Protein 3E7C (pdb70)

Foldseek 3Di:
DPPPDDLLVLLVVLPFDADALPDDPPDDDAPLSLLQSLLVVLLVVLVSVLSSQCSRPLLVVFDPVQNVVLSLVQSLLLLLLVQLVVCLVPCWRCNHVNDICDPVNCPHPPRVLQCVLSSVSNVLCNVLVPDDSLSSLLSSLSSLQKAFLVAGPVNPSSVVSNVVSLVSNLVVLCVDPDDPVCSVVSSVSSLVSSQCSVVSVLSNLVSSLVCLVPPPSPHDHDPSVNVSSVVVVVCNVVVRMDGHGPPD/DCVPVVVVVVD/DVCVVPDLLNVLVVLPDDADALPQDPPDDDAPQSLLQSLLVLLLVQLVSVLVSQCSRPLSVVFPPVQNVVLSLVQSVLLLLLVQLVVPLVDPQWRCNHVPDICDPVNCPHPPRVLQVVLSSVSNVLCNVLVPDVSLSSLLSSLSSLFKDFLVAGPVRVSSVVVNVVSLVSSLVVQVCVCSVVSSCSSLVSSLVSVVSVVSNLVSVLVLVPDPVRPHDHDPSVNVSSVVVPVCVVVVRMDGHHPDD/DVVVVVVVVD

Secondary structure (DSSP, 8-state):
---S--HHHHHHHSPPPP------TTSPP-HHHHHHHHHHHHHHHHHHHHHHHTTSTTGGGS-HHHHHHHHHHHHHHHHHHHHHHHHHT---EEEETTEEE-HHHHTSTT-HHHHHHHHHHHHHHHHTT--HHHHHHHHHHHHTSEEETT--TTHHHHHHHHHHHHHHHHHHHHHSSS-GGGHHHHHHHHHHHHHHHHHHHHHHHHHHHHHHH-TTS-----HHHHHHHHHHHHHHHHT-EEE--S--/--SSS--HHHHHHHTPPPPPP----TTS---HHHHHHHHHHHHHHHHHHHHHHHHHSTTGGGS-HHHHHHHHHHHHHHHHHHHHHHHHHT----EEEETTEEE-HHHHTSTTTHHHHHHHHHHHHHHHHTT--HHHHHHHHHHHHTSEEETT--TTHHHHHHHHHHHHHHHHHHHH--THHHHHHHHHHHHHHHHHHHHHHHHHHHHHHH-SSS-----HHHHHHHHTTHHHHHHT-EEE--S--/-HHHHHHH--/--HHHHHHH--

B-factor: mean 77.55, std 27.36, range [27.19, 283.35]

Solvent-accessible surface area: 24366 Å² total; per-residue (Å²): 119,60,25,112,19,63,14,16,39,6,1,85,50,19,44,50,137,69,37,133,15,70,14,75,99,98,76,112,46,46,18,122,41,0,33,22,22,33,20,74,4,12,1,112,36,3,71,23,8,2,165,10,0,38,29,3,14,5,2,152,68,6,85,43,38,2,11,15,23,0,3,7,16,0,10,18,4,5,35,0,0,31,14,0,16,56,7,41,135,147,171,70,0,10,38,0,69,46,0,57,2,50,141,142,29,25,104,38,98,47,12,119,85,38,4,73,27,10,33,85,0,16,61,24,0,102,140,10,92,1,34,72,59,0,3,3,0,0,9,1,3,2,1,2,8,3,4,26,124,111,28,17,139,26,61,160,42,2,75,75,2,36,99,28,0,22,132,11,0,22,135,5,5,99,109,70,104,72,109,87,104,59,30,212,107,9,44,114,48,0,0,89,6,7,19,29,0,14,76,7,0,68,45,0,5,78,60,18,13,111,15,56,99,52,129,125,64,85,23,116,23,25,134,10,7,27,46,0,0,78,33,3,44,82,56,52,96,72,54,44,21,100,72,25,81,47,49,190,194,3,75,66,0,95,149,43,7,96,115,60,103,77,16,98,20,55,12,17,41,6,2,85,52,22,42,49,91,68,39,130,14,68,13,69,95,105,70,114,54,47,21,134,38,0,39,22,20,28,24,70,5,13,2,108,35,2,77,25,9,2,156,9,0,18,32,4,21,9,2,132,76,4,81,50,48,4,10,10,22,0,3,5,9,0,12,18,10,6,35,0,0,31,14,0,26,58,1,38,81,121,111,98,38,0,12,36,0,71,52,0,58,0,46,116,99,31,19,109,39,102,38,14,119,86,33,2,76,32,12,21,88,0,8,53,23,0,107,146,11,109,2,51,83,70,7,3,3,0,0,7,0,4,1,0,2,8,2,2,26,70,109,33,15,144,26,55,122,32,1,70,84,2,35,95,33,0,24,136,10,0,21,118,9,17,102,108,130,154,56,200,57,53,37,112,72,0,0,89,4,6,18,31,0,11,118,8,2,86,53,0,4,96,70,19,17,124,11,52,100,51,188,126,67,84,27,52,31,29,139,11,7,26,35,2,0,83,47,0,39,79,56,73,99,78,52,48,32,108,84,24,78,45,42,192,58,70,56,0,105,140,24,7,94,144

CATH classification: 1.10.565.10

InterPro domains:
  IPR000536 Nuclear hormone receptor, ligand-binding domain [PF00104] (558-735)
  IPR000536 Nuclear hormone receptor, ligand-binding domain [PS51843] (524-758)
  IPR000536 Nuclear hormone receptor, ligand-binding domain [SM00430] (565-729)
  IPR001409 Glucocorticoid receptor [PF02155] (26-401)
  IPR001409 Glucocorticoid receptor [PR00528] (26-46)
  IPR001409 Glucocorticoid receptor [PR00528] (76-96)
  IPR001409 Glucocorticoid receptor [PR00528] (109-129)
  IPR001409 Glucocorticoid receptor [PR00528] (275-296)
  IPR001409 Glucocorticoid receptor [PR00528] (322-340)
  IPR001409 Glucocorticoid receptor [PR00528] (382-401)
  IPR001628 Zinc finger, nuclear hormone receptor-type [PF00105] (420-487)
  IPR001628 Zinc finger, nuclear hormone receptor-type [PR00047] (421-437)
  IPR001628 Zinc finger, nuclear hormone receptor-type [PR00047] (437-452)
  IPR001628 Zinc finger, nuclear hormone receptor-type [PR00047] (470-478)
  IPR001628 Zinc finger, nuclear hormone receptor-type [PR00047] (478-486)
  IPR001628 Zinc finger, nuclear hormone receptor-type [PS00031] (421-447)
  IPR001628 Zinc finger, nuclear hormone receptor-type [PS51030] (418-493)
  IPR001628 Zinc finger, nuclear hormone receptor-type [SM00399] (418-489)
  IPR001723 Nuclear hormone receptor [PR00398] (482-492)
  IPR001723 Nuclear hormone receptor [PR00398] (566-587)

Structure (mmCIF, N/CA/C/O backbone):
data_3E7C
#
_entry.id   3E7C
#
_cell.length_a   126.654
_cell.length_b   126.654
_cell.length_c   78.991
_cell.angle_alpha   90.00
_cell.angle_beta   90.00
_cell.angle_gamma   120.00
#
_symmetry.space_group_name_H-M   'P 61'
#
loop_
_entity.id
_entity.type
_entity.pdbx_description
1 polymer 'Glucocorticoid receptor'
2 polymer 'Nuclear receptor coactivator 2'
3 non-polymer 5-amino-N-[(2S)-2-({[(2,6-dichlorophenyl)carbonyl](ethyl)amino}methyl)-3,3,3-trifluoro-2-hydroxypropyl]-1-(4-fluorophenyl)-1H-pyrazole-4-carboxamide
4 non-polymer GLYCEROL
5 water water
#
loop_
_atom_site.group_PDB
_atom_site.id
_atom_site.type_symbol
_atom_site.label_atom_id
_atom_site.label_alt_id
_atom_site.label_comp_id
_atom_site.label_asym_id
_atom_site.label_entity_id
_atom_site.label_seq_id
_atom_site.pdbx_PDB_ins_code
_atom_site.Cartn_x
_atom_site.Cartn_y
_atom_site.Cartn_z
_atom_site.occupancy
_atom_site.B_iso_or_equiv
_atom_site.auth_seq_id
_atom_site.auth_comp_id
_atom_site.auth_asym_id
_atom_site.auth_atom_id
_atom_site.pdbx_PDB_model_num
ATOM 1 N N . PRO A 1 6 ? 65.150 -6.280 -9.142 1.00 156.48 526 PRO A N 1
ATOM 2 C CA . PRO A 1 6 ? 66.137 -6.303 -8.058 1.00 148.56 526 PRO A CA 1
ATOM 3 C C . PRO A 1 6 ? 65.990 -5.112 -7.112 1.00 139.28 526 PRO A C 1
ATOM 4 O O . PRO A 1 6 ? 64.909 -4.529 -7.012 1.00 140.14 526 PRO A O 1
ATOM 8 N N . GLN A 1 7 ? 67.071 -4.763 -6.423 1.00 129.60 527 GLN A N 1
ATOM 9 C CA . GLN A 1 7 ? 67.050 -3.649 -5.485 1.00 120.95 527 GLN A CA 1
ATOM 10 C C . GLN A 1 7 ? 68.033 -2.541 -5.883 1.00 121.79 527 GLN A C 1
ATOM 11 O O . GLN A 1 7 ? 69.065 -2.339 -5.232 1.00 118.55 527 GLN A O 1
ATOM 13 N N . LEU A 1 8 ? 67.710 -1.829 -6.960 1.00 117.90 528 LEU A N 1
ATOM 14 C CA . LEU A 1 8 ? 68.452 -0.632 -7.318 1.00 105.13 528 LEU A CA 1
ATOM 15 C C . LEU A 1 8 ? 68.310 0.366 -6.181 1.00 112.80 528 LEU A C 1
ATOM 16 O O . LEU A 1 8 ? 69.107 1.287 -6.051 1.00 113.56 528 LEU A O 1
ATOM 21 N N . THR A 1 9 ? 67.277 0.172 -5.364 1.00 121.14 529 THR A N 1
ATOM 22 C CA . THR A 1 9 ? 67.129 0.894 -4.104 1.00 123.65 529 THR A CA 1
ATOM 23 C C . THR A 1 9 ? 67.999 0.247 -3.028 1.00 114.05 529 THR A C 1
ATOM 24 O O . THR A 1 9 ? 67.609 -0.748 -2.414 1.00 111.25 529 THR A O 1
ATOM 28 N N . PRO A 1 10 ? 69.188 0.822 -2.802 1.00 104.48 530 PRO A N 1
ATOM 29 C CA . PRO A 1 10 ? 70.244 0.342 -1.905 1.00 96.32 530 PRO A CA 1
ATOM 30 C C . PRO A 1 10 ? 69.782 0.165 -0.460 1.00 90.36 530 PRO A C 1
ATOM 31 O O . PRO A 1 10 ? 69.160 1.072 0.093 1.00 96.96 530 PRO A O 1
ATOM 35 N N . THR A 1 11 ? 70.099 -0.981 0.142 1.00 78.34 531 THR A N 1
ATOM 36 C CA . THR A 1 11 ? 69.772 -1.228 1.543 1.00 67.56 531 THR A CA 1
ATOM 37 C C . THR A 1 11 ? 70.863 -0.656 2.429 1.00 63.97 531 THR A C 1
ATOM 38 O O . THR A 1 11 ? 71.989 -0.454 1.981 1.00 66.08 531 THR A O 1
ATOM 42 N N . LEU A 1 12 ? 70.530 -0.389 3.686 1.00 63.06 532 LEU A N 1
ATOM 43 C CA . LEU A 1 12 ? 71.512 0.127 4.632 1.00 63.16 532 LEU A CA 1
ATOM 44 C C . LEU A 1 12 ? 72.715 -0.802 4.788 1.00 68.59 532 LEU A C 1
ATOM 45 O O . LEU A 1 12 ? 73.865 -0.359 4.764 1.00 70.25 532 LEU A O 1
ATOM 50 N N . VAL A 1 13 ? 72.445 -2.091 4.961 1.00 70.03 533 VAL A N 1
ATOM 51 C CA . VAL A 1 13 ? 73.502 -3.068 5.219 1.00 66.83 533 VAL A CA 1
ATOM 52 C C . VAL A 1 13 ? 74.497 -3.170 4.069 1.00 66.56 533 VAL A C 1
ATOM 53 O O . VAL A 1 13 ? 75.678 -3.412 4.291 1.00 74.18 533 VAL A O 1
ATOM 57 N N . SER A 1 14 ? 74.025 -2.977 2.843 1.00 65.99 534 SER A N 1
ATOM 58 C CA . SER A 1 14 ? 74.902 -3.021 1.684 1.00 72.11 534 SER A CA 1
ATOM 59 C C . SER A 1 14 ? 75.816 -1.792 1.660 1.00 83.42 534 SER A C 1
ATOM 60 O O . SER A 1 14 ? 76.898 -1.807 1.057 1.00 82.25 534 SER A O 1
ATOM 63 N N . LEU A 1 15 ? 75.376 -0.723 2.315 1.00 81.82 535 LEU A N 1
ATOM 64 C CA . LEU A 1 15 ? 76.210 0.463 2.442 1.00 78.11 535 LEU A CA 1
ATOM 65 C C . LEU A 1 15 ? 77.260 0.214 3.521 1.00 70.86 535 LEU A C 1
ATOM 66 O O . LEU A 1 15 ? 78.441 0.550 3.349 1.00 63.81 535 LEU A O 1
ATOM 71 N N . LEU A 1 16 ? 76.828 -0.394 4.626 1.00 61.70 536 LEU A N 1
ATOM 72 C CA . LEU A 1 16 ? 77.753 -0.839 5.664 1.00 62.89 536 LEU A CA 1
ATOM 73 C C . LEU A 1 16 ? 78.870 -1.713 5.087 1.00 67.87 536 LEU A C 1
ATOM 74 O O . LEU A 1 16 ? 79.978 -1.753 5.621 1.00 69.05 536 LEU A O 1
ATOM 79 N N . GLU A 1 17 ? 78.575 -2.406 3.993 1.00 70.36 537 GLU A N 1
ATOM 80 C CA . GLU A 1 17 ? 79.534 -3.326 3.402 1.00 75.08 537 GLU A CA 1
ATOM 81 C C . GLU A 1 17 ? 80.644 -2.618 2.618 1.00 80.31 537 GLU A C 1
ATOM 82 O O . GLU A 1 17 ? 81.796 -3.047 2.642 1.00 81.56 537 GLU A O 1
ATOM 88 N N . VAL A 1 18 ? 80.290 -1.543 1.919 1.00 77.67 538 VAL A N 1
ATOM 89 C CA . VAL A 1 18 ? 81.237 -0.825 1.077 1.00 75.93 538 VAL A CA 1
ATOM 90 C C . VAL A 1 18 ? 82.147 0.075 1.897 1.00 77.57 538 VAL A C 1
ATOM 91 O O . VAL A 1 18 ? 83.257 0.378 1.483 1.00 88.38 538 VAL A O 1
ATOM 95 N N . ILE A 1 19 ? 81.680 0.495 3.064 1.00 73.11 539 ILE A N 1
ATOM 96 C CA . ILE A 1 19 ? 82.466 1.386 3.903 1.00 69.67 539 ILE A CA 1
ATOM 97 C C . ILE A 1 19 ? 83.353 0.613 4.878 1.00 71.88 539 ILE A C 1
ATOM 98 O O . ILE A 1 19 ? 84.170 1.203 5.587 1.00 74.47 539 ILE A O 1
ATOM 103 N N . GLU A 1 20 ? 83.188 -0.704 4.916 1.00 68.32 540 GLU A N 1
ATOM 104 C CA . GLU A 1 20 ? 84.037 -1.552 5.744 1.00 70.45 540 GLU A CA 1
ATOM 105 C C . GLU A 1 20 ? 85.516 -1.284 5.416 1.00 68.16 540 GLU A C 1
ATOM 106 O O . GLU A 1 20 ? 85.911 -1.299 4.251 1.00 74.09 540 GLU A O 1
ATOM 112 N N . PRO A 1 21 ? 86.324 -1.001 6.448 1.00 54.95 541 PRO A N 1
ATOM 113 C CA . PRO A 1 21 ? 87.718 -0.564 6.287 1.00 61.12 541 PRO A CA 1
ATOM 114 C C . PRO A 1 21 ? 88.637 -1.645 5.706 1.00 66.30 541 PRO A C 1
ATOM 115 O O . PRO A 1 21 ? 88.397 -2.837 5.899 1.00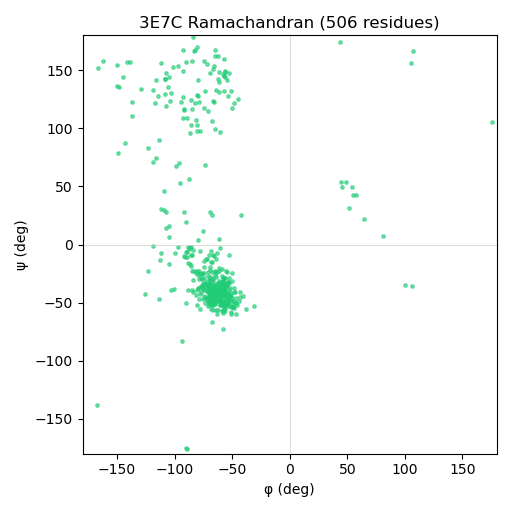 68.67 541 PRO A O 1
ATOM 119 N N . GLU A 1 22 ? 89.675 -1.220 4.994 1.00 79.96 542 GLU A N 1
ATOM 120 C CA . GLU A 1 22 ? 90.669 -2.140 4.444 1.00 89.87 542 GLU A CA 1
ATOM 121 C C . GLU A 1 22 ? 91.404 -2.909 5.535 1.00 82.45 542 GLU A C 1
ATOM 122 O O . GLU A 1 22 ? 91.389 -2.519 6.703 1.00 75.26 542 GLU A O 1
ATOM 128 N N . VAL A 1 23 ? 92.053 -4.004 5.143 1.00 82.44 543 VAL A N 1
ATOM 129 C CA . VAL A 1 23 ? 92.923 -4.742 6.054 1.00 73.75 543 VAL A CA 1
ATOM 130 C C . VAL A 1 23 ? 94.284 -4.046 6.150 1.00 69.52 543 VAL A C 1
ATOM 131 O O . VAL A 1 23 ? 94.913 -3.748 5.129 1.00 75.76 543 VAL A O 1
ATOM 135 N N . LEU A 1 24 ? 94.740 -3.788 7.372 1.00 62.30 544 LEU A N 1
ATOM 136 C CA . LEU A 1 24 ? 96.027 -3.120 7.565 1.00 71.39 544 LEU A CA 1
ATOM 137 C C . LEU A 1 24 ? 97.124 -4.079 8.019 1.00 76.77 544 LEU A C 1
ATOM 138 O O . LEU A 1 24 ? 96.879 -5.003 8.792 1.00 72.50 544 LEU A O 1
ATOM 143 N N . TYR A 1 25 ? 98.341 -3.845 7.545 1.00 84.99 545 TYR A N 1
ATOM 144 C CA . TYR A 1 25 ? 99.473 -4.663 7.949 1.00 87.36 545 TYR A CA 1
ATOM 145 C C . TYR A 1 25 ? 100.173 -4.036 9.144 1.00 82.17 545 TYR A C 1
ATOM 146 O O . TYR A 1 25 ? 100.169 -2.814 9.299 1.00 70.34 545 TYR A O 1
ATOM 155 N N . ALA A 1 26 ? 100.758 -4.872 9.998 1.00 80.18 546 ALA A N 1
ATOM 156 C CA . ALA A 1 26 ? 101.379 -4.379 11.222 1.00 76.87 546 ALA A CA 1
ATOM 157 C C . ALA A 1 26 ? 102.832 -4.020 11.008 1.00 78.63 546 ALA A C 1
ATOM 158 O O . ALA A 1 26 ? 103.450 -3.415 11.871 1.00 83.31 546 ALA A O 1
ATOM 160 N N . GLY A 1 27 ? 103.374 -4.399 9.857 1.00 88.32 547 GLY A N 1
ATOM 161 C CA . GLY A 1 27 ? 104.798 -4.241 9.591 1.00 83.38 547 GLY A CA 1
ATOM 162 C C . GLY A 1 27 ? 105.665 -4.902 10.651 1.00 80.35 547 GLY A C 1
ATOM 163 O O . GLY A 1 27 ? 106.664 -4.343 11.091 1.00 78.29 547 GLY A O 1
ATOM 164 N N . TYR A 1 28 ? 105.282 -6.102 11.068 1.00 89.44 548 TYR A N 1
ATOM 165 C CA . TYR A 1 28 ? 106.029 -6.835 12.090 1.00 94.59 548 TYR A CA 1
ATOM 166 C C . TYR A 1 28 ? 107.062 -7.764 11.460 1.00 102.37 548 TYR A C 1
ATOM 167 O O . TYR A 1 28 ? 106.730 -8.584 10.601 1.00 101.01 548 TYR A O 1
ATOM 176 N N . ASP A 1 29 ? 108.311 -7.631 11.903 1.00 107.49 549 ASP A N 1
ATOM 177 C CA . ASP A 1 29 ? 109.440 -8.365 11.334 1.00 108.17 549 ASP A CA 1
ATOM 178 C C . ASP A 1 29 ? 109.528 -9.792 11.875 1.00 109.70 549 ASP A C 1
ATOM 179 O O . ASP A 1 29 ? 109.981 -9.998 13.001 1.00 115.50 549 ASP A O 1
ATOM 184 N N . SER A 1 30 ? 109.101 -10.771 11.077 1.00 102.71 550 SER A N 1
ATOM 185 C CA . SER A 1 30 ? 109.218 -12.186 11.454 1.00 117.90 550 SER A CA 1
ATOM 186 C C . SER A 1 30 ? 110.643 -12.637 11.810 1.00 126.99 550 SER A C 1
ATOM 187 O O . SER A 1 30 ? 110.813 -13.625 12.516 1.00 136.78 550 SER A O 1
ATOM 190 N N . SER A 1 31 ? 111.657 -11.923 11.325 1.00 131.82 551 SER A N 1
ATOM 191 C CA . SER A 1 31 ? 113.056 -12.363 11.458 1.00 141.53 551 SER A CA 1
ATOM 192 C C . SER A 1 31 ? 113.688 -12.155 12.845 1.00 144.00 551 SER A C 1
ATOM 193 O O . SER A 1 31 ? 114.505 -12.963 13.282 1.00 149.06 551 SER A O 1
ATOM 196 N N . VAL A 1 32 ? 113.333 -11.070 13.524 1.00 139.44 552 VAL A N 1
ATOM 197 C CA . VAL A 1 32 ? 113.747 -10.874 14.913 1.00 137.16 552 VAL A CA 1
ATOM 198 C C . VAL A 1 32 ? 112.833 -11.699 15.814 1.00 130.73 552 VAL A C 1
ATOM 199 O O . VAL A 1 32 ? 111.645 -11.799 15.545 1.00 129.84 552 VAL A O 1
ATOM 203 N N . PRO A 1 33 ? 113.388 -12.306 16.875 1.00 131.45 553 PRO A N 1
ATOM 204 C CA . PRO A 1 33 ? 112.590 -13.113 17.808 1.00 129.82 553 PRO A CA 1
ATOM 205 C C . PRO A 1 33 ? 111.498 -12.306 18.520 1.00 122.03 553 PRO A C 1
ATOM 206 O O . PRO A 1 33 ? 111.682 -11.116 18.764 1.00 120.68 553 PRO A O 1
ATOM 210 N N . ASP A 1 34 ? 110.381 -12.959 18.845 1.00 108.94 554 ASP A N 1
ATOM 211 C CA . ASP A 1 34 ? 109.251 -12.314 19.514 1.00 108.45 554 ASP A CA 1
ATOM 212 C C . ASP A 1 34 ? 109.536 -11.924 20.965 1.00 104.33 554 ASP A C 1
ATOM 213 O O . ASP A 1 34 ? 110.275 -12.597 21.673 1.00 109.84 554 ASP A O 1
ATOM 218 N N . SER A 1 35 ? 108.915 -10.834 21.393 1.00 94.41 555 SER A N 1
ATOM 219 C CA . SER A 1 35 ? 108.869 -10.432 22.791 1.00 100.94 555 SER A CA 1
ATOM 220 C C . SER A 1 35 ? 107.496 -9.778 23.077 1.00 102.37 555 SER A C 1
ATOM 221 O O . SER A 1 35 ? 106.931 -9.082 22.224 1.00 96.26 555 SER A O 1
ATOM 224 N N . THR A 1 36 ? 106.954 -10.006 24.270 1.00 97.95 556 THR A N 1
ATOM 225 C CA . THR A 1 36 ? 105.693 -9.382 24.641 1.00 97.66 556 THR A CA 1
ATOM 226 C C . THR A 1 36 ? 105.803 -7.876 24.455 1.00 93.36 556 THR A C 1
ATOM 227 O O . THR A 1 36 ? 104.910 -7.250 23.891 1.00 85.26 556 THR A O 1
ATOM 231 N N . TRP A 1 37 ? 106.914 -7.303 24.904 1.00 99.45 557 TRP A N 1
ATOM 232 C CA . TRP A 1 37 ? 107.132 -5.871 24.761 1.00 99.24 557 TRP A CA 1
ATOM 233 C C . TRP A 1 37 ? 107.036 -5.427 23.303 1.00 93.42 557 TRP A C 1
ATOM 234 O O . TRP A 1 37 ? 106.505 -4.362 23.009 1.00 92.51 557 TRP A O 1
ATOM 245 N N . ARG A 1 38 ? 107.567 -6.237 22.395 1.00 100.84 558 ARG A N 1
ATOM 246 C CA . ARG A 1 38 ? 107.614 -5.870 20.982 1.00 97.96 558 ARG A CA 1
ATOM 247 C C . ARG A 1 38 ? 106.248 -5.999 20.322 1.00 90.60 558 ARG A C 1
ATOM 248 O O . ARG A 1 38 ? 105.897 -5.232 19.431 1.00 85.66 558 ARG A O 1
ATOM 256 N N . ILE A 1 39 ? 105.482 -6.988 20.756 1.00 82.97 559 ILE A N 1
ATOM 257 C CA . ILE A 1 39 ? 104.133 -7.170 20.239 1.00 75.55 559 ILE A CA 1
ATOM 258 C C . ILE A 1 39 ? 103.223 -6.050 20.740 1.00 73.66 559 ILE A C 1
ATOM 259 O O . ILE A 1 39 ? 102.569 -5.370 19.946 1.00 72.81 559 ILE A O 1
ATOM 264 N N . MET A 1 40 ? 103.218 -5.824 22.051 1.00 79.02 560 MET A N 1
ATOM 265 C CA . MET A 1 40 ? 102.448 -4.721 22.629 1.00 69.50 560 MET A CA 1
ATOM 266 C C . MET A 1 40 ? 102.676 -3.430 21.863 1.00 69.59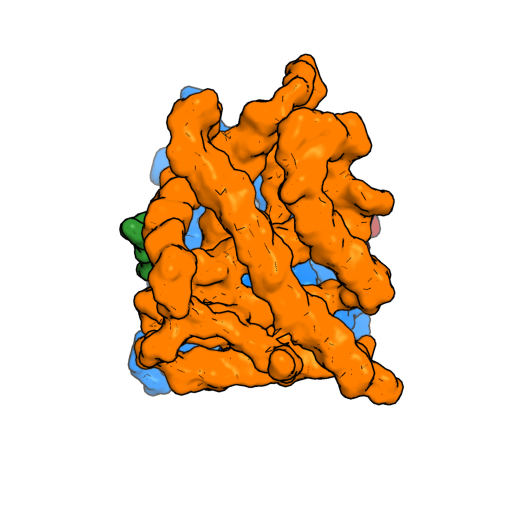 560 MET A C 1
ATOM 267 O O . MET A 1 40 ? 101.746 -2.669 21.624 1.00 75.97 560 MET A O 1
ATOM 272 N N . THR A 1 41 ? 103.915 -3.177 21.472 1.00 64.04 561 THR A N 1
ATOM 273 C CA . THR A 1 41 ? 104.229 -1.907 20.809 1.00 75.84 561 THR A CA 1
ATOM 274 C C . THR A 1 41 ? 103.727 -1.918 19.367 1.00 74.01 561 THR A C 1
ATOM 275 O O . THR A 1 41 ? 103.063 -0.974 18.923 1.00 74.40 561 THR A O 1
ATOM 279 N N . THR A 1 42 ? 104.011 -3.006 18.652 1.00 69.76 562 THR A N 1
ATOM 280 C CA . THR A 1 42 ? 103.616 -3.108 17.257 1.00 68.28 562 THR A CA 1
ATOM 281 C C . THR A 1 42 ? 102.102 -3.019 17.147 1.00 70.36 562 THR A C 1
ATOM 282 O O . THR A 1 42 ? 101.580 -2.437 16.196 1.00 73.90 562 THR A O 1
ATOM 286 N N . LEU A 1 43 ? 101.419 -3.583 18.142 1.00 63.44 563 LEU A N 1
ATOM 287 C CA . LEU A 1 43 ? 99.959 -3.575 18.209 1.00 66.03 563 LEU A CA 1
ATOM 288 C C . LEU A 1 43 ? 99.380 -2.205 18.569 1.00 68.58 563 LEU A C 1
ATOM 289 O O . LEU A 1 43 ? 98.318 -1.821 18.075 1.00 66.58 563 LEU A O 1
ATOM 294 N N . ASN A 1 44 ? 100.073 -1.480 19.441 1.00 71.47 564 ASN A N 1
ATOM 295 C CA . ASN A 1 44 ? 99.732 -0.090 19.721 1.00 66.02 564 ASN A CA 1
ATOM 296 C C . ASN A 1 44 ? 99.804 0.736 18.453 1.00 62.95 564 ASN A C 1
ATOM 297 O O . ASN A 1 44 ? 98.944 1.577 18.200 1.00 63.96 564 ASN A O 1
ATOM 302 N N . MET A 1 45 ? 100.835 0.506 17.648 1.00 66.01 565 MET A N 1
ATOM 303 C CA . MET A 1 45 ? 100.977 1.305 16.438 1.00 69.55 565 MET A CA 1
ATOM 304 C C . MET A 1 45 ? 99.868 0.991 15.443 1.00 64.88 565 MET A C 1
ATOM 305 O O . MET A 1 45 ? 99.193 1.897 14.950 1.00 63.43 565 MET A O 1
ATOM 310 N N . LEU A 1 46 ? 99.684 -0.290 15.145 1.00 59.43 566 LEU A N 1
ATOM 311 C CA . LEU A 1 46 ? 98.608 -0.704 14.256 1.00 59.35 566 LEU A CA 1
ATOM 312 C C . LEU A 1 46 ? 97.255 -0.242 14.808 1.00 61.15 566 LEU A C 1
ATOM 313 O O . LEU A 1 46 ? 96.381 0.218 14.057 1.00 58.33 566 LEU A O 1
ATOM 318 N N . GLY A 1 47 ? 97.088 -0.361 16.124 1.00 55.70 567 GLY A N 1
ATOM 319 C CA . GLY A 1 47 ? 95.833 -0.007 16.763 1.00 49.34 567 GLY A CA 1
ATOM 320 C C . GLY A 1 47 ? 95.481 1.456 16.565 1.00 58.53 567 GLY A C 1
ATOM 321 O O . GLY A 1 47 ? 94.347 1.793 16.212 1.00 50.07 567 GLY A O 1
ATOM 322 N N . GLY A 1 48 ? 96.451 2.333 16.802 1.00 62.91 568 GLY A N 1
ATOM 323 C CA . GLY A 1 48 ? 96.235 3.754 16.585 1.00 64.71 568 GLY A CA 1
ATOM 324 C C . GLY A 1 48 ? 95.717 4.001 15.182 1.00 62.43 568 GLY A C 1
ATOM 325 O O . GLY A 1 48 ? 94.837 4.833 14.962 1.00 55.01 568 GLY A O 1
ATOM 326 N N . ARG A 1 49 ? 96.260 3.259 14.222 1.00 62.57 569 ARG A N 1
ATOM 327 C CA . ARG A 1 49 ? 95.832 3.391 12.834 1.00 64.60 569 ARG A CA 1
ATOM 328 C C . ARG A 1 49 ? 94.437 2.810 12.553 1.00 62.55 569 ARG A C 1
ATOM 329 O O . ARG A 1 49 ? 93.727 3.309 11.679 1.00 61.91 569 ARG A O 1
ATOM 337 N N . GLN A 1 50 ? 94.054 1.763 13.284 1.00 57.57 570 GLN A N 1
ATOM 338 C CA . GLN A 1 50 ? 92.730 1.149 13.126 1.00 52.91 570 GLN A CA 1
ATOM 339 C C . GLN A 1 50 ? 91.664 2.096 13.654 1.00 56.38 570 GLN A C 1
ATOM 340 O O . GLN A 1 50 ? 90.561 2.163 13.126 1.00 51.61 570 GLN A O 1
ATOM 346 N N . VAL A 1 51 ? 92.006 2.824 14.711 1.00 64.64 571 VAL A N 1
ATOM 347 C CA . VAL A 1 51 ? 91.093 3.787 15.311 1.00 61.54 571 VAL A CA 1
ATOM 348 C C . VAL A 1 51 ? 90.844 4.959 14.370 1.00 60.45 571 VAL A C 1
ATOM 349 O O . VAL A 1 51 ? 89.712 5.417 14.215 1.00 64.30 571 VAL A O 1
ATOM 353 N N . ILE A 1 52 ? 91.908 5.434 13.743 1.00 55.21 572 ILE A N 1
ATOM 354 C CA . ILE A 1 52 ? 91.792 6.445 12.711 1.00 60.87 572 ILE A CA 1
ATOM 355 C C . ILE A 1 52 ? 90.886 5.969 11.572 1.00 67.49 572 ILE A C 1
ATOM 356 O O . ILE A 1 52 ? 90.040 6.722 11.079 1.00 66.75 572 ILE A O 1
ATOM 361 N N . ALA A 1 53 ? 91.064 4.715 11.169 1.00 61.71 573 ALA A N 1
ATOM 362 C CA . ALA A 1 53 ? 90.204 4.075 10.173 1.00 55.97 573 ALA A CA 1
ATOM 363 C C . ALA A 1 53 ? 88.760 4.057 10.611 1.00 55.62 573 ALA A C 1
ATOM 364 O O . ALA A 1 53 ? 87.849 4.228 9.794 1.00 57.18 573 ALA A O 1
ATOM 366 N N . ALA A 1 54 ? 88.548 3.815 11.901 1.00 51.89 574 ALA A N 1
ATOM 367 C CA . ALA A 1 54 ? 87.196 3.669 12.414 1.00 53.20 574 ALA A CA 1
ATOM 368 C C . ALA A 1 54 ? 86.459 4.996 12.372 1.00 51.52 574 ALA A C 1
ATOM 369 O O . ALA A 1 54 ? 85.233 5.035 12.223 1.00 50.33 574 ALA A O 1
ATOM 371 N N . VAL A 1 55 ? 87.210 6.084 12.513 1.00 53.14 575 VAL A N 1
ATOM 372 C CA . VAL A 1 55 ? 86.649 7.420 12.398 1.00 48.04 575 VAL A CA 1
ATOM 373 C C . VAL A 1 55 ? 86.159 7.616 10.973 1.00 51.15 575 VAL A C 1
ATOM 374 O O . VAL A 1 55 ? 85.023 8.020 10.749 1.00 53.06 575 VAL A O 1
ATOM 378 N N . LYS A 1 56 ? 87.025 7.326 10.007 1.00 54.85 576 LYS A N 1
ATOM 379 C CA . LYS A 1 56 ? 86.654 7.441 8.600 1.00 63.51 576 LYS A CA 1
ATOM 380 C C . LYS A 1 56 ? 85.429 6.572 8.307 1.00 64.85 576 LYS A C 1
ATOM 381 O O . LYS A 1 56 ? 84.631 6.878 7.424 1.00 67.37 576 LYS A O 1
ATOM 387 N N . TRP A 1 57 ? 85.286 5.491 9.068 1.00 61.83 577 TRP A N 1
ATOM 388 C CA . TRP A 1 57 ? 84.183 4.555 8.895 1.00 57.57 577 TRP A CA 1
ATOM 389 C C . TRP A 1 57 ? 82.906 5.119 9.511 1.00 57.63 577 TRP A C 1
ATOM 390 O O . TRP A 1 57 ? 81.880 5.249 8.838 1.00 61.40 577 TRP A O 1
ATOM 401 N N . ALA A 1 58 ? 82.989 5.472 10.789 1.00 54.85 578 ALA A N 1
ATOM 402 C CA . ALA A 1 58 ? 81.858 6.007 11.524 1.00 52.17 578 ALA A CA 1
ATOM 403 C C . ALA A 1 58 ? 81.190 7.147 10.765 1.00 61.27 578 ALA A C 1
ATOM 404 O O . ALA A 1 58 ? 79.968 7.178 10.641 1.00 57.40 578 ALA A O 1
ATOM 406 N N . LYS A 1 59 ? 81.995 8.068 10.241 1.00 58.71 579 LYS A N 1
ATOM 407 C CA . LYS A 1 59 ? 81.476 9.209 9.495 1.00 61.32 579 LYS A CA 1
ATOM 408 C C . LYS A 1 59 ? 80.692 8.827 8.242 1.00 61.15 579 LYS A C 1
ATOM 409 O O . LYS A 1 59 ? 79.892 9.611 7.748 1.00 62.83 579 LYS A O 1
ATOM 415 N N . ALA A 1 60 ? 80.938 7.640 7.708 1.00 63.95 580 ALA A N 1
ATOM 416 C CA . ALA A 1 60 ? 80.276 7.225 6.475 1.00 61.97 580 ALA A CA 1
ATOM 417 C C . ALA A 1 60 ? 78.994 6.466 6.794 1.00 62.63 580 ALA A C 1
ATOM 418 O O . ALA A 1 60 ? 78.193 6.177 5.907 1.00 73.87 580 ALA A O 1
ATOM 420 N N . ILE A 1 61 ? 78.814 6.146 8.072 1.00 54.60 581 ILE A N 1
ATOM 421 C CA . ILE A 1 61 ? 77.616 5.470 8.552 1.00 56.57 581 ILE A CA 1
ATOM 422 C C . ILE A 1 61 ? 76.419 6.420 8.515 1.00 65.22 581 ILE A C 1
ATOM 423 O O . ILE A 1 61 ? 76.385 7.419 9.241 1.00 61.73 581 ILE A O 1
ATOM 428 N N . PRO A 1 62 ? 75.430 6.108 7.669 1.00 69.08 582 PRO A N 1
ATOM 429 C CA . PRO A 1 62 ? 74.234 6.943 7.533 1.00 67.91 582 PRO A CA 1
ATOM 430 C C . PRO A 1 62 ? 73.668 7.375 8.886 1.00 66.57 582 PRO A C 1
ATOM 431 O O . PRO A 1 62 ? 73.391 6.525 9.731 1.00 61.76 582 PRO A O 1
ATOM 435 N N . GLY A 1 63 ? 73.509 8.682 9.083 1.00 68.02 583 GLY A N 1
ATOM 436 C CA . GLY A 1 63 ? 72.956 9.211 10.319 1.00 64.88 583 GLY A CA 1
ATOM 437 C C . GLY A 1 63 ? 73.984 9.735 11.314 1.00 64.41 583 GLY A C 1
ATOM 438 O O . GLY A 1 63 ? 73.719 10.708 12.036 1.00 58.02 583 GLY A O 1
ATOM 439 N N . PHE A 1 64 ? 75.149 9.085 11.362 1.00 64.46 584 PHE A N 1
ATOM 440 C CA . PHE A 1 64 ? 76.204 9.428 12.321 1.00 57.85 584 PHE A CA 1
ATOM 441 C C . PHE A 1 64 ? 76.689 10.871 12.170 1.00 56.68 584 PHE A C 1
ATOM 442 O O . PHE A 1 64 ? 76.742 11.623 13.150 1.00 57.28 584 PHE A O 1
ATOM 450 N N . ARG A 1 65 ? 77.039 11.260 10.945 1.00 61.83 585 ARG A N 1
ATOM 451 C CA . ARG A 1 65 ? 77.496 12.623 10.680 1.00 72.68 585 ARG A CA 1
ATOM 452 C C . ARG A 1 65 ? 76.448 13.655 11.058 1.00 82.40 585 ARG A C 1
ATOM 453 O O . ARG A 1 65 ? 76.758 14.835 11.255 1.00 83.04 585 ARG A O 1
ATOM 461 N N . ASN A 1 66 ? 75.199 13.212 11.142 1.00 78.00 586 ASN A N 1
ATOM 462 C CA . ASN A 1 66 ? 74.104 14.125 11.412 1.00 82.72 586 ASN A CA 1
ATOM 463 C C . ASN A 1 66 ? 73.892 14.356 12.904 1.00 73.84 586 ASN A C 1
ATOM 464 O O . ASN A 1 66 ? 73.105 15.213 13.303 1.00 74.09 586 ASN A O 1
ATOM 469 N N . LEU A 1 67 ? 74.590 13.580 13.729 1.00 63.18 587 LEU A N 1
ATOM 470 C CA . LEU A 1 67 ? 74.626 13.848 15.165 1.00 65.45 587 LEU A CA 1
ATOM 471 C C . LEU A 1 67 ? 75.513 15.063 15.447 1.00 68.65 587 LEU A C 1
ATOM 472 O O . LEU A 1 67 ? 76.387 15.400 14.640 1.00 59.05 587 LEU A O 1
ATOM 477 N N . HIS A 1 68 ? 75.290 15.699 16.597 1.00 65.20 588 HIS A N 1
ATOM 478 C CA . HIS A 1 68 ? 76.176 16.753 17.073 1.00 73.21 588 HIS A CA 1
ATOM 479 C C . HIS A 1 68 ? 77.624 16.255 17.096 1.00 69.69 588 HIS A C 1
ATOM 480 O O . HIS A 1 68 ? 77.891 15.074 17.336 1.00 63.35 588 HIS A O 1
ATOM 487 N N . LEU A 1 69 ? 78.555 17.163 16.842 1.00 63.41 589 LEU A N 1
ATOM 488 C CA . LEU A 1 69 ? 79.960 16.809 16.737 1.00 66.78 589 LEU A CA 1
ATOM 489 C C . LEU A 1 69 ? 80.479 16.260 18.061 1.00 61.29 589 LEU A C 1
ATOM 490 O O . LEU A 1 69 ? 81.244 15.303 18.085 1.00 70.86 589 LEU A O 1
ATOM 495 N N . ASP A 1 70 ? 80.043 16.841 19.171 1.00 64.27 590 ASP A N 1
ATOM 496 C CA . ASP A 1 70 ? 80.452 16.313 20.467 1.00 64.26 590 ASP A CA 1
ATOM 497 C C . ASP A 1 70 ? 79.886 14.909 20.671 1.00 64.16 590 ASP A C 1
ATOM 498 O O . ASP A 1 70 ? 80.549 14.054 21.263 1.00 69.26 590 ASP A O 1
ATOM 503 N N . ASP A 1 71 ? 78.655 14.677 20.208 1.00 59.18 591 ASP A N 1
ATOM 504 C CA . ASP A 1 71 ? 78.073 13.327 20.232 1.00 58.83 591 ASP A CA 1
ATOM 505 C C . ASP A 1 71 ? 78.994 12.353 19.488 1.00 56.54 591 ASP A C 1
ATOM 506 O O . ASP A 1 71 ? 79.395 11.310 20.019 1.00 51.04 591 ASP A O 1
ATOM 511 N N . GLN A 1 72 ? 79.307 12.698 18.243 1.00 54.68 592 GLN A N 1
ATOM 512 C CA . GLN A 1 72 ? 80.177 11.881 17.410 1.00 52.76 592 GLN A CA 1
ATOM 513 C C . GLN A 1 72 ? 81.491 11.531 18.115 1.00 58.41 592 GLN A C 1
ATOM 514 O O . GLN A 1 72 ? 81.975 10.400 18.018 1.00 53.93 592 GLN A O 1
ATOM 520 N N . MET A 1 73 ? 82.076 12.504 18.809 1.00 55.93 593 MET A N 1
ATOM 521 C CA . MET A 1 73 ? 83.330 12.260 19.510 1.00 59.62 593 MET A CA 1
ATOM 522 C C . MET A 1 73 ? 83.129 11.345 20.693 1.00 58.92 593 MET A C 1
ATOM 523 O O . MET A 1 73 ? 83.872 10.389 20.882 1.00 63.47 593 MET A O 1
ATOM 528 N N . THR A 1 74 ? 82.128 11.651 21.500 1.00 60.13 594 THR A N 1
ATOM 529 C CA . THR A 1 74 ? 81.855 10.848 22.682 1.00 56.74 594 THR A CA 1
ATOM 530 C C . THR A 1 74 ? 81.674 9.362 22.333 1.00 57.92 594 THR A C 1
ATOM 531 O O . THR A 1 74 ? 82.061 8.485 23.104 1.00 55.01 594 THR A O 1
ATOM 535 N N . LEU A 1 75 ? 81.109 9.076 21.165 1.00 57.03 595 LEU A N 1
ATOM 536 C CA . LEU A 1 75 ? 80.774 7.694 20.830 1.00 54.81 595 LEU A CA 1
ATOM 537 C C . LEU A 1 75 ? 81.984 6.901 20.346 1.00 50.43 595 LEU A C 1
ATOM 538 O O . LEU A 1 75 ? 82.122 5.730 20.659 1.00 48.83 595 LEU A O 1
ATOM 543 N N . LEU A 1 76 ? 82.852 7.550 19.583 1.00 45.71 596 LEU A N 1
ATOM 544 C CA . LEU A 1 76 ? 84.121 6.950 19.196 1.00 54.56 596 LEU A CA 1
ATOM 545 C C . LEU A 1 76 ? 85.016 6.794 20.420 1.00 55.37 596 LEU A C 1
ATOM 546 O O . LEU A 1 76 ? 85.745 5.816 20.554 1.00 57.15 596 LEU A O 1
ATOM 551 N N . GLN A 1 77 ? 84.945 7.760 21.322 1.00 56.26 597 GLN A N 1
ATOM 552 C CA . GLN A 1 77 ? 85.708 7.701 22.557 1.00 53.54 597 GLN A CA 1
ATOM 553 C C . GLN A 1 77 ? 85.282 6.512 23.401 1.00 55.79 597 GLN A C 1
ATOM 554 O O . GLN A 1 77 ? 86.131 5.806 23.952 1.00 55.72 597 GLN A O 1
ATOM 560 N N . TYR A 1 78 ? 83.970 6.278 23.484 1.00 52.47 598 TYR A N 1
ATOM 561 C CA . TYR A 1 78 ? 83.426 5.158 24.265 1.00 56.66 598 TYR A CA 1
ATOM 562 C C . TYR A 1 78 ? 83.634 3.794 23.619 1.00 50.47 598 TYR A C 1
ATOM 563 O O . TYR A 1 78 ? 83.797 2.771 24.305 1.00 47.11 598 TYR A O 1
ATOM 572 N N . SER A 1 79 ? 83.611 3.768 22.294 1.00 44.93 599 SER A N 1
ATOM 573 C CA . SER A 1 79 ? 83.423 2.504 21.611 1.00 44.11 599 SER A CA 1
ATOM 574 C C . SER A 1 79 ? 84.648 1.992 20.833 1.00 50.76 599 SER A C 1
ATOM 575 O O . SER A 1 79 ? 84.616 0.871 20.331 1.00 49.35 599 SER A O 1
ATOM 578 N N . TRP A 1 80 ? 85.713 2.791 20.714 1.00 39.87 600 TRP A N 1
ATOM 579 C CA . TRP A 1 80 ? 86.851 2.351 19.889 1.00 42.06 600 TRP A CA 1
ATOM 580 C C . TRP A 1 80 ? 87.277 0.911 20.165 1.00 45.56 600 TRP A C 1
ATOM 581 O O . TRP A 1 80 ? 87.499 0.127 19.233 1.00 46.37 600 TRP A O 1
ATOM 592 N N . MET A 1 81 ? 87.392 0.542 21.435 1.00 44.64 601 MET A N 1
ATOM 593 C CA . MET A 1 81 ? 87.891 -0.790 21.735 1.00 43.31 601 MET A CA 1
ATOM 594 C C . MET A 1 81 ? 86.839 -1.870 21.462 1.00 42.10 601 MET A C 1
ATOM 595 O O . MET A 1 81 ? 87.189 -3.041 21.219 1.00 46.89 601 MET A O 1
ATOM 600 N N . TYR A 1 82 ? 85.563 -1.481 21.508 1.00 40.58 602 TYR A N 1
ATOM 601 C CA . TYR A 1 82 ? 84.445 -2.375 21.177 1.00 43.58 602 TYR A CA 1
ATOM 602 C C . TYR A 1 82 ? 84.585 -2.739 19.724 1.00 40.48 602 TYR A C 1
ATOM 603 O O . TYR A 1 82 ? 84.439 -3.875 19.359 1.00 37.37 602 TYR A O 1
ATOM 612 N N . LEU A 1 83 ? 84.829 -1.728 18.894 1.00 40.10 603 LEU A N 1
ATOM 613 C CA . LEU A 1 83 ? 84.980 -1.900 17.452 1.00 42.10 603 LEU A CA 1
ATOM 614 C C . LEU A 1 83 ? 86.268 -2.681 17.118 1.00 48.79 603 LEU A C 1
ATOM 615 O O . LEU A 1 83 ? 86.301 -3.489 16.179 1.00 50.44 603 LEU A O 1
ATOM 620 N N . MET A 1 84 ? 87.338 -2.414 17.867 1.00 41.71 604 MET A N 1
ATOM 621 C CA . MET A 1 84 ? 88.618 -3.068 17.607 1.00 47.75 604 MET A CA 1
ATOM 622 C C . MET A 1 84 ? 88.434 -4.540 17.914 1.00 47.33 604 MET A C 1
ATOM 623 O O . MET A 1 84 ? 88.810 -5.408 17.140 1.00 49.56 604 MET A O 1
ATOM 628 N N . ALA A 1 85 ? 87.876 -4.801 19.084 1.00 49.04 605 ALA A N 1
ATOM 629 C CA . ALA A 1 85 ? 87.740 -6.149 19.575 1.00 48.15 605 ALA A CA 1
ATOM 630 C C . ALA A 1 85 ? 86.794 -6.947 18.695 1.00 51.68 605 ALA A C 1
ATOM 631 O O . ALA A 1 85 ? 87.019 -8.127 18.449 1.00 46.74 605 ALA A O 1
ATOM 633 N N . PHE A 1 86 ? 85.723 -6.311 18.233 1.00 49.63 606 PHE A N 1
ATOM 634 C CA . PHE A 1 86 ? 84.707 -7.029 17.463 1.00 42.88 606 PHE A CA 1
ATOM 635 C C . PHE A 1 86 ? 85.211 -7.317 16.062 1.00 41.96 606 PHE A C 1
ATOM 636 O O . PHE A 1 86 ? 84.966 -8.394 15.512 1.00 46.57 606 PHE A O 1
ATOM 644 N N . ALA A 1 87 ? 85.941 -6.356 15.500 1.00 42.91 607 ALA A N 1
ATOM 645 C CA . ALA A 1 87 ? 86.504 -6.500 14.155 1.00 50.11 607 ALA A CA 1
ATOM 646 C C . ALA A 1 87 ? 87.606 -7.559 14.112 1.00 58.27 607 ALA A C 1
ATOM 647 O O . ALA A 1 87 ? 87.733 -8.299 13.125 1.00 55.09 607 ALA A O 1
ATOM 649 N N . LEU A 1 88 ? 88.394 -7.628 15.187 1.00 61.54 608 LEU A N 1
ATOM 650 C CA . LEU A 1 88 ? 89.416 -8.666 15.340 1.00 62.85 608 LEU A CA 1
ATOM 651 C C . LEU A 1 88 ? 88.736 -10.035 15.453 1.00 62.68 608 LEU A C 1
ATOM 652 O O . LEU A 1 88 ? 89.087 -10.968 14.736 1.00 61.43 608 LEU A O 1
ATOM 657 N N . GLY A 1 89 ? 87.756 -10.139 16.348 1.00 58.85 609 GLY A N 1
ATOM 658 C CA . GLY A 1 89 ? 86.950 -11.345 16.471 1.00 54.31 609 GLY A CA 1
ATOM 659 C C . GLY A 1 89 ? 86.493 -11.852 15.114 1.00 52.43 609 GLY A C 1
ATOM 660 O O . GLY A 1 89 ? 86.707 -13.017 14.760 1.00 59.94 609 GLY A O 1
ATOM 661 N N . TRP A 1 90 ? 85.891 -10.965 14.334 1.00 58.31 610 TRP A N 1
ATOM 662 C CA . TRP A 1 90 ? 85.435 -11.331 13.005 1.00 57.09 610 TRP A CA 1
ATOM 663 C C . TRP A 1 90 ? 86.573 -11.855 12.148 1.00 54.23 610 TRP A C 1
ATOM 664 O O . TRP A 1 90 ? 86.499 -12.968 11.653 1.00 63.55 610 TRP A O 1
ATOM 675 N N . ARG A 1 91 ? 87.627 -11.061 11.984 0.50 50.59 611 ARG A N 1
ATOM 676 C CA . ARG A 1 91 ? 88.795 -11.472 11.212 0.50 49.10 611 ARG A CA 1
ATOM 677 C C . ARG A 1 91 ? 89.331 -12.828 11.635 0.50 52.93 611 ARG A C 1
ATOM 678 O O . ARG A 1 91 ? 89.679 -13.665 10.809 0.50 49.81 611 ARG A O 1
ATOM 686 N N . SER A 1 92 ? 89.420 -13.024 12.941 1.00 60.88 612 SER A N 1
ATOM 687 C CA . SER A 1 92 ? 90.021 -14.221 13.499 1.00 64.65 612 SER A CA 1
ATOM 688 C C . SER A 1 92 ? 89.124 -15.412 13.211 1.00 63.38 612 SER A C 1
ATOM 689 O O . SER A 1 92 ? 89.601 -16.501 12.871 1.00 65.45 612 SER A O 1
ATOM 692 N N . TYR A 1 93 ? 87.823 -15.189 13.366 1.00 65.55 613 TYR A N 1
ATOM 693 C CA . TYR A 1 93 ? 86.812 -16.206 13.103 1.00 66.37 613 TYR A CA 1
ATOM 694 C C . TYR A 1 93 ? 86.903 -16.606 11.650 1.00 71.67 613 TYR A C 1
ATOM 695 O O . TYR A 1 93 ? 87.032 -17.785 11.339 1.00 75.52 613 TYR A O 1
ATOM 704 N N . ARG A 1 94 ? 86.873 -15.625 10.755 1.00 67.40 614 ARG A N 1
ATOM 705 C CA . ARG A 1 94 ? 86.938 -15.942 9.334 1.00 81.53 614 ARG A CA 1
ATOM 706 C C . ARG A 1 94 ? 88.235 -16.668 8.939 1.00 97.75 614 ARG A C 1
ATOM 707 O O . ARG A 1 94 ? 88.390 -17.066 7.782 1.00 103.95 614 ARG A O 1
ATOM 715 N N . GLN A 1 95 ? 89.152 -16.864 9.887 1.00 104.19 615 GLN A N 1
ATOM 716 C CA . GLN A 1 95 ? 90.464 -17.424 9.539 1.00 118.10 615 GLN A CA 1
ATOM 717 C C . GLN A 1 95 ? 90.692 -18.933 9.644 1.00 120.44 615 GLN A C 1
ATOM 718 O O . GLN A 1 95 ? 90.585 -19.625 8.637 1.00 126.82 615 GLN A O 1
ATOM 724 N N . ASN A 1 99 ? 92.108 -21.366 15.007 1.00 124.86 619 ASN A N 1
ATOM 725 C CA . ASN A 1 99 ? 91.888 -20.779 16.327 1.00 116.19 619 ASN A CA 1
ATOM 726 C C . ASN A 1 99 ? 92.715 -19.556 16.749 1.00 108.10 619 ASN A C 1
ATOM 727 O O . ASN A 1 99 ? 92.947 -19.350 17.944 1.00 101.59 619 ASN A O 1
ATOM 732 N N . LEU A 1 100 ? 93.163 -18.736 15.809 1.00 102.82 620 LEU A N 1
ATOM 733 C CA . LEU A 1 100 ? 94.129 -17.704 16.182 1.00 97.78 620 LEU A CA 1
ATOM 734 C C . LEU A 1 100 ? 93.616 -16.258 16.123 1.00 87.67 620 LEU A C 1
ATOM 735 O O . LEU A 1 100 ? 92.663 -15.954 15.413 1.00 88.77 620 LEU A O 1
ATOM 740 N N . LEU A 1 101 ? 94.257 -15.381 16.893 1.00 77.48 621 LEU A N 1
ATOM 741 C CA . LEU A 1 101 ? 93.988 -13.946 16.839 1.00 69.80 621 LEU A CA 1
ATOM 742 C C . LEU A 1 101 ? 94.745 -13.308 15.676 1.00 75.16 621 LEU A C 1
ATOM 743 O O . LEU A 1 101 ? 95.973 -13.159 15.721 1.00 78.71 621 LEU A O 1
ATOM 748 N N . CYS A 1 102 ? 94.016 -12.938 14.629 1.00 73.42 622 CYS A N 1
ATOM 749 C CA . CYS A 1 102 ? 94.651 -12.435 13.416 1.00 74.04 622 CYS A CA 1
ATOM 750 C C . CYS A 1 102 ? 94.677 -10.910 13.404 1.00 72.92 622 CYS A C 1
ATOM 751 O O . CYS A 1 102 ? 93.972 -10.276 12.621 1.00 66.56 622 CYS A O 1
ATOM 754 N N . PHE A 1 103 ? 95.504 -10.330 14.272 1.00 63.77 623 PHE A N 1
ATOM 755 C CA . PHE A 1 103 ? 95.596 -8.879 14.385 1.00 57.76 623 PHE A CA 1
ATOM 756 C C . PHE A 1 103 ? 95.893 -8.222 13.044 1.00 60.74 623 PHE A C 1
ATOM 757 O O . PHE A 1 103 ? 95.421 -7.116 12.761 1.00 63.27 623 PHE A O 1
ATOM 765 N N . ALA A 1 104 ? 96.678 -8.912 12.230 1.00 67.33 624 ALA A N 1
ATOM 766 C CA . ALA A 1 104 ? 97.009 -8.478 10.879 1.00 78.11 624 ALA A CA 1
ATOM 767 C C . ALA A 1 104 ? 97.536 -9.706 10.146 1.00 85.15 624 ALA A C 1
ATOM 768 O O . ALA A 1 104 ? 97.975 -10.660 10.783 1.00 83.26 624 ALA A O 1
ATOM 770 N N . PRO A 1 105 ? 97.488 -9.694 8.807 1.00 87.18 625 PRO A N 1
ATOM 771 C CA . PRO A 1 105 ? 97.957 -10.856 8.043 1.00 87.05 625 PRO A CA 1
ATOM 772 C C . PRO A 1 105 ? 99.414 -11.193 8.367 1.00 93.11 625 PRO A C 1
ATOM 773 O O . PRO A 1 105 ? 99.823 -12.356 8.292 1.00 89.22 625 PRO A O 1
ATOM 777 N N . ASP A 1 106 ? 100.178 -10.170 8.733 1.00 92.50 626 ASP A N 1
ATOM 778 C CA . ASP A 1 106 ? 101.573 -10.328 9.101 1.00 91.93 626 ASP A CA 1
ATOM 779 C C . ASP A 1 106 ? 101.774 -10.230 10.613 1.00 88.48 626 ASP A C 1
ATOM 780 O O . ASP A 1 106 ? 102.897 -10.049 11.079 1.00 101.76 626 ASP A O 1
ATOM 785 N N . LEU A 1 107 ? 100.694 -10.349 11.375 1.00 78.62 627 LEU A N 1
ATOM 786 C CA . LEU A 1 107 ? 100.797 -10.395 12.832 1.00 80.51 627 LEU A CA 1
ATOM 787 C C . LEU A 1 107 ? 99.688 -11.249 13.440 1.00 80.83 627 LEU A C 1
ATOM 788 O O . LEU A 1 107 ? 98.700 -10.732 13.949 1.00 74.78 627 LEU A O 1
ATOM 793 N N . ILE A 1 108 ? 99.862 -12.566 13.375 1.00 91.09 628 ILE A N 1
ATOM 794 C CA . ILE A 1 108 ? 98.887 -13.505 13.916 1.00 91.35 628 ILE A CA 1
ATOM 795 C C . ILE A 1 108 ? 99.398 -14.069 15.232 1.00 84.33 628 ILE A C 1
ATOM 796 O O . ILE A 1 108 ? 100.484 -14.621 15.286 1.00 87.46 628 ILE A O 1
ATOM 801 N N . ILE A 1 109 ? 98.630 -13.914 16.302 1.00 85.29 629 ILE A N 1
ATOM 802 C CA . ILE A 1 109 ? 99.037 -14.489 17.573 1.00 84.72 629 ILE A CA 1
ATOM 803 C C . ILE A 1 109 ? 98.732 -15.981 17.557 1.00 95.06 629 ILE A C 1
ATOM 804 O O . ILE A 1 109 ? 97.597 -16.401 17.795 1.00 88.73 629 ILE A O 1
ATOM 809 N N . ASN A 1 110 ? 99.761 -16.770 17.252 1.00 98.56 630 ASN A N 1
ATOM 810 C CA . ASN A 1 110 ? 99.660 -18.216 17.199 1.00 99.07 630 ASN A CA 1
ATOM 811 C C . ASN A 1 110 ? 99.958 -18.832 18.558 1.00 103.85 630 ASN A C 1
ATOM 812 O O . ASN A 1 110 ? 100.175 -18.132 19.543 1.00 103.55 630 ASN A O 1
ATOM 817 N N . GLU A 1 111 ? 99.979 -20.155 18.602 1.00 106.73 631 GLU A N 1
ATOM 818 C CA . GLU A 1 111 ? 100.158 -20.864 19.855 1.00 114.89 631 GLU A CA 1
ATOM 819 C C . GLU A 1 111 ? 101.410 -20.379 20.590 1.00 116.62 631 GLU A C 1
ATOM 820 O O . GLU A 1 111 ? 101.349 -19.992 21.758 1.00 113.45 631 GLU A O 1
ATOM 826 N N . GLN A 1 112 ? 102.544 -20.390 19.899 1.00 117.05 632 GLN A N 1
ATOM 827 C CA . GLN A 1 112 ? 103.773 -19.865 20.471 1.00 120.76 632 GLN A CA 1
ATOM 828 C C . GLN A 1 112 ? 103.564 -18.453 21.037 1.00 116.24 632 GLN A C 1
ATOM 829 O O . GLN A 1 112 ? 103.787 -18.209 22.226 1.00 114.41 632 GLN A O 1
ATOM 835 N N . ARG A 1 113 ? 103.124 -17.523 20.195 1.00 107.64 633 ARG A N 1
ATOM 836 C CA . ARG A 1 113 ? 102.957 -16.151 20.650 1.00 104.20 633 ARG A CA 1
ATOM 837 C C . ARG A 1 113 ? 101.954 -16.061 21.801 1.00 98.82 633 ARG A C 1
ATOM 838 O O . ARG A 1 113 ? 102.141 -15.302 22.746 1.00 91.65 633 ARG A O 1
ATOM 846 N N . MET A 1 114 ? 100.909 -16.872 21.738 1.00 105.19 634 MET A N 1
ATOM 847 C CA . MET A 1 114 ? 99.884 -16.872 22.776 1.00 103.87 634 MET A CA 1
ATOM 848 C C . MET A 1 114 ? 100.511 -17.096 24.156 1.00 95.71 634 MET A C 1
ATOM 849 O O . MET A 1 114 ? 100.071 -16.540 25.166 1.00 90.85 634 MET A O 1
ATOM 854 N N . THR A 1 115 ? 101.563 -17.899 24.187 1.00 98.62 635 THR A N 1
ATOM 855 C CA . THR A 1 115 ? 102.180 -18.286 25.448 1.00 104.72 635 THR A CA 1
ATOM 856 C C . THR A 1 115 ? 103.270 -17.335 25.951 1.00 106.01 635 THR A C 1
ATOM 857 O O . THR A 1 115 ? 103.813 -17.550 27.029 1.00 109.04 635 THR A O 1
ATOM 861 N N . LEU A 1 116 ? 103.571 -16.285 25.187 1.00 99.96 636 LEU A N 1
ATOM 862 C CA . LEU A 1 116 ? 104.473 -15.227 25.654 1.00 99.28 636 LEU A CA 1
ATOM 863 C C . LEU A 1 116 ? 104.000 -14.594 26.958 1.00 99.26 636 LEU A C 1
ATOM 864 O O . LEU A 1 116 ? 102.799 -14.497 27.209 1.00 98.70 636 LEU A O 1
ATOM 869 N N . PRO A 1 117 ? 104.948 -14.141 27.790 1.00 101.07 637 PRO A N 1
ATOM 870 C CA . PRO A 1 117 ? 104.601 -13.592 29.104 1.00 104.11 637 PRO A CA 1
ATOM 871 C C . PRO A 1 117 ? 103.518 -12.522 29.035 1.00 103.75 637 PRO A C 1
ATOM 872 O O . PRO A 1 117 ? 103.598 -11.638 28.197 1.00 102.36 637 PRO A O 1
ATOM 876 N N . GLY A 1 118 ? 102.506 -12.628 29.892 1.00 106.73 638 GLY A N 1
ATOM 877 C CA . GLY A 1 118 ? 101.485 -11.602 30.016 1.00 102.00 638 GLY A CA 1
ATOM 878 C C . GLY A 1 118 ? 100.623 -11.389 28.786 1.00 99.88 638 GLY A C 1
ATOM 879 O O . GLY A 1 118 ? 100.015 -10.337 28.629 1.00 98.60 638 GLY A O 1
ATOM 880 N N . MET A 1 119 ? 100.554 -12.389 27.918 1.00 101.37 639 MET A N 1
ATOM 881 C CA . MET A 1 119 ? 99.845 -12.241 26.652 1.00 95.75 639 MET A CA 1
ATOM 882 C C . MET A 1 119 ? 98.447 -12.853 26.658 1.00 91.89 639 MET A C 1
ATOM 883 O O . MET A 1 119 ? 97.520 -12.300 26.067 1.00 88.89 639 MET A O 1
ATOM 888 N N . TYR A 1 120 ? 98.294 -14.001 27.311 1.00 92.79 640 TYR A N 1
ATOM 889 C CA . TYR A 1 120 ? 97.016 -14.700 27.291 1.00 86.49 640 TYR A CA 1
ATOM 890 C C . TYR A 1 120 ? 95.962 -13.959 28.105 1.00 87.61 640 TYR A C 1
ATOM 891 O O . TYR A 1 120 ? 94.779 -14.047 27.810 1.00 85.78 640 TYR A O 1
ATOM 900 N N . ASP A 1 121 ? 96.396 -13.201 29.107 1.00 97.14 641 ASP A N 1
ATOM 901 C CA . ASP A 1 121 ? 95.458 -12.504 29.986 1.00 100.02 641 ASP A CA 1
ATOM 902 C C . ASP A 1 121 ? 94.696 -11.375 29.284 1.00 92.03 641 ASP A C 1
ATOM 903 O O . ASP A 1 121 ? 93.800 -10.758 29.869 1.00 86.03 641 ASP A O 1
ATOM 908 N N . GLN A 1 122 ? 95.065 -11.099 28.037 1.00 88.28 642 GLN A N 1
ATOM 909 C CA . GLN A 1 122 ? 94.361 -10.110 27.231 1.00 79.94 642 GLN A CA 1
ATOM 910 C C . GLN A 1 122 ? 93.686 -10.818 26.075 1.00 77.05 642 GLN A C 1
ATOM 911 O O . GLN A 1 122 ? 92.511 -10.598 25.804 1.00 72.06 642 GLN A O 1
ATOM 917 N N . CYS A 1 123 ? 94.433 -11.691 25.406 1.00 72.27 643 CYS A N 1
ATOM 918 C CA . CYS A 1 123 ? 93.945 -12.305 24.183 1.00 72.33 643 CYS A CA 1
ATOM 919 C C . CYS A 1 123 ? 92.730 -13.187 24.420 1.00 74.57 643 CYS A C 1
ATOM 920 O O . CYS A 1 123 ? 91.911 -13.365 23.522 1.00 76.65 643 CYS A O 1
ATOM 923 N N . LYS A 1 124 ? 92.624 -13.744 25.621 1.00 72.03 644 LYS A N 1
ATOM 924 C CA . LYS A 1 124 ? 91.539 -14.663 25.934 1.00 77.63 644 LYS A CA 1
ATOM 925 C C . LYS A 1 124 ? 90.201 -13.936 25.876 1.00 78.92 644 LYS A C 1
ATOM 926 O O . LYS A 1 124 ? 89.161 -14.553 25.682 1.00 74.57 644 LYS A O 1
ATOM 932 N N . HIS A 1 125 ? 90.232 -12.620 26.058 1.00 78.84 645 HIS A N 1
ATOM 933 C CA . HIS A 1 125 ? 89.023 -11.826 25.913 1.00 71.22 645 HIS A CA 1
ATOM 934 C C . HIS A 1 125 ? 88.729 -11.641 24.441 1.00 61.56 645 HIS A C 1
ATOM 935 O O . HIS A 1 125 ? 87.588 -11.720 24.010 1.00 57.41 645 HIS A O 1
ATOM 942 N N . MET A 1 126 ? 89.770 -11.405 23.660 1.00 59.32 646 MET A N 1
ATOM 943 C CA . MET A 1 126 ? 89.598 -11.366 22.222 1.00 57.64 646 MET A CA 1
ATOM 944 C C . MET A 1 126 ? 89.113 -12.707 21.725 1.00 56.28 646 MET A C 1
ATOM 945 O O . MET A 1 126 ? 88.241 -12.772 20.872 1.00 56.39 646 MET A O 1
ATOM 950 N N . LEU A 1 127 ? 89.700 -13.781 22.250 1.00 63.84 647 LEU A N 1
ATOM 951 C CA . LEU A 1 127 ? 89.390 -15.126 21.784 1.00 69.09 647 LEU A CA 1
ATOM 952 C C . LEU A 1 127 ? 87.931 -15.469 22.030 1.00 67.40 647 LEU A C 1
ATOM 953 O O . LEU A 1 127 ? 87.308 -16.159 21.224 1.00 62.53 647 LEU A O 1
ATOM 958 N N . TYR A 1 128 ? 87.407 -15.021 23.167 1.00 62.09 648 TYR A N 1
ATOM 959 C CA . TYR A 1 128 ? 86.008 -15.242 23.493 1.00 65.64 648 TYR A CA 1
ATOM 960 C C . TYR A 1 128 ? 85.115 -14.636 22.412 1.00 60.65 648 TYR A C 1
ATOM 961 O O . TYR A 1 128 ? 84.133 -15.246 22.001 1.00 63.89 648 TYR A O 1
ATOM 970 N N . VAL A 1 129 ? 85.458 -13.436 21.947 1.00 54.52 649 VAL A N 1
ATOM 971 C CA . VAL A 1 129 ? 84.671 -12.784 20.897 1.00 55.61 649 VAL A CA 1
ATOM 972 C C . VAL A 1 129 ? 84.700 -13.642 19.640 1.00 58.52 649 VAL A C 1
ATOM 973 O O . VAL A 1 129 ? 83.661 -13.950 19.039 1.00 55.88 649 VAL A O 1
ATOM 977 N N . SER A 1 130 ? 85.902 -14.064 19.271 1.00 54.86 650 SER A N 1
ATOM 978 C CA . SER A 1 130 ? 86.080 -14.930 18.124 1.00 55.62 650 SER A CA 1
ATOM 979 C C . SER A 1 130 ? 85.300 -16.239 18.277 1.00 60.60 650 SER A C 1
ATOM 980 O O . SER A 1 130 ? 84.692 -16.737 17.324 1.00 57.53 650 SER A O 1
ATOM 983 N N . SER A 1 131 ? 85.341 -16.802 19.480 1.00 63.45 651 SER A N 1
ATOM 984 C CA . SER A 1 131 ? 84.733 -18.098 19.745 1.00 62.20 651 SER A CA 1
ATOM 985 C C . SER A 1 131 ? 83.214 -17.988 19.688 1.00 65.12 651 SER A C 1
ATOM 986 O O . SER A 1 131 ? 82.523 -18.902 19.222 1.00 66.85 651 SER A O 1
ATOM 989 N N . GLU A 1 132 ? 82.703 -16.868 20.183 1.00 59.19 652 GLU A N 1
ATOM 990 C CA . GLU A 1 132 ? 81.257 -16.632 20.204 1.00 59.55 652 GLU A CA 1
ATOM 991 C C . GLU A 1 132 ? 80.695 -16.427 18.807 1.00 56.86 652 GLU A C 1
ATOM 992 O O . GLU A 1 132 ? 79.662 -16.990 18.458 1.00 65.06 652 GLU A O 1
ATOM 998 N N . LEU A 1 133 ? 81.385 -15.619 18.010 1.00 57.99 653 LEU A N 1
ATOM 999 C CA . LEU A 1 133 ? 81.031 -15.439 16.610 1.00 61.18 653 LEU A CA 1
ATOM 1000 C C . LEU A 1 133 ? 80.952 -16.786 15.915 1.00 66.94 653 LEU A C 1
ATOM 1001 O O . LEU A 1 133 ? 80.012 -17.077 15.169 1.00 62.84 653 LEU A O 1
ATOM 1006 N N . HIS A 1 134 ? 81.948 -17.619 16.183 1.00 65.72 654 HIS A N 1
ATOM 1007 C CA . HIS A 1 134 ? 82.023 -18.915 15.559 1.00 57.99 654 HIS A CA 1
ATOM 1008 C C . HIS A 1 134 ? 80.942 -19.864 16.068 1.00 65.19 654 HIS A C 1
ATOM 1009 O O . HIS A 1 134 ? 80.376 -20.630 15.290 1.00 67.31 654 HIS A O 1
ATOM 1016 N N . ARG A 1 135 ? 80.659 -19.829 17.367 1.00 58.21 655 ARG A N 1
ATOM 1017 C CA . ARG A 1 135 ? 79.670 -20.735 17.927 1.00 62.95 655 ARG A CA 1
ATOM 1018 C C . ARG A 1 135 ? 78.287 -20.411 17.372 1.00 65.14 655 ARG A C 1
ATOM 1019 O O . ARG A 1 135 ? 77.489 -21.311 17.103 1.00 61.83 655 ARG A O 1
ATOM 1027 N N . LEU A 1 136 ? 77.999 -19.121 17.213 1.00 59.35 656 LEU A N 1
ATOM 1028 C CA . LEU A 1 136 ? 76.707 -18.711 16.678 1.00 60.49 656 LEU A CA 1
ATOM 1029 C C . LEU A 1 136 ? 76.742 -18.704 15.154 1.00 59.50 656 LEU A C 1
ATOM 1030 O O . LEU A 1 136 ? 75.737 -18.424 14.512 1.00 56.50 656 LEU A O 1
ATOM 1035 N N . GLN A 1 137 ? 77.901 -19.013 14.575 1.00 60.74 657 GLN A N 1
ATOM 1036 C CA . GLN A 1 137 ? 78.039 -18.970 13.122 1.00 65.44 657 GLN A CA 1
ATOM 1037 C C . GLN A 1 137 ? 77.385 -17.695 12.584 1.00 60.44 657 GLN A C 1
ATOM 1038 O O . GLN A 1 137 ? 76.514 -17.733 11.712 1.00 58.61 657 GLN A O 1
ATOM 1044 N N . VAL A 1 138 ? 77.807 -16.570 13.136 1.00 56.32 658 VAL A N 1
ATOM 1045 C CA . VAL A 1 138 ? 77.314 -15.264 12.737 1.00 50.08 658 VAL A CA 1
ATOM 1046 C C . VAL A 1 138 ? 77.705 -15.006 11.286 1.00 61.03 658 VAL A C 1
ATOM 1047 O O . VAL A 1 138 ? 78.840 -15.240 10.904 1.00 71.14 658 VAL A O 1
ATOM 1051 N N . SER A 1 139 ? 76.761 -14.549 10.471 1.00 60.52 659 SER A N 1
ATOM 1052 C CA . SER A 1 139 ? 77.058 -14.252 9.074 1.00 61.25 659 SER A CA 1
ATOM 1053 C C . SER A 1 139 ? 77.647 -12.849 8.937 1.00 62.63 659 SER A C 1
ATOM 1054 O O . SER A 1 139 ? 77.767 -12.108 9.926 1.00 50.10 659 SER A O 1
ATOM 1057 N N . TYR A 1 140 ? 77.988 -12.484 7.703 1.00 64.05 660 TYR A N 1
ATOM 1058 C CA . TYR A 1 140 ? 78.613 -11.195 7.411 1.00 64.97 660 TYR A CA 1
ATOM 1059 C C . TYR A 1 140 ? 77.666 -10.015 7.666 1.00 62.74 660 TYR A C 1
ATOM 1060 O O . TYR A 1 140 ? 77.984 -9.097 8.438 1.00 57.99 660 TYR A O 1
ATOM 1069 N N . GLU A 1 141 ? 76.504 -10.037 7.021 1.00 60.01 661 GLU A N 1
ATOM 1070 C CA . GLU A 1 141 ? 75.530 -8.964 7.204 1.00 53.78 661 GLU A CA 1
ATOM 1071 C C . GLU A 1 141 ? 75.131 -8.814 8.668 1.00 55.36 661 GLU A C 1
ATOM 1072 O O . GLU A 1 141 ? 74.988 -7.699 9.162 1.00 52.36 661 GLU A O 1
ATOM 1078 N N . GLU A 1 142 ? 74.970 -9.923 9.384 1.00 59.28 662 GLU A N 1
ATOM 1079 C CA . GLU A 1 142 ? 74.723 -9.806 10.820 1.00 54.20 662 GLU A CA 1
ATOM 1080 C C . GLU A 1 142 ? 75.896 -9.108 11.495 1.00 54.00 662 GLU A C 1
ATOM 1081 O O . GLU A 1 142 ? 75.709 -8.228 12.336 1.00 51.86 662 GLU A O 1
ATOM 1087 N N . TYR A 1 143 ? 77.110 -9.516 11.130 1.00 56.76 663 TYR A N 1
ATOM 1088 C CA . TYR A 1 143 ? 78.312 -8.890 11.667 1.00 54.29 663 TYR A CA 1
ATOM 1089 C C . TYR A 1 143 ? 78.348 -7.387 11.407 1.00 47.52 663 TYR A C 1
ATOM 1090 O O . TYR A 1 143 ? 78.610 -6.604 12.316 1.00 51.22 663 TYR A O 1
ATOM 1099 N N . LEU A 1 144 ? 78.104 -6.990 10.161 1.00 47.62 664 LEU A N 1
ATOM 1100 C CA . LEU A 1 144 ? 78.080 -5.575 9.814 1.00 45.54 664 LEU A CA 1
ATOM 1101 C C . LEU A 1 144 ? 77.107 -4.793 10.687 1.00 50.09 664 LEU A C 1
ATOM 1102 O O . LEU A 1 144 ? 77.478 -3.762 11.245 1.00 52.21 664 LEU A O 1
ATOM 1107 N N . CYS A 1 145 ? 75.872 -5.282 10.826 1.00 50.06 665 CYS A N 1
ATOM 1108 C CA . CYS A 1 145 ? 74.868 -4.535 11.580 1.00 48.31 665 CYS A CA 1
ATOM 1109 C C . CYS A 1 145 ? 75.274 -4.496 13.032 1.00 45.13 665 CYS A C 1
ATOM 1110 O O . CYS A 1 145 ? 75.097 -3.485 13.716 1.00 39.18 665 CYS A O 1
ATOM 1113 N N . MET A 1 146 ? 75.806 -5.617 13.510 1.00 40.01 666 MET A N 1
ATOM 1114 C CA . MET A 1 146 ? 76.203 -5.700 14.910 1.00 41.80 666 MET A CA 1
ATOM 1115 C C . MET A 1 146 ? 77.349 -4.714 15.217 1.00 43.86 666 MET A C 1
ATOM 1116 O O . MET A 1 146 ? 77.388 -4.110 16.288 1.00 46.80 666 MET A O 1
ATOM 1121 N N . LYS A 1 147 ? 78.293 -4.569 14.293 1.00 42.27 667 LYS A N 1
ATOM 1122 C CA . LYS A 1 147 ? 79.440 -3.690 14.552 1.00 43.14 667 LYS A CA 1
ATOM 1123 C C . LYS A 1 147 ? 78.938 -2.235 14.710 1.00 49.74 667 LYS A C 1
ATOM 1124 O O . LYS A 1 147 ? 79.295 -1.535 15.662 1.00 45.03 667 LYS A O 1
ATOM 1130 N N . THR A 1 148 ? 78.083 -1.799 13.791 1.00 49.10 668 THR A N 1
ATOM 1131 C CA . THR A 1 148 ? 77.458 -0.475 13.894 1.00 43.11 668 THR A CA 1
ATOM 1132 C C . THR A 1 148 ? 76.780 -0.276 15.248 1.00 42.66 668 THR A C 1
ATOM 1133 O O . THR A 1 148 ? 76.957 0.743 15.909 1.00 45.83 668 THR A O 1
ATOM 1137 N N . LEU A 1 149 ? 76.022 -1.270 15.678 1.00 36.29 669 LEU A N 1
ATOM 1138 C CA . LEU A 1 149 ? 75.385 -1.198 16.982 1.00 41.88 669 LEU A CA 1
ATOM 1139 C C . LEU A 1 149 ? 76.384 -1.029 18.122 1.00 37.29 669 LEU A C 1
ATOM 1140 O O . LEU A 1 149 ? 76.087 -0.386 19.126 1.00 43.63 669 LEU A O 1
ATOM 1145 N N . LEU A 1 150 ? 77.561 -1.632 17.983 1.00 44.51 670 LEU A N 1
ATOM 1146 C CA . LEU A 1 150 ? 78.621 -1.455 18.968 1.00 38.33 670 LEU A CA 1
ATOM 1147 C C . LEU A 1 150 ? 79.117 0.009 19.061 1.00 38.70 670 LEU A C 1
ATOM 1148 O O . LEU A 1 150 ? 79.424 0.500 20.156 1.00 40.30 670 LEU A O 1
ATOM 1153 N N . LEU A 1 151 ? 79.195 0.700 17.925 1.00 39.35 671 LEU A N 1
ATOM 1154 C CA . LEU A 1 151 ? 79.405 2.151 17.936 1.00 48.58 671 LEU A CA 1
ATOM 1155 C C . LEU A 1 151 ? 78.360 2.835 18.825 1.00 52.83 671 LEU A C 1
ATOM 1156 O O . LEU A 1 151 ? 78.643 3.852 19.468 1.00 47.93 671 LEU A O 1
ATOM 1161 N N . LEU A 1 152 ? 77.148 2.278 18.861 1.00 52.17 672 LEU A N 1
ATOM 1162 C CA . LEU A 1 152 ? 76.031 2.913 19.569 1.00 43.94 672 LEU A CA 1
ATOM 1163 C C . LEU A 1 152 ? 75.669 2.200 20.864 1.00 45.45 672 LEU A C 1
ATOM 1164 O O . LEU A 1 152 ? 74.519 2.260 21.310 1.00 48.51 672 LEU A O 1
ATOM 1169 N N . SER A 1 153 ? 76.648 1.543 21.475 1.00 45.58 673 SER A N 1
ATOM 1170 C CA . SER A 1 153 ? 76.382 0.659 22.606 1.00 47.49 673 SER A CA 1
ATOM 1171 C C . SER A 1 153 ? 76.472 1.383 23.934 1.00 44.08 673 SER A C 1
ATOM 1172 O O . SER A 1 153 ? 76.112 0.831 24.967 1.00 50.18 673 SER A O 1
ATOM 1175 N N . SER A 1 154 ? 76.972 2.610 23.919 1.00 47.33 674 SER A N 1
ATOM 1176 C CA . SER A 1 154 ? 77.235 3.309 25.169 1.00 57.91 674 SER A CA 1
ATOM 1177 C C . SER A 1 154 ? 77.052 4.822 25.014 1.00 57.94 674 SER A C 1
ATOM 1178 O O . SER A 1 154 ? 77.497 5.406 24.029 1.00 66.27 674 SER A O 1
ATOM 1181 N N . VAL A 1 155 ? 76.382 5.445 25.982 1.00 55.55 675 VAL A N 1
ATOM 1182 C CA . VAL A 1 155 ? 76.115 6.890 25.959 1.00 58.96 675 VAL A CA 1
ATOM 1183 C C . VAL A 1 155 ? 76.306 7.498 27.353 1.00 61.69 675 VAL A C 1
ATOM 1184 O O . VAL A 1 155 ? 76.233 6.781 28.349 1.00 62.30 675 VAL A O 1
ATOM 1188 N N . PRO A 1 156 ? 76.559 8.820 27.433 1.00 67.79 676 PRO A N 1
ATOM 1189 C CA . PRO A 1 156 ? 76.781 9.433 28.750 1.00 73.29 676 PRO A CA 1
ATOM 1190 C C . PRO A 1 156 ? 75.540 9.292 29.621 1.00 79.34 676 PRO A C 1
ATOM 1191 O O . PRO A 1 156 ? 74.437 9.399 29.098 1.00 77.76 676 PRO A O 1
ATOM 1195 N N . LYS A 1 157 ? 75.720 9.056 30.918 1.00 85.76 677 LYS A N 1
ATOM 1196 C CA . LYS A 1 157 ? 74.600 8.991 31.854 1.00 91.97 677 LYS A CA 1
ATOM 1197 C C . LYS A 1 157 ? 73.629 10.158 31.665 1.00 96.89 677 LYS A C 1
ATOM 1198 O O . LYS A 1 157 ? 72.419 9.956 31.546 1.00 96.69 677 LYS A O 1
ATOM 1204 N N . ASP A 1 158 ? 74.169 11.375 31.642 1.00 101.97 678 ASP A N 1
ATOM 1205 C CA . ASP A 1 158 ? 73.355 12.583 31.518 1.00 105.84 678 ASP A CA 1
ATOM 1206 C C . ASP A 1 158 ? 72.678 12.684 30.152 1.00 98.32 678 ASP A C 1
ATOM 1207 O O . ASP A 1 158 ? 71.751 13.467 29.968 1.00 100.46 678 ASP A O 1
ATOM 1209 N N . GLY A 1 159 ? 73.146 11.891 29.196 1.00 89.76 679 GLY A N 1
ATOM 1210 C CA . GLY A 1 159 ? 72.552 11.875 27.872 1.00 84.00 679 GLY A CA 1
ATOM 1211 C C . GLY A 1 159 ? 73.410 12.553 26.823 1.00 78.74 679 GLY A C 1
ATOM 1212 O O . GLY A 1 159 ? 74.371 13.243 27.145 1.00 83.83 679 GLY A O 1
ATOM 1213 N N . LEU A 1 160 ? 73.062 12.341 25.559 1.00 76.80 680 LEU A N 1
ATOM 1214 C CA . LEU A 1 160 ? 73.753 12.974 24.445 1.00 73.31 680 LEU A CA 1
ATOM 1215 C C . LEU A 1 160 ? 73.040 14.263 24.078 1.00 78.36 680 LEU A C 1
ATOM 1216 O O . LEU A 1 160 ? 71.914 14.507 24.508 1.00 81.23 680 LEU A O 1
ATOM 1221 N N . LYS A 1 161 ? 73.689 15.083 23.261 1.00 82.18 681 LYS A N 1
ATOM 1222 C CA . LYS A 1 161 ? 73.070 16.328 22.832 1.00 86.62 681 LYS A CA 1
ATOM 1223 C C . LYS A 1 161 ? 71.971 16.042 21.818 1.00 81.56 681 LYS A C 1
ATOM 1224 O O . LYS A 1 161 ? 70.881 16.586 21.914 1.00 86.56 681 LYS A O 1
ATOM 1230 N N . SER A 1 162 ? 72.269 15.186 20.848 1.00 72.17 682 SER A N 1
ATOM 1231 C CA . SER A 1 162 ? 71.268 14.745 19.890 1.00 71.06 682 SER A CA 1
ATOM 1232 C C . SER A 1 162 ? 70.687 13.424 20.383 1.00 69.26 682 SER A C 1
ATOM 1233 O O . SER A 1 162 ? 70.676 12.428 19.654 1.00 57.69 682 SER A O 1
ATOM 1236 N N . GLN A 1 163 ? 70.226 13.404 21.629 1.00 72.07 683 GLN A N 1
ATOM 1237 C CA . GLN A 1 163 ? 69.783 12.148 22.222 1.00 73.66 683 GLN A CA 1
ATOM 1238 C C . GLN A 1 163 ? 68.653 11.547 21.392 1.00 68.77 683 GLN A C 1
ATOM 1239 O O . GLN A 1 163 ? 68.553 10.329 21.251 1.00 66.72 683 GLN A O 1
ATOM 1245 N N . GLU A 1 164 ? 67.828 12.419 20.817 1.00 61.63 684 GLU A N 1
ATOM 1246 C CA . GLU A 1 164 ? 66.638 12.006 20.073 1.00 67.71 684 GLU A CA 1
ATOM 1247 C C . GLU A 1 164 ? 67.001 11.324 18.750 1.00 65.80 684 GLU A C 1
ATOM 1248 O O . GLU A 1 164 ? 66.508 10.229 18.439 1.00 59.02 684 GLU A O 1
ATOM 1254 N N . LEU A 1 165 ? 67.860 11.974 17.971 1.00 59.51 685 LEU A N 1
ATOM 1255 C CA . LEU A 1 165 ? 68.310 11.408 16.708 1.00 69.71 685 LEU A CA 1
ATOM 1256 C C . LEU A 1 165 ? 69.125 10.116 16.922 1.00 66.01 685 LEU A C 1
ATOM 1257 O O . LEU A 1 165 ? 69.047 9.180 16.121 1.00 61.36 685 LEU A O 1
ATOM 1262 N N . PHE A 1 166 ? 69.908 10.073 17.997 1.00 60.58 686 PHE A N 1
ATOM 1263 C CA . PHE A 1 166 ? 70.682 8.880 18.313 1.00 58.02 686 PHE A CA 1
ATOM 1264 C C . PHE A 1 166 ? 69.718 7.702 18.436 1.00 60.44 686 PHE A C 1
ATOM 1265 O O . PHE A 1 166 ? 69.888 6.662 17.791 1.00 55.15 686 PHE A O 1
ATOM 1273 N N . ASP A 1 167 ? 68.693 7.882 19.260 1.00 63.70 687 ASP A N 1
ATOM 1274 C CA . ASP A 1 167 ? 67.718 6.826 19.499 1.00 57.18 687 ASP A CA 1
ATOM 1275 C C . ASP A 1 167 ? 67.131 6.288 18.192 1.00 55.81 687 ASP A C 1
ATOM 1276 O O . ASP A 1 167 ? 66.994 5.073 18.027 1.00 58.50 687 ASP A O 1
ATOM 1281 N N . GLU A 1 168 ? 66.820 7.184 17.258 1.00 60.40 688 GLU A N 1
ATOM 1282 C CA . GLU A 1 168 ? 66.318 6.783 15.944 1.00 59.70 688 GLU A CA 1
ATOM 1283 C C . GLU A 1 168 ? 67.331 5.986 15.115 1.00 56.96 688 GLU A C 1
ATOM 1284 O O . GLU A 1 168 ? 66.984 4.969 14.507 1.00 54.56 688 GLU A O 1
ATOM 1290 N N . ILE A 1 169 ? 68.575 6.454 15.075 1.00 51.72 689 ILE A N 1
ATOM 1291 C CA . ILE A 1 169 ? 69.620 5.743 14.349 1.00 45.14 689 ILE A CA 1
ATOM 1292 C C . ILE A 1 169 ? 69.828 4.349 14.922 1.00 45.64 689 ILE A C 1
ATOM 1293 O O . ILE A 1 169 ? 70.011 3.370 14.187 1.00 49.43 689 ILE A O 1
ATOM 1298 N N . ARG A 1 170 ? 69.812 4.258 16.246 1.00 40.81 690 ARG A N 1
ATOM 1299 C CA . ARG A 1 170 ? 70.094 3.002 16.897 1.00 45.59 690 ARG A CA 1
ATOM 1300 C C . ARG A 1 170 ? 68.926 2.037 16.663 1.00 49.31 690 ARG A C 1
ATOM 1301 O O . ARG A 1 170 ? 69.130 0.880 16.298 1.00 46.12 690 ARG A O 1
ATOM 1309 N N . MET A 1 171 ? 67.702 2.521 16.840 1.00 44.60 691 MET A N 1
ATOM 1310 C CA . MET A 1 171 ? 66.551 1.660 16.578 1.00 47.86 691 MET A CA 1
ATOM 1311 C C . MET A 1 171 ? 66.593 1.231 15.117 1.00 49.92 691 MET A C 1
ATOM 1312 O O . MET A 1 171 ? 66.263 0.100 14.781 1.00 45.59 691 MET A O 1
ATOM 1317 N N . THR A 1 172 ? 67.030 2.136 14.251 1.00 48.32 692 THR A N 1
ATOM 1318 C CA . THR A 1 172 ? 67.141 1.809 12.839 1.00 52.33 692 THR A CA 1
ATOM 1319 C C . THR A 1 172 ? 68.073 0.611 12.612 1.00 56.09 692 THR A C 1
ATOM 1320 O O . THR A 1 172 ? 67.790 -0.274 11.794 1.00 52.65 692 THR A O 1
ATOM 1324 N N . TYR A 1 173 ? 69.185 0.570 13.332 1.00 54.32 693 TYR A N 1
ATOM 1325 C CA . TYR A 1 173 ? 70.136 -0.515 13.096 1.00 51.80 693 TYR A CA 1
ATOM 1326 C C . TYR A 1 173 ? 69.718 -1.807 13.773 1.00 49.97 693 TYR A C 1
ATOM 1327 O O . TYR A 1 173 ? 70.064 -2.896 13.314 1.00 49.45 693 TYR A O 1
ATOM 1336 N N . ILE A 1 174 ? 68.945 -1.683 14.845 1.00 49.89 694 ILE A N 1
ATOM 1337 C CA . ILE A 1 174 ? 68.366 -2.858 15.473 1.00 48.37 694 ILE A CA 1
ATOM 1338 C C . ILE A 1 174 ? 67.442 -3.557 14.476 1.00 55.70 694 ILE A C 1
ATOM 1339 O O . ILE A 1 174 ? 67.452 -4.783 14.354 1.00 64.26 694 ILE A O 1
ATOM 1344 N N . LYS A 1 175 ? 66.673 -2.771 13.735 1.00 54.60 695 LYS A N 1
ATOM 1345 C CA . LYS A 1 175 ? 65.803 -3.316 12.704 1.00 52.89 695 LYS A CA 1
ATOM 1346 C C . LYS A 1 175 ? 66.640 -3.842 11.553 1.00 52.79 695 LYS A C 1
ATOM 1347 O O . LYS A 1 175 ? 66.353 -4.905 10.995 1.00 55.80 695 LYS A O 1
ATOM 1353 N N . GLU A 1 176 ? 67.681 -3.103 11.190 1.00 50.09 696 GLU A N 1
ATOM 1354 C CA . GLU A 1 176 ? 68.529 -3.549 10.090 1.00 51.13 696 GLU A CA 1
ATOM 1355 C C . GLU A 1 176 ? 69.107 -4.928 10.399 1.00 45.48 696 GLU A C 1
ATOM 1356 O O . GLU A 1 176 ? 69.169 -5.783 9.521 1.00 54.59 696 GLU A O 1
ATOM 1362 N N . LEU A 1 177 ? 69.515 -5.129 11.651 1.00 38.32 697 LEU A N 1
ATOM 1363 C CA . LEU A 1 177 ? 69.964 -6.429 12.145 1.00 42.54 697 LEU A CA 1
ATOM 1364 C C . LEU A 1 177 ? 68.850 -7.478 12.033 1.00 50.68 697 LEU A C 1
ATOM 1365 O O . LEU A 1 177 ? 69.079 -8.603 11.576 1.00 52.89 697 LEU A O 1
ATOM 1370 N N . GLY A 1 178 ? 67.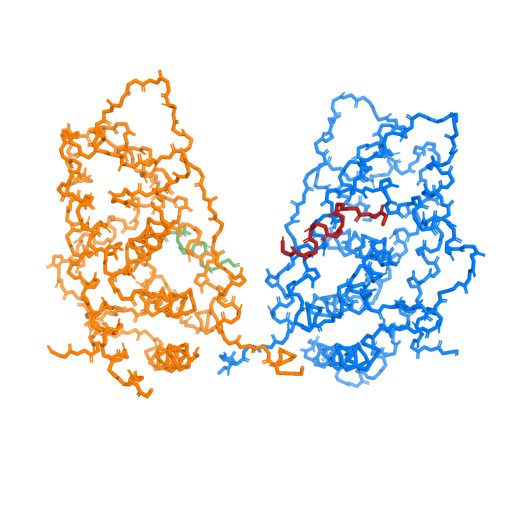646 -7.116 12.456 1.00 49.01 698 GLY A N 1
ATOM 1371 C CA . GLY A 1 178 ? 66.512 -8.023 12.324 1.00 42.20 698 GLY A CA 1
ATOM 1372 C C . GLY A 1 178 ? 66.368 -8.487 10.887 1.00 46.98 698 GLY A C 1
ATOM 1373 O O . GLY A 1 178 ? 66.178 -9.672 10.624 1.00 54.35 698 GLY A O 1
ATOM 1374 N N . LYS A 1 179 ? 66.477 -7.553 9.950 1.00 47.97 699 LYS A N 1
ATOM 1375 C CA . LYS A 1 179 ? 66.415 -7.875 8.530 1.00 55.85 699 LYS A CA 1
ATOM 1376 C C . LYS A 1 179 ? 67.524 -8.838 8.093 1.00 60.47 699 LYS A C 1
ATOM 1377 O O . LYS A 1 179 ? 67.302 -9.717 7.261 1.00 69.20 699 LYS A O 1
ATOM 1383 N N . ALA A 1 180 ? 68.719 -8.669 8.643 1.00 55.89 700 ALA A N 1
ATOM 1384 C CA . ALA A 1 180 ? 69.851 -9.505 8.251 1.00 58.06 700 ALA A CA 1
ATOM 1385 C C . ALA A 1 180 ? 69.629 -10.938 8.718 1.00 57.50 700 ALA A C 1
ATOM 1386 O O . ALA A 1 180 ? 69.924 -11.899 7.997 1.00 58.56 700 ALA A O 1
ATOM 1388 N N . ILE A 1 181 ? 69.114 -11.062 9.937 1.00 49.04 701 ILE A N 1
ATOM 1389 C CA . ILE A 1 181 ? 68.767 -12.345 10.520 1.00 55.36 701 ILE A CA 1
ATOM 1390 C C . ILE A 1 181 ? 67.756 -13.097 9.657 1.00 61.78 701 ILE A C 1
ATOM 1391 O O . ILE A 1 181 ? 67.950 -14.268 9.323 1.00 69.23 701 ILE A O 1
ATOM 1396 N N . VAL A 1 182 ? 66.677 -12.412 9.311 1.00 57.98 702 VAL A N 1
ATOM 1397 C CA . VAL A 1 182 ? 65.614 -12.973 8.474 1.00 58.74 702 VAL A CA 1
ATOM 1398 C C . VAL A 1 182 ? 66.143 -13.341 7.095 1.00 63.45 702 VAL A C 1
ATOM 1399 O O . VAL A 1 182 ? 65.828 -14.402 6.552 1.00 66.26 702 VAL A O 1
ATOM 1403 N N . LYS A 1 183 ? 66.965 -12.456 6.544 1.00 65.11 703 LYS A N 1
ATOM 1404 C CA . LYS A 1 183 ? 67.498 -12.612 5.199 1.00 73.45 703 LYS A CA 1
ATOM 1405 C C . LYS A 1 183 ? 68.494 -13.779 5.158 1.00 80.44 703 LYS A C 1
ATOM 1406 O O . LYS A 1 183 ? 68.752 -14.360 4.102 1.00 83.23 703 LYS A O 1
ATOM 1410 N N . ARG A 1 184 ? 69.028 -14.128 6.326 1.00 80.43 704 ARG A N 1
ATOM 1411 C CA . ARG A 1 184 ? 69.993 -15.215 6.460 1.00 85.84 704 ARG A CA 1
ATOM 1412 C C . ARG A 1 184 ? 69.415 -16.512 5.919 1.00 88.62 704 ARG A C 1
ATOM 1413 O O . ARG A 1 184 ? 68.217 -16.760 6.045 1.00 90.74 704 ARG A O 1
ATOM 1421 N N . GLU A 1 185 ? 70.267 -17.335 5.312 1.00 96.41 705 GLU A N 1
ATOM 1422 C CA . GLU A 1 185 ? 69.834 -18.623 4.777 1.00 111.73 705 GLU A CA 1
ATOM 1423 C C . GLU A 1 185 ? 69.850 -19.719 5.844 1.00 119.53 705 GLU A C 1
ATOM 1424 O O . GLU A 1 185 ? 70.908 -20.243 6.199 1.00 119.58 705 GLU A O 1
ATOM 1426 N N . GLY A 1 186 ? 68.666 -20.054 6.351 1.00 125.68 706 GLY A N 1
ATOM 1427 C CA . GLY A 1 186 ? 68.509 -21.099 7.349 1.00 130.09 706 GLY A CA 1
ATOM 1428 C C . GLY A 1 186 ? 67.050 -21.480 7.515 1.00 130.71 706 GLY A C 1
ATOM 1429 O O . GLY A 1 186 ? 66.323 -21.609 6.530 1.00 130.68 706 GLY A O 1
ATOM 1430 N N . ASN A 1 187 ? 66.620 -21.665 8.759 1.00 132.49 707 ASN A N 1
ATOM 1431 C CA . ASN A 1 187 ? 65.208 -21.900 9.047 1.00 139.61 707 ASN A CA 1
ATOM 1432 C C . ASN A 1 187 ? 64.613 -20.748 9.850 1.00 131.30 707 ASN A C 1
ATOM 1433 O O . ASN A 1 187 ? 65.151 -20.359 10.887 1.00 130.73 707 ASN A O 1
ATOM 1438 N N . SER A 1 188 ? 63.499 -20.212 9.364 1.00 123.33 708 SER A N 1
ATOM 1439 C CA . SER A 1 188 ? 62.899 -19.006 9.931 1.00 113.95 708 SER A CA 1
ATOM 1440 C C . SER A 1 188 ? 62.273 -19.188 11.319 1.00 109.26 708 SER A C 1
ATOM 1441 O O . SER A 1 188 ? 61.891 -18.211 11.969 1.00 99.26 708 SER A O 1
ATOM 1444 N N . SER A 1 189 ? 62.172 -20.433 11.772 1.00 115.29 709 SER A N 1
ATOM 1445 C CA . SER A 1 189 ? 61.592 -20.715 13.082 1.00 113.81 709 SER A CA 1
ATOM 1446 C C . SER A 1 189 ? 62.544 -20.284 14.202 1.00 105.92 709 SER A C 1
ATOM 1447 O O . SER A 1 189 ? 62.158 -20.213 15.371 1.00 104.09 709 SER A O 1
ATOM 1450 N N . GLN A 1 190 ? 63.786 -19.988 13.829 1.00 96.54 710 GLN A N 1
ATOM 1451 C CA . GLN A 1 190 ? 64.833 -19.658 14.787 1.00 90.63 710 GLN A CA 1
ATOM 1452 C C . GLN A 1 190 ? 65.062 -18.139 14.901 1.00 77.49 710 GLN A C 1
ATOM 1453 O O . GLN A 1 190 ? 65.810 -17.684 15.774 1.00 70.26 710 GLN A O 1
ATOM 1459 N N . ASN A 1 191 ? 64.413 -17.364 14.029 1.00 65.06 711 ASN A N 1
ATOM 1460 C CA . ASN A 1 191 ? 64.672 -15.916 13.907 1.00 54.32 711 ASN A CA 1
ATOM 1461 C C . ASN A 1 191 ? 64.662 -15.110 15.199 1.00 51.20 711 ASN A C 1
ATOM 1462 O O . ASN A 1 191 ? 65.611 -14.378 15.487 1.00 60.81 711 ASN A O 1
ATOM 1467 N N . TRP A 1 192 ? 63.585 -15.220 15.964 1.00 47.95 712 TRP A N 1
ATOM 1468 C CA . TRP A 1 192 ? 63.453 -14.435 17.191 1.00 52.14 712 TRP A CA 1
ATOM 1469 C C . TRP A 1 192 ? 64.438 -14.959 18.220 1.00 51.81 712 TRP A C 1
ATOM 1470 O O . TRP A 1 192 ? 64.998 -14.210 19.025 1.00 46.73 712 TRP A O 1
ATOM 1481 N N . GLN A 1 193 ? 64.659 -16.263 18.175 1.00 52.62 713 GLN A N 1
ATOM 1482 C CA . GLN A 1 193 ? 65.645 -16.891 19.033 1.00 52.01 713 GLN A CA 1
ATOM 1483 C C . GLN A 1 193 ? 67.052 -16.424 18.682 1.00 49.46 713 GLN A C 1
ATOM 1484 O O . GLN A 1 193 ? 67.864 -16.178 19.573 1.00 49.64 713 GLN A O 1
ATOM 1490 N N . ARG A 1 194 ? 67.340 -16.301 17.387 1.00 43.54 714 ARG A N 1
ATOM 1491 C CA . ARG A 1 194 ? 68.652 -15.831 16.959 1.00 48.12 714 ARG A CA 1
ATOM 1492 C C . ARG A 1 194 ? 68.853 -14.374 17.356 1.00 50.24 714 ARG A C 1
ATOM 1493 O O . ARG A 1 194 ? 69.917 -14.011 17.867 1.00 48.17 714 ARG A O 1
ATOM 1501 N N . PHE A 1 195 ? 67.833 -13.543 17.124 1.00 41.88 715 PHE A N 1
ATOM 1502 C CA . PHE A 1 195 ? 67.924 -12.143 17.499 1.00 41.42 715 PHE A CA 1
ATOM 1503 C C . PHE A 1 195 ? 68.226 -12.060 18.997 1.00 50.63 715 PHE A C 1
ATOM 1504 O O . PHE A 1 195 ? 69.030 -11.233 19.438 1.00 48.32 715 PHE A O 1
ATOM 1512 N N . TYR A 1 196 ? 67.592 -12.931 19.780 1.00 45.72 716 TYR A N 1
ATOM 1513 C CA . TYR A 1 196 ? 67.908 -13.011 21.208 1.00 47.98 716 TYR A CA 1
ATOM 1514 C C . TYR A 1 196 ? 69.404 -13.359 21.448 1.00 48.69 716 TYR A C 1
ATOM 1515 O O . TYR A 1 196 ? 70.066 -12.746 22.295 1.00 41.67 716 TYR A O 1
ATOM 1524 N N . GLN A 1 197 ? 69.929 -14.333 20.702 1.00 46.73 717 GLN A N 1
ATOM 1525 C CA . GLN A 1 197 ? 71.322 -14.781 20.886 1.00 46.30 717 GLN A CA 1
ATOM 1526 C C . GLN A 1 197 ? 72.329 -13.700 20.509 1.00 50.98 717 GLN A C 1
ATOM 1527 O O . GLN A 1 197 ? 73.252 -13.403 21.269 1.00 53.49 717 GLN A O 1
ATOM 1533 N N . LEU A 1 198 ? 72.133 -13.105 19.337 1.00 54.85 718 LEU A N 1
ATOM 1534 C CA . LEU A 1 198 ? 72.982 -12.018 18.854 1.00 47.50 718 LEU A CA 1
ATOM 1535 C C . LEU A 1 198 ? 73.070 -10.770 19.744 1.00 50.48 718 LEU A C 1
ATOM 1536 O O . LEU A 1 198 ? 74.153 -10.201 19.911 1.00 54.60 718 LEU A O 1
ATOM 1541 N N . THR A 1 199 ? 71.950 -10.331 20.306 1.00 48.30 719 THR A N 1
ATOM 1542 C CA . THR A 1 199 ? 71.970 -9.149 21.165 1.00 43.39 719 THR A CA 1
ATOM 1543 C C . THR A 1 199 ? 72.541 -9.520 22.520 1.00 46.53 719 THR A C 1
ATOM 1544 O O . THR A 1 199 ? 73.085 -8.683 23.243 1.00 45.88 719 THR A O 1
ATOM 1548 N N . LYS A 1 200 ? 72.416 -10.799 22.851 1.00 51.47 720 LYS A N 1
ATOM 1549 C CA . LYS A 1 200 ? 73.026 -11.353 24.049 1.00 47.71 720 LYS A CA 1
ATOM 1550 C C . LYS A 1 200 ? 74.549 -11.240 23.936 1.00 50.16 720 LYS A C 1
ATOM 1551 O O . LYS A 1 200 ? 75.256 -10.954 24.920 1.00 48.95 720 LYS A O 1
ATOM 1557 N N . LEU A 1 201 ? 75.058 -11.451 22.726 1.00 45.61 721 LEU A N 1
ATOM 1558 C CA . LEU A 1 201 ? 76.491 -11.292 22.481 1.00 42.27 721 LEU A CA 1
ATOM 1559 C C . LEU A 1 201 ? 76.884 -9.809 22.506 1.00 48.44 721 LEU A C 1
ATOM 1560 O O . LEU A 1 201 ? 77.858 -9.427 23.169 1.00 51.49 721 LEU A O 1
ATOM 1565 N N . LEU A 1 202 ? 76.125 -8.970 21.800 1.00 52.14 722 LEU A N 1
ATOM 1566 C CA . LEU A 1 202 ? 76.340 -7.528 21.867 1.00 46.88 722 LEU A CA 1
ATOM 1567 C C . LEU A 1 202 ? 76.419 -7.110 23.323 1.00 49.83 722 LEU A C 1
ATOM 1568 O O . LEU A 1 202 ? 77.342 -6.406 23.733 1.00 46.59 722 LEU A O 1
ATOM 1573 N N . ASP A 1 203 ? 75.457 -7.560 24.113 1.00 45.08 723 ASP A N 1
ATOM 1574 C CA . ASP A 1 203 ? 75.460 -7.248 25.536 1.00 48.60 723 ASP A CA 1
ATOM 1575 C C . ASP A 1 203 ? 76.756 -7.696 26.217 1.00 53.36 723 ASP A C 1
ATOM 1576 O O . ASP A 1 203 ? 77.290 -6.989 27.069 1.00 52.57 723 ASP A O 1
ATOM 1581 N N . SER A 1 204 ? 77.259 -8.874 25.859 1.00 48.67 724 SER A N 1
ATOM 1582 C CA . SER A 1 204 ? 78.446 -9.392 26.540 1.00 56.44 724 SER A CA 1
ATOM 1583 C C . SER A 1 204 ? 79.710 -8.598 26.205 1.00 53.52 724 SER A C 1
ATOM 1584 O O . SER A 1 204 ? 80.681 -8.652 26.954 1.00 57.47 724 SER A O 1
ATOM 1587 N N . MET A 1 205 ? 79.685 -7.848 25.101 1.00 47.93 725 MET A N 1
ATOM 1588 C CA . MET A 1 205 ? 80.832 -7.023 24.699 1.00 50.77 725 MET A CA 1
ATOM 1589 C C . MET A 1 205 ? 81.239 -6.000 25.748 1.00 47.52 725 MET A C 1
ATOM 1590 O O . MET A 1 205 ? 82.396 -5.604 25.815 1.00 51.57 725 MET A O 1
ATOM 1595 N N . HIS A 1 206 ? 80.294 -5.566 26.569 1.00 50.86 726 HIS A N 1
ATOM 1596 C CA . HIS A 1 206 ? 80.626 -4.635 27.635 1.00 54.41 726 HIS A CA 1
ATOM 1597 C C . HIS A 1 206 ? 81.650 -5.233 28.596 1.00 55.18 726 HIS A C 1
ATOM 1598 O O . HIS A 1 206 ? 82.654 -4.617 28.889 1.00 62.76 726 HIS A O 1
ATOM 1605 N N . GLU A 1 207 ? 81.376 -6.432 29.092 1.00 63.43 727 GLU A N 1
ATOM 1606 C CA . GLU A 1 207 ? 82.285 -7.139 29.991 1.00 69.56 727 GLU A CA 1
ATOM 1607 C C . GLU A 1 207 ? 83.657 -7.344 29.339 1.00 65.37 727 GLU A C 1
ATOM 1608 O O . GLU A 1 207 ? 84.683 -7.042 29.938 1.00 73.20 727 GLU A O 1
ATOM 1611 N N . VAL A 1 208 ? 83.659 -7.867 28.115 1.00 55.99 728 VAL A N 1
ATOM 1612 C CA . VAL A 1 208 ? 84.870 -8.040 27.318 1.00 60.10 728 VAL A CA 1
ATOM 1613 C C . VAL A 1 208 ? 85.742 -6.789 27.315 1.00 65.61 728 VAL A C 1
ATOM 1614 O O . VAL A 1 208 ? 86.908 -6.817 27.727 1.00 62.51 728 VAL A O 1
ATOM 1618 N N . VAL A 1 209 ? 85.165 -5.693 26.834 1.00 58.55 729 VAL A N 1
ATOM 1619 C CA . VAL A 1 209 ? 85.890 -4.443 26.665 1.00 54.00 729 VAL A CA 1
ATOM 1620 C C . VAL A 1 209 ? 86.380 -3.908 27.999 1.00 63.04 729 VAL A C 1
ATOM 1621 O O . VAL A 1 209 ? 87.490 -3.399 28.096 1.00 69.96 729 VAL A O 1
ATOM 1625 N N . GLU A 1 210 ? 85.562 -4.030 29.034 1.00 63.25 730 GLU A N 1
ATOM 1626 C CA . GLU A 1 210 ? 85.980 -3.596 30.358 1.00 71.28 730 GLU A CA 1
ATOM 1627 C C . GLU A 1 210 ? 87.295 -4.278 30.752 1.00 80.29 730 GLU A C 1
ATOM 1628 O O . GLU A 1 210 ? 88.211 -3.626 31.263 1.00 85.26 730 GLU A O 1
ATOM 1634 N N . ASN A 1 211 ? 87.395 -5.580 30.498 1.00 76.21 731 ASN A N 1
ATOM 1635 C CA . ASN A 1 211 ? 88.637 -6.305 30.758 1.00 80.62 731 ASN A CA 1
ATOM 1636 C C . ASN A 1 211 ? 89.780 -5.835 29.862 1.00 78.66 731 ASN A C 1
ATOM 1637 O O . ASN A 1 211 ? 90.870 -5.529 30.343 1.00 86.24 731 ASN A O 1
ATOM 1642 N N . LEU A 1 212 ? 89.527 -5.788 28.558 1.00 75.38 732 LEU A N 1
ATOM 1643 C CA . LEU A 1 212 ? 90.522 -5.328 27.600 1.00 72.90 732 LEU A CA 1
ATOM 1644 C C . LEU A 1 212 ? 91.068 -3.973 28.017 1.00 77.73 732 LEU A C 1
ATOM 1645 O O . LEU A 1 212 ? 92.272 -3.736 27.975 1.00 70.73 732 LEU A O 1
ATOM 1650 N N . LEU A 1 213 ? 90.177 -3.081 28.429 1.00 75.96 733 LEU A N 1
ATOM 1651 C CA . LEU A 1 213 ? 90.595 -1.740 28.808 1.00 70.81 733 LEU A CA 1
ATOM 1652 C C . LEU A 1 213 ? 91.364 -1.706 30.130 1.00 77.28 733 LEU A C 1
ATOM 1653 O O . LEU A 1 213 ? 92.292 -0.918 30.281 1.00 76.37 733 LEU A O 1
ATOM 1658 N N . ASN A 1 214 ? 90.994 -2.555 31.084 1.00 84.05 734 ASN A N 1
ATOM 1659 C CA . ASN A 1 214 ? 91.678 -2.558 32.377 1.00 95.19 734 ASN A CA 1
ATOM 1660 C C . ASN A 1 214 ? 93.137 -2.976 32.264 1.00 100.09 734 ASN A C 1
ATOM 1661 O O . ASN A 1 214 ? 93.957 -2.647 33.116 1.00 106.89 734 ASN A O 1
ATOM 1666 N N . TYR A 1 215 ? 93.455 -3.696 31.199 1.00 98.34 735 TYR A N 1
ATOM 1667 C CA . TYR A 1 215 ? 94.792 -4.231 31.013 1.00 97.46 735 TYR A CA 1
ATOM 1668 C C . TYR A 1 215 ? 95.545 -3.425 29.962 1.00 93.97 735 TYR A C 1
ATOM 1669 O O . TYR A 1 215 ? 96.769 -3.491 29.872 1.00 99.57 735 TYR A O 1
ATOM 1678 N N . CYS A 1 216 ? 94.803 -2.656 29.171 1.00 85.56 736 CYS A N 1
ATOM 1679 C CA . CYS A 1 216 ? 95.406 -1.719 28.234 1.00 83.60 736 CYS A CA 1
ATOM 1680 C C . CYS A 1 216 ? 95.708 -0.405 28.949 1.00 87.81 736 CYS A C 1
ATOM 1681 O O . CYS A 1 216 ? 96.747 0.228 28.725 1.00 84.56 736 CYS A O 1
ATOM 1684 N N . PHE A 1 217 ? 94.789 -0.005 29.821 1.00 87.41 737 PHE A N 1
ATOM 1685 C CA . PHE A 1 217 ? 94.975 1.192 30.624 1.00 88.81 737 PHE A CA 1
ATOM 1686 C C . PHE A 1 217 ? 96.162 1.066 31.568 1.00 92.24 737 PHE A C 1
ATOM 1687 O O . PHE A 1 217 ? 97.099 1.856 31.495 1.00 97.19 737 PHE A O 1
ATOM 1695 N N . GLN A 1 218 ? 96.120 0.082 32.461 1.00 97.99 738 GLN A N 1
ATOM 1696 C CA . GLN A 1 218 ? 97.183 -0.059 33.453 1.00 108.70 738 GLN A CA 1
ATOM 1697 C C . GLN A 1 218 ? 98.548 -0.221 32.783 1.00 106.66 738 GLN A C 1
ATOM 1698 O O . GLN A 1 218 ? 99.570 0.177 33.336 1.00 109.88 738 GLN A O 1
ATOM 1704 N N . THR A 1 219 ? 98.552 -0.794 31.584 1.00 101.76 739 THR A N 1
ATOM 1705 C CA . THR A 1 219 ? 99.770 -0.908 30.789 1.00 99.62 739 THR A CA 1
ATOM 1706 C C . THR A 1 219 ? 100.223 0.465 30.295 1.00 102.62 739 THR A C 1
ATOM 1707 O O . THR A 1 219 ? 101.418 0.740 30.191 1.00 104.09 739 THR A O 1
ATOM 1711 N N . PHE A 1 220 ? 99.257 1.326 29.997 1.00 99.50 740 PHE A N 1
ATOM 1712 C CA . PHE A 1 220 ? 99.539 2.693 29.586 1.00 94.19 740 PHE A CA 1
ATOM 1713 C C . PHE A 1 220 ? 100.087 3.485 30.762 1.00 100.43 740 PHE A C 1
ATOM 1714 O O . PHE A 1 220 ? 100.935 4.353 30.592 1.00 105.31 740 PHE A O 1
ATOM 1722 N N . LEU A 1 221 ? 99.598 3.172 31.957 1.00 107.64 741 LEU A N 1
ATOM 1723 C CA . LEU A 1 221 ? 99.971 3.905 33.162 1.00 117.59 741 LEU A CA 1
ATOM 1724 C C . LEU A 1 221 ? 101.253 3.378 33.801 1.00 128.92 741 LEU A C 1
ATOM 1725 O O . LEU A 1 221 ? 101.884 4.066 34.605 1.00 132.63 741 LEU A O 1
ATOM 1730 N N . ASP A 1 222 ? 101.632 2.158 33.437 1.00 133.81 742 ASP A N 1
ATOM 1731 C CA . ASP A 1 222 ? 102.804 1.513 34.016 1.00 142.44 742 ASP A CA 1
ATOM 1732 C C . ASP A 1 222 ? 104.079 2.256 33.644 1.00 144.77 742 ASP A C 1
ATOM 1733 O O . ASP A 1 222 ? 104.615 2.075 32.550 1.00 141.52 742 ASP A O 1
ATOM 1738 N N . LYS A 1 223 ? 104.561 3.082 34.569 1.00 151.22 743 LYS A N 1
ATOM 1739 C CA . LYS A 1 223 ? 105.744 3.910 34.342 1.00 152.31 743 LYS A CA 1
ATOM 1740 C C . LYS A 1 223 ? 107.010 3.080 34.127 1.00 151.81 743 LYS A C 1
ATOM 1741 O O . LYS A 1 223 ? 108.030 3.606 33.694 1.00 151.42 743 LYS A O 1
ATOM 1744 N N . THR A 1 224 ? 106.936 1.784 34.418 1.00 151.31 744 THR A N 1
ATOM 1745 C CA . THR A 1 224 ? 108.110 0.917 34.346 1.00 148.26 744 THR A CA 1
ATOM 1746 C C . THR A 1 224 ? 108.044 -0.119 33.221 1.00 144.37 744 THR A C 1
ATOM 1747 O O . THR A 1 224 ? 108.603 -1.207 33.350 1.00 145.68 744 THR A O 1
ATOM 1751 N N . MET A 1 225 ? 107.373 0.215 32.121 1.00 140.46 745 MET A N 1
ATOM 1752 C CA . MET A 1 225 ? 107.223 -0.729 31.011 1.00 136.62 745 MET A CA 1
ATOM 1753 C C . MET A 1 225 ? 107.741 -0.213 29.667 1.00 132.39 745 MET A C 1
ATOM 1754 O O . MET A 1 225 ? 108.053 -0.999 28.774 1.00 130.95 745 MET A O 1
ATOM 1759 N N . SER A 1 226 ? 107.826 1.103 29.524 1.00 130.75 746 SER A N 1
ATOM 1760 C CA . SER A 1 226 ? 108.326 1.704 28.291 1.00 129.74 746 SER A CA 1
ATOM 1761 C C . SER A 1 226 ? 107.663 1.121 27.040 1.00 121.98 746 SER A C 1
ATOM 1762 O O . SER A 1 226 ? 108.339 0.651 26.127 1.00 121.69 746 SER A O 1
ATOM 1764 N N . ILE A 1 227 ? 106.335 1.145 27.000 1.00 117.98 747 ILE A N 1
ATOM 1765 C CA . ILE A 1 227 ? 105.628 0.809 25.770 1.00 105.03 747 ILE A CA 1
ATOM 1766 C C . ILE A 1 227 ? 105.123 2.086 25.089 1.00 98.63 747 ILE A C 1
ATOM 1767 O O . ILE A 1 227 ? 104.516 2.947 25.730 1.00 94.98 747 ILE A O 1
ATOM 1771 N N . GLU A 1 228 ? 105.409 2.200 23.793 1.00 95.56 748 GLU A N 1
ATOM 1772 C CA . GLU A 1 228 ? 105.011 3.343 22.970 1.00 88.51 748 GLU A CA 1
ATOM 1773 C C . GLU A 1 228 ? 103.560 3.230 22.472 1.00 82.76 748 GLU A C 1
ATOM 1774 O O . GLU A 1 228 ? 103.204 2.271 21.792 1.00 83.94 748 GLU A O 1
ATOM 1780 N N . PHE A 1 229 ? 102.734 4.215 22.813 1.00 78.55 749 PHE A N 1
ATOM 1781 C CA . PHE A 1 229 ? 101.393 4.344 22.244 1.00 76.31 749 PHE A CA 1
ATOM 1782 C C . PHE A 1 229 ? 101.411 5.496 21.249 1.00 71.83 749 PHE A C 1
ATOM 1783 O O . PHE A 1 229 ? 101.964 6.546 21.537 1.00 69.61 749 PHE A O 1
ATOM 1791 N N . PRO A 1 230 ? 100.801 5.316 20.070 1.00 71.32 750 PRO A N 1
ATOM 1792 C CA . PRO A 1 230 ? 100.755 6.462 19.145 1.00 65.89 750 PRO A CA 1
ATOM 1793 C C . PRO A 1 230 ? 99.902 7.596 19.736 1.00 71.48 750 PRO A C 1
ATOM 1794 O O . PRO A 1 230 ? 99.179 7.386 20.714 1.00 70.97 750 PRO A O 1
ATOM 1798 N N . GLU A 1 231 ? 99.972 8.781 19.140 1.00 79.39 751 GLU A N 1
ATOM 1799 C CA . GLU A 1 231 ? 99.368 9.973 19.736 1.00 78.62 751 GLU A CA 1
ATOM 1800 C C . GLU A 1 231 ? 97.850 9.931 19.700 1.00 76.99 751 GLU A C 1
ATOM 1801 O O . GLU A 1 231 ? 97.188 10.169 20.714 1.00 62.12 751 GLU A O 1
ATOM 1807 N N . MET A 1 232 ? 97.302 9.598 18.537 1.00 89.24 752 MET A N 1
ATOM 1808 C CA . MET A 1 232 ? 95.868 9.400 18.405 1.00 94.08 752 MET A CA 1
ATOM 1809 C C . MET A 1 232 ? 95.343 8.591 19.585 1.00 91.21 752 MET A C 1
ATOM 1810 O O . MET A 1 232 ? 94.351 8.952 20.215 1.00 97.37 752 MET A O 1
ATOM 1815 N N . LEU A 1 233 ? 96.054 7.524 19.919 1.00 82.61 753 LEU A N 1
ATOM 1816 C CA . LEU A 1 233 ? 95.591 6.566 20.910 1.00 68.44 753 LEU A CA 1
ATOM 1817 C C . LEU A 1 233 ? 95.847 7.026 22.333 1.00 63.25 753 LEU A C 1
ATOM 1818 O O . LEU A 1 233 ? 95.027 6.817 23.215 1.00 64.78 753 LEU A O 1
ATOM 1823 N N . ALA A 1 234 ? 96.997 7.642 22.558 1.00 61.90 754 ALA A N 1
ATOM 1824 C CA . ALA A 1 234 ? 97.324 8.165 23.881 1.00 71.57 754 ALA A CA 1
ATOM 1825 C C . ALA A 1 234 ? 96.310 9.229 24.334 1.00 72.25 754 ALA A C 1
ATOM 1826 O O . ALA A 1 234 ? 95.963 9.303 25.514 1.00 68.06 754 ALA A O 1
ATOM 1828 N N . GLU A 1 235 ? 95.836 10.042 23.393 1.00 73.20 755 GLU A N 1
ATOM 1829 C CA . GLU A 1 235 ? 94.812 11.046 23.694 1.00 85.20 755 GLU A CA 1
ATOM 1830 C C . GLU A 1 235 ? 93.557 10.393 24.250 1.00 84.28 755 GLU A C 1
ATOM 1831 O O . GLU A 1 235 ? 93.106 10.713 25.352 1.00 88.77 755 GLU A O 1
ATOM 1837 N N . ILE A 1 236 ? 92.997 9.471 23.477 1.00 76.29 756 ILE A N 1
ATOM 1838 C CA . ILE A 1 236 ? 91.758 8.819 23.862 1.00 70.55 756 ILE A CA 1
ATOM 1839 C C . ILE A 1 236 ? 91.917 8.098 25.191 1.00 76.82 756 ILE A C 1
ATOM 1840 O O . ILE A 1 236 ? 91.038 8.153 26.050 1.00 79.88 756 ILE A O 1
ATOM 1845 N N . ILE A 1 237 ? 93.046 7.424 25.363 1.00 78.22 757 ILE A N 1
ATOM 1846 C CA . ILE A 1 237 ? 93.265 6.645 26.572 1.00 77.53 757 ILE A CA 1
ATOM 1847 C C . ILE A 1 237 ? 93.290 7.535 27.816 1.00 81.22 757 ILE A C 1
ATOM 1848 O O . ILE A 1 237 ? 92.646 7.227 28.822 1.00 76.26 757 ILE A O 1
ATOM 1853 N N . THR A 1 238 ? 94.010 8.651 27.732 1.00 82.02 758 THR A N 1
ATOM 1854 C CA . THR A 1 238 ? 94.101 9.578 28.851 1.00 86.98 758 THR A CA 1
ATOM 1855 C C . THR A 1 238 ? 92.745 10.200 29.150 1.00 90.95 758 THR A C 1
ATOM 1856 O O . THR A 1 238 ? 92.355 10.350 30.309 1.00 90.73 758 THR A O 1
ATOM 1860 N N . ASN A 1 239 ? 92.031 10.567 28.094 1.00 92.78 759 ASN A N 1
ATOM 1861 C CA . ASN A 1 239 ? 90.734 11.202 28.246 1.00 104.95 759 ASN A CA 1
ATOM 1862 C C . ASN A 1 239 ? 89.689 10.247 28.817 1.00 107.49 759 ASN A C 1
ATOM 1863 O O . ASN A 1 239 ? 88.710 10.681 29.425 1.00 110.71 759 ASN A O 1
ATOM 1868 N N . GLN A 1 240 ? 89.910 8.946 28.643 1.00 106.11 760 GLN A N 1
ATOM 1869 C CA . GLN A 1 240 ? 88.942 7.941 29.090 1.00 101.25 760 GLN A CA 1
ATOM 1870 C C . GLN A 1 240 ? 89.132 7.487 30.534 1.00 97.23 760 GLN A C 1
ATOM 1871 O O . GLN A 1 240 ? 88.157 7.278 31.252 1.00 96.85 760 GLN A O 1
ATOM 1877 N N . ILE A 1 241 ? 90.381 7.326 30.955 1.00 97.38 761 ILE A N 1
ATOM 1878 C CA . ILE A 1 241 ? 90.669 6.793 32.287 1.00 101.34 761 ILE A CA 1
ATOM 1879 C C . ILE A 1 241 ? 89.868 7.475 33.412 1.00 116.64 761 ILE A C 1
ATOM 1880 O O . ILE A 1 241 ? 89.394 6.801 34.329 1.00 116.62 761 ILE A O 1
ATOM 1885 N N . PRO A 1 242 ? 89.712 8.811 33.344 1.00 129.31 762 PRO A N 1
ATOM 1886 C CA . PRO A 1 242 ? 88.825 9.521 34.278 1.00 139.49 762 PRO A CA 1
ATOM 1887 C C . PRO A 1 242 ? 87.366 9.036 34.253 1.00 143.78 762 PRO A C 1
ATOM 1888 O O . PRO A 1 242 ? 86.859 8.599 35.287 1.00 145.74 762 PRO A O 1
ATOM 1892 N N . LYS A 1 243 ? 86.710 9.118 33.096 1.00 145.18 763 LYS A N 1
ATOM 1893 C CA . LYS A 1 243 ? 85.292 8.760 32.972 1.00 147.11 763 LYS A CA 1
ATOM 1894 C C . LYS A 1 243 ? 84.999 7.309 33.352 1.00 150.19 763 LYS A C 1
ATOM 1895 O O . LYS A 1 243 ? 83.917 6.998 33.853 1.00 147.79 763 LYS A O 1
ATOM 1901 N N . TYR A 1 244 ? 85.962 6.426 33.100 1.00 155.13 764 TYR A N 1
ATOM 1902 C CA . TYR A 1 244 ? 85.764 4.991 33.294 1.00 158.44 764 TYR A CA 1
ATOM 1903 C C . TYR A 1 244 ? 85.721 4.619 34.777 1.00 158.80 764 TYR A C 1
ATOM 1904 O O . TYR A 1 244 ? 85.340 3.504 35.139 1.00 157.20 764 TYR A O 1
ATOM 1913 N N . SER A 1 245 ? 86.116 5.560 35.629 1.00 158.66 765 SER A N 1
ATOM 1914 C CA . SER A 1 245 ? 86.018 5.385 37.072 1.00 156.22 765 SER A CA 1
ATOM 1915 C C . SER A 1 245 ? 84.991 6.363 37.634 1.00 151.56 765 SER A C 1
ATOM 1916 O O . SER A 1 245 ? 84.558 6.237 38.780 1.00 151.74 765 SER A O 1
ATOM 1918 N N . ASN A 1 246 ? 84.605 7.335 36.811 1.00 147.28 766 ASN A N 1
ATOM 1919 C CA . ASN A 1 246 ? 83.628 8.347 37.201 1.00 147.80 766 ASN A CA 1
ATOM 1920 C C . ASN A 1 246 ? 82.205 7.845 36.997 1.00 144.60 766 ASN A C 1
ATOM 1921 O O . ASN A 1 246 ? 81.240 8.529 37.342 1.00 145.48 766 ASN A O 1
ATOM 1923 N N . GLY A 1 247 ? 82.088 6.650 36.424 1.00 139.76 767 GLY A N 1
ATOM 1924 C CA . GLY A 1 247 ? 80.805 5.999 36.229 1.00 134.03 767 GLY A CA 1
ATOM 1925 C C . GLY A 1 247 ? 79.758 6.853 35.542 1.00 128.07 767 GLY A C 1
ATOM 1926 O O . GLY A 1 247 ? 78.564 6.709 35.802 1.00 129.25 767 GLY A O 1
ATOM 1927 N N . ASN A 1 248 ? 80.200 7.745 34.662 1.00 121.66 768 ASN A N 1
ATOM 1928 C CA . ASN A 1 248 ? 79.281 8.604 33.926 1.00 116.34 768 ASN A CA 1
ATOM 1929 C C . ASN A 1 248 ? 78.897 7.966 32.596 1.00 109.16 768 ASN A C 1
ATOM 1930 O O . ASN A 1 248 ? 78.581 8.665 31.632 1.00 108.81 768 ASN A O 1
ATOM 1932 N N . ILE A 1 249 ? 78.922 6.636 32.551 1.00 101.77 769 ILE A N 1
ATOM 1933 C CA . ILE A 1 249 ? 78.628 5.907 31.319 1.00 91.86 769 ILE A CA 1
ATOM 1934 C C . ILE A 1 249 ? 77.389 5.014 31.427 1.00 83.04 769 ILE A C 1
ATOM 1935 O O . ILE A 1 249 ? 77.314 4.127 32.282 1.00 79.26 769 ILE A O 1
ATOM 1940 N N . LYS A 1 250 ? 76.415 5.263 30.559 1.00 73.99 770 LYS A N 1
ATOM 1941 C CA . LYS A 1 250 ? 75.261 4.389 30.452 1.00 71.72 770 LYS A CA 1
ATOM 1942 C C . LYS A 1 250 ? 75.573 3.367 29.376 1.00 65.27 770 LYS A C 1
ATOM 1943 O O . LYS A 1 250 ? 75.641 3.700 28.191 1.00 63.90 770 LYS A O 1
ATOM 1949 N N . LYS A 1 251 ? 75.799 2.128 29.790 1.00 62.08 771 LYS A N 1
ATOM 1950 C CA . LYS A 1 251 ? 76.044 1.057 28.842 1.00 60.46 771 LYS A CA 1
ATOM 1951 C C . LYS A 1 251 ? 74.699 0.458 28.469 1.00 61.11 771 LYS A C 1
ATOM 1952 O O . LYS A 1 251 ? 74.058 -0.182 29.297 1.00 61.34 771 LYS A O 1
ATOM 1958 N N . LEU A 1 252 ? 74.263 0.701 27.235 1.00 60.19 772 LEU A N 1
ATOM 1959 C CA . LEU A 1 252 ? 72.955 0.250 26.754 1.00 57.43 772 LEU A CA 1
ATOM 1960 C C . LEU A 1 252 ? 72.867 -1.270 26.657 1.00 60.70 772 LEU A C 1
ATOM 1961 O O . LEU A 1 252 ? 73.666 -1.905 25.967 1.00 60.31 772 LEU A O 1
ATOM 1966 N N . LEU A 1 253 ? 71.887 -1.849 27.342 1.00 59.05 773 LEU A N 1
ATOM 1967 C CA . LEU A 1 253 ? 71.692 -3.295 27.320 1.00 58.31 773 LEU A CA 1
ATOM 1968 C C . LEU A 1 253 ? 70.457 -3.677 26.528 1.00 56.29 773 LEU A C 1
ATOM 1969 O O . LEU A 1 253 ? 69.447 -2.978 26.572 1.00 54.65 773 LEU A O 1
ATOM 1974 N N . PHE A 1 254 ? 70.540 -4.776 25.789 1.00 53.81 774 PHE A N 1
ATOM 1975 C CA . PHE A 1 254 ? 69.343 -5.368 25.204 1.00 56.88 774 PHE A CA 1
ATOM 1976 C C . PHE A 1 254 ? 68.587 -6.215 26.217 1.00 60.33 774 PHE A C 1
ATOM 1977 O O . PHE A 1 254 ? 67.393 -6.446 26.071 1.00 61.67 774 PHE A O 1
ATOM 1985 N N . HIS A 1 255 ? 69.293 -6.682 27.240 1.00 62.83 775 HIS A N 1
ATOM 1986 C CA . HIS A 1 255 ? 68.723 -7.610 28.205 1.00 64.49 775 HIS A CA 1
ATOM 1987 C C . HIS A 1 255 ? 69.123 -7.217 29.613 1.00 76.90 775 HIS A C 1
ATOM 1988 O O . HIS A 1 255 ? 70.288 -7.323 29.988 1.00 83.20 775 HIS A O 1
ATOM 1995 N N . GLN A 1 256 ? 68.150 -6.755 30.385 1.00 88.16 776 GLN A N 1
ATOM 1996 C CA . GLN A 1 256 ? 68.400 -6.292 31.742 1.00 102.57 776 GLN A CA 1
ATOM 1997 C C . GLN A 1 256 ? 68.504 -7.485 32.687 1.00 110.81 776 GLN A C 1
ATOM 1998 O O . GLN A 1 256 ? 67.773 -8.466 32.538 1.00 108.65 776 GLN A O 1
ATOM 2004 N N . GLU B 2 1 ? 89.634 18.376 24.177 1.00 125.28 741 GLU H N 1
ATOM 2005 C CA . GLU B 2 1 ? 90.948 17.951 24.649 1.00 125.86 741 GLU H CA 1
ATOM 2006 C C . GLU B 2 1 ? 91.576 16.913 23.723 1.00 123.17 741 GLU H C 1
ATOM 2007 O O . GLU B 2 1 ? 92.701 16.467 23.951 1.00 128.11 741 GLU H O 1
ATOM 2013 N N . ASN B 2 2 ? 90.843 16.523 22.684 1.00 113.62 742 ASN H N 1
ATOM 2014 C CA . ASN B 2 2 ? 91.380 15.623 21.670 1.00 101.28 742 ASN H CA 1
ATOM 2015 C C . ASN B 2 2 ? 91.293 16.241 20.283 1.00 86.07 742 ASN H C 1
ATOM 2016 O O . ASN B 2 2 ? 90.364 15.957 19.520 1.00 76.68 742 ASN H O 1
ATOM 2021 N N . ALA B 2 3 ? 92.276 17.078 19.966 1.00 77.91 743 ALA H N 1
ATOM 2022 C CA . ALA B 2 3 ? 92.272 17.856 18.735 1.00 76.35 743 ALA H CA 1
ATOM 2023 C C . ALA B 2 3 ? 92.274 16.976 17.491 1.00 63.46 743 ALA H C 1
ATOM 2024 O O . ALA B 2 3 ? 91.621 17.294 16.478 1.00 51.93 743 ALA H O 1
ATOM 2026 N N . LEU B 2 4 ? 93.020 15.879 17.578 1.00 64.44 744 LEU H N 1
ATOM 2027 C CA . LEU B 2 4 ? 93.165 14.942 16.470 1.00 62.95 744 LEU H CA 1
ATOM 2028 C C . LEU B 2 4 ? 91.820 14.327 16.119 1.00 54.97 744 LEU H C 1
ATOM 2029 O O . LEU B 2 4 ? 91.372 14.390 14.967 1.00 55.87 744 LEU H O 1
ATOM 2034 N N . LEU B 2 5 ? 91.178 13.713 17.108 1.00 52.12 745 LEU H N 1
ATOM 2035 C CA . LEU B 2 5 ? 89.851 13.153 16.885 1.00 55.32 745 LEU H CA 1
ATOM 2036 C C . LEU B 2 5 ? 88.902 14.246 16.357 1.00 55.17 745 LEU H C 1
ATOM 2037 O O . LEU B 2 5 ? 88.255 14.070 15.317 1.00 51.00 745 LEU H O 1
ATOM 2042 N N . ARG B 2 6 ? 88.844 15.385 17.042 1.00 61.76 746 ARG H N 1
ATOM 2043 C CA . ARG B 2 6 ? 88.001 16.484 16.545 1.00 64.92 746 ARG H CA 1
ATOM 2044 C C . ARG B 2 6 ? 88.343 16.826 15.098 1.00 60.42 746 ARG H C 1
ATOM 2045 O O . ARG B 2 6 ? 87.459 16.847 14.234 1.00 58.28 746 ARG H O 1
ATOM 2053 N N . TYR B 2 7 ? 89.633 17.031 14.830 1.00 56.64 747 TYR H N 1
ATOM 2054 C CA . TYR B 2 7 ? 90.085 17.303 13.470 1.00 54.85 747 TYR H CA 1
ATOM 2055 C C . TYR B 2 7 ? 89.573 16.260 12.472 1.00 56.88 747 TYR H C 1
ATOM 2056 O O . TYR B 2 7 ? 88.962 16.611 11.459 1.00 57.29 747 TYR H O 1
ATOM 2065 N N . LEU B 2 8 ? 89.818 14.982 12.769 1.00 52.45 748 LEU H N 1
ATOM 2066 C CA . LEU B 2 8 ? 89.383 13.876 11.909 1.00 58.58 748 LEU H CA 1
ATOM 2067 C C . LEU B 2 8 ? 87.873 13.837 11.711 1.00 54.73 748 LEU H C 1
ATOM 2068 O O . LEU B 2 8 ? 87.370 13.476 10.631 1.00 51.96 748 LEU H O 1
ATOM 2073 N N . LEU B 2 9 ? 87.142 14.180 12.760 1.00 51.31 749 LEU H N 1
ATOM 2074 C CA . LEU B 2 9 ? 85.680 14.138 12.667 1.00 65.81 749 LEU H CA 1
ATOM 2075 C C . LEU B 2 9 ? 85.130 15.275 11.821 1.00 70.48 749 LEU H C 1
ATOM 2076 O O . LEU B 2 9 ? 84.338 15.042 10.905 1.00 67.33 749 LEU H O 1
ATOM 2081 N N . ASP B 2 10 ? 85.567 16.496 12.119 1.00 78.31 750 ASP H N 1
ATOM 2082 C CA . ASP B 2 10 ? 85.094 17.681 11.404 1.00 83.21 750 ASP H CA 1
ATOM 2083 C C . ASP B 2 10 ? 85.707 17.750 10.006 1.00 86.69 750 ASP H C 1
ATOM 2084 O O . ASP B 2 10 ? 86.527 18.621 9.728 1.00 91.85 750 ASP H O 1
ATOM 2089 N N . LYS B 2 11 ? 85.306 16.825 9.139 1.00 88.19 751 LYS H N 1
ATOM 2090 C CA . LYS B 2 11 ? 85.885 16.678 7.806 1.00 89.96 751 LYS H CA 1
ATOM 2091 C C . LYS B 2 11 ? 87.414 16.676 7.832 1.00 101.74 751 LYS H C 1
ATOM 2092 O O . LYS B 2 11 ? 88.063 15.638 7.674 1.00 107.59 751 LYS H O 1
ATOM 2095 N N . LEU C 1 5 ? 67.079 11.516 9.518 1.00 146.04 525 LEU B N 1
ATOM 2096 C CA . LEU C 1 5 ? 65.979 10.655 9.096 1.00 143.83 525 LEU B CA 1
ATOM 2097 C C . LEU C 1 5 ? 66.054 10.310 7.607 1.00 133.34 525 LEU B C 1
ATOM 2098 O O . LEU C 1 5 ? 65.997 9.138 7.237 1.00 130.14 525 LEU B O 1
ATOM 2100 N N . PRO C 1 6 ? 66.181 11.331 6.745 1.00 128.46 526 PRO B N 1
ATOM 2101 C CA . PRO C 1 6 ? 66.215 11.071 5.301 1.00 117.63 526 PRO B CA 1
ATOM 2102 C C . PRO C 1 6 ? 67.481 10.345 4.869 1.00 112.72 526 PRO B C 1
ATOM 2103 O O . PRO C 1 6 ? 67.533 9.826 3.752 1.00 108.80 526 PRO B O 1
ATOM 2107 N N . GLN C 1 7 ? 68.489 10.313 5.735 1.00 113.70 527 GLN B N 1
ATOM 2108 C CA . GLN C 1 7 ? 69.737 9.616 5.416 1.00 107.18 527 GLN B CA 1
ATOM 2109 C C . GLN C 1 7 ? 69.617 8.129 5.742 1.00 98.38 527 GLN B C 1
ATOM 2110 O O . GLN C 1 7 ? 70.073 7.279 4.971 1.00 81.51 527 GLN B O 1
ATOM 2116 N N . LEU C 1 8 ? 68.986 7.825 6.877 1.00 101.78 528 LEU B N 1
ATOM 2117 C CA . LEU C 1 8 ? 68.712 6.447 7.260 1.00 101.88 528 LEU B CA 1
ATOM 2118 C C . LEU C 1 8 ? 68.002 5.725 6.120 1.00 102.08 528 LEU B C 1
ATOM 2119 O O . LEU C 1 8 ? 67.825 4.509 6.148 1.00 102.38 528 LEU B O 1
ATOM 2124 N N . THR C 1 9 ? 67.603 6.502 5.118 1.00 103.05 529 THR B N 1
ATOM 2125 C CA . THR C 1 9 ? 67.055 5.992 3.870 1.00 109.91 529 THR B CA 1
ATOM 2126 C C . THR C 1 9 ? 68.020 6.389 2.756 1.00 109.16 529 THR B C 1
ATOM 2127 O O . THR C 1 9 ? 67.730 7.293 1.972 1.00 111.57 529 THR B O 1
ATOM 2131 N N . PRO C 1 10 ? 69.176 5.709 2.683 1.00 106.51 530 PRO B N 1
ATOM 2132 C CA . PRO C 1 10 ? 70.322 6.145 1.872 1.00 101.18 530 PRO B CA 1
ATOM 2133 C C . PRO C 1 10 ? 70.019 6.223 0.381 1.00 94.15 530 PRO B C 1
ATOM 2134 O O . PRO C 1 10 ? 69.330 5.355 -0.155 1.00 94.37 530 PRO B O 1
ATOM 2138 N N . THR C 1 11 ? 70.542 7.254 -0.277 1.00 89.30 531 THR B N 1
ATOM 2139 C CA . THR C 1 11 ? 70.298 7.460 -1.701 1.00 90.11 531 THR B CA 1
ATOM 2140 C C . THR C 1 11 ? 71.226 6.630 -2.591 1.00 89.39 531 THR B C 1
ATOM 2141 O O . THR C 1 11 ? 72.215 6.052 -2.130 1.00 89.39 531 THR B O 1
ATOM 2145 N N . LEU C 1 12 ? 70.890 6.575 -3.874 1.00 83.69 532 LEU B N 1
ATOM 2146 C CA . LEU C 1 12 ? 71.706 5.885 -4.853 1.00 80.35 532 LEU B CA 1
ATOM 2147 C C . LEU C 1 12 ? 72.991 6.675 -5.079 1.00 84.82 532 LEU B C 1
ATOM 2148 O O . LEU C 1 12 ? 74.073 6.102 -5.196 1.00 88.06 532 LEU B O 1
ATOM 2153 N N . VAL C 1 13 ? 72.869 7.997 -5.124 1.00 87.77 533 VAL B N 1
ATOM 2154 C CA . VAL C 1 13 ? 74.024 8.868 -5.319 1.00 89.55 533 VAL B CA 1
ATOM 2155 C C . VAL C 1 13 ? 75.002 8.773 -4.152 1.00 93.73 533 VAL B C 1
ATOM 2156 O O . VAL C 1 13 ? 76.216 8.854 -4.339 1.00 92.70 533 VAL B O 1
ATOM 2160 N N . SER C 1 14 ? 74.467 8.601 -2.948 1.00 97.40 534 SER B N 1
ATOM 2161 C CA . SER C 1 14 ? 75.300 8.544 -1.758 1.00 98.53 534 SER B CA 1
ATOM 2162 C C . SER C 1 14 ? 76.202 7.320 -1.808 1.00 97.95 534 SER B C 1
ATOM 2163 O O . SER C 1 14 ? 77.366 7.384 -1.406 1.00 99.63 534 SER B O 1
ATOM 2166 N N . LEU C 1 15 ? 75.671 6.207 -2.306 1.00 91.66 535 LEU B N 1
ATOM 2167 C CA . LEU C 1 15 ? 76.493 5.016 -2.472 1.00 92.61 535 LEU B CA 1
ATOM 2168 C C . LEU C 1 15 ? 77.576 5.260 -3.518 1.00 88.99 535 LEU B C 1
ATOM 2169 O O . LEU C 1 15 ? 78.748 4.929 -3.302 1.00 88.91 535 LEU B O 1
ATOM 2174 N N . LEU C 1 16 ? 77.175 5.835 -4.649 1.00 79.49 536 LEU B N 1
ATOM 2175 C CA . LEU C 1 16 ? 78.112 6.174 -5.714 1.00 71.65 536 LEU B CA 1
ATOM 2176 C C . LEU C 1 16 ? 79.325 6.922 -5.170 1.00 74.89 536 LEU B C 1
ATOM 2177 O O . LEU C 1 16 ? 80.445 6.731 -5.647 1.00 74.85 536 LEU B O 1
ATOM 2182 N N . GLU C 1 17 ? 79.103 7.785 -4.184 1.00 77.71 537 GLU B N 1
ATOM 2183 C CA . GLU C 1 17 ? 80.219 8.424 -3.505 1.00 81.49 537 GLU B CA 1
ATOM 2184 C C . GLU C 1 17 ? 81.119 7.355 -2.916 1.00 85.79 537 GLU B C 1
ATOM 2185 O O . GLU C 1 17 ? 82.211 7.111 -3.419 1.00 86.93 537 GLU B O 1
ATOM 2191 N N . VAL C 1 18 ? 80.644 6.716 -1.852 1.00 86.03 538 VAL B N 1
ATOM 2192 C CA . VAL C 1 18 ? 81.411 5.690 -1.158 1.00 85.39 538 VAL B CA 1
ATOM 2193 C C . VAL C 1 18 ? 82.348 4.913 -2.086 1.00 81.68 538 VAL B C 1
ATOM 2194 O O . VAL C 1 18 ? 83.554 4.831 -1.837 1.00 80.62 538 VAL B O 1
ATOM 2198 N N . ILE C 1 19 ? 81.794 4.374 -3.169 1.00 75.31 539 ILE B N 1
ATOM 2199 C CA . ILE C 1 19 ? 82.543 3.488 -4.052 1.00 72.93 539 ILE B CA 1
ATOM 2200 C C . ILE C 1 19 ? 83.479 4.186 -5.051 1.00 75.57 539 ILE B C 1
ATOM 2201 O O . ILE C 1 19 ? 84.109 3.523 -5.878 1.00 71.07 539 ILE B O 1
ATOM 2206 N N . GLU C 1 20 ? 83.572 5.511 -4.970 1.00 75.12 540 GLU B N 1
ATOM 2207 C CA . GLU C 1 20 ? 84.418 6.287 -5.875 1.00 74.33 540 GLU B CA 1
ATOM 2208 C C . GLU C 1 20 ? 85.901 5.956 -5.652 1.00 75.68 540 GLU B C 1
ATOM 2209 O O . GLU C 1 20 ? 86.409 6.100 -4.541 1.00 86.44 540 GLU B O 1
ATOM 2215 N N . PRO C 1 21 ? 86.595 5.505 -6.713 1.00 63.48 541 PRO B N 1
ATOM 2216 C CA . PRO C 1 21 ? 87.964 4.977 -6.604 1.00 69.36 541 PRO B CA 1
ATOM 2217 C C . PRO C 1 21 ? 88.968 5.965 -6.002 1.00 72.99 541 PRO B C 1
ATOM 2218 O O . PRO C 1 21 ? 88.849 7.179 -6.199 1.00 68.19 541 PRO B O 1
ATOM 2222 N N . GLU C 1 22 ? 89.942 5.431 -5.268 1.00 78.45 542 GLU B N 1
ATOM 2223 C CA . GLU C 1 22 ? 91.013 6.237 -4.695 1.00 84.90 542 GLU B CA 1
ATOM 2224 C C . GLU C 1 22 ? 91.881 6.852 -5.791 1.00 83.02 542 GLU B C 1
ATOM 2225 O O . GLU C 1 22 ? 91.864 6.407 -6.945 1.00 73.85 542 GLU B O 1
ATOM 2228 N N . VAL C 1 23 ? 92.637 7.881 -5.421 1.00 85.90 543 VAL B N 1
ATOM 2229 C CA . VAL C 1 23 ? 93.617 8.473 -6.321 1.00 79.48 543 VAL B CA 1
ATOM 2230 C C . VAL C 1 23 ? 94.888 7.624 -6.333 1.00 78.92 543 VAL B C 1
ATOM 2231 O O . VAL C 1 23 ? 95.455 7.315 -5.279 1.00 82.32 543 VAL B O 1
ATOM 2235 N N . LEU C 1 24 ? 95.339 7.242 -7.523 1.00 69.60 544 LEU B N 1
ATOM 2236 C CA . LEU C 1 24 ? 96.574 6.472 -7.631 1.00 74.12 544 LEU B CA 1
ATOM 2237 C C . LEU C 1 24 ? 97.733 7.363 -8.057 1.00 78.51 544 LEU B C 1
ATOM 2238 O O . LEU C 1 24 ? 97.539 8.386 -8.716 1.00 74.09 544 LEU B O 1
ATOM 2243 N N . TYR C 1 25 ? 98.944 6.982 -7.669 1.00 85.21 545 TYR B N 1
ATOM 2244 C CA . TYR C 1 25 ? 100.120 7.705 -8.111 1.00 82.70 545 TYR B CA 1
ATOM 2245 C C . TYR C 1 25 ? 100.732 6.998 -9.307 1.00 80.36 545 TYR B C 1
ATOM 2246 O O . TYR C 1 25 ? 100.564 5.779 -9.485 1.00 66.94 545 TYR B O 1
ATOM 2255 N N . ALA C 1 26 ? 101.427 7.772 -10.134 1.00 79.91 546 ALA B N 1
ATOM 2256 C CA . ALA C 1 26 ? 102.046 7.239 -11.339 1.00 75.06 546 ALA B CA 1
ATOM 2257 C C . ALA C 1 26 ? 103.432 6.685 -11.051 1.00 79.14 546 ALA B C 1
ATOM 2258 O O . ALA C 1 26 ? 103.983 5.940 -11.854 1.00 72.96 546 ALA B O 1
ATOM 2260 N N . GLY C 1 27 ? 103.990 7.057 -9.904 1.00 89.99 547 GLY B N 1
ATOM 2261 C CA . GLY C 1 27 ? 105.365 6.724 -9.586 1.00 95.68 547 GLY B CA 1
ATOM 2262 C C . GLY C 1 27 ? 106.299 7.191 -10.686 1.00 100.25 547 GLY B C 1
ATOM 2263 O O . GLY C 1 27 ? 107.137 6.434 -11.176 1.00 104.45 547 GLY B O 1
ATOM 2264 N N . TYR C 1 28 ? 106.146 8.447 -11.084 1.00 99.58 548 TYR B N 1
ATOM 2265 C CA . TYR C 1 28 ? 106.953 9.008 -12.155 1.00 97.28 548 TYR B CA 1
ATOM 2266 C C . TYR C 1 28 ? 108.146 9.721 -11.555 1.00 102.23 548 TYR B C 1
ATOM 2267 O O . TYR C 1 28 ? 107.980 10.618 -10.734 1.00 102.14 548 TYR B O 1
ATOM 2276 N N . ASP C 1 29 ? 109.344 9.302 -11.954 1.00 104.17 549 ASP B N 1
ATOM 2277 C CA . ASP C 1 29 ? 110.576 9.908 -11.465 1.00 111.15 549 ASP B CA 1
ATOM 2278 C C . ASP C 1 29 ? 110.718 11.341 -11.969 1.00 113.95 549 ASP B C 1
ATOM 2279 O O . ASP C 1 29 ? 111.016 11.569 -13.141 1.00 118.88 549 ASP B O 1
ATOM 2284 N N . SER C 1 30 ? 110.516 12.301 -11.072 1.00 108.20 550 SER B N 1
ATOM 2285 C CA . SER C 1 30 ? 110.501 13.711 -11.440 1.00 112.42 550 SER B CA 1
ATOM 2286 C C . SER C 1 30 ? 111.897 14.320 -11.656 1.00 126.60 550 SER B C 1
ATOM 2287 O O . SER C 1 30 ? 112.013 15.469 -12.079 1.00 135.35 550 SER B O 1
ATOM 2290 N N . SER C 1 31 ? 112.946 13.552 -11.372 1.00 125.07 551 SER B N 1
ATOM 2291 C CA . SER C 1 31 ? 114.321 14.049 -11.450 1.00 133.17 551 SER B CA 1
ATOM 2292 C C . SER C 1 31 ? 115.095 13.555 -12.681 1.00 134.81 551 SER B C 1
ATOM 2293 O O . SER C 1 31 ? 116.299 13.775 -12.798 1.00 136.67 551 SER B O 1
ATOM 2296 N N . VAL C 1 32 ? 114.399 12.869 -13.580 1.00 136.60 552 VAL B N 1
ATOM 2297 C CA . VAL C 1 32 ? 114.933 12.533 -14.896 1.00 135.71 552 VAL B CA 1
ATOM 2298 C C . VAL C 1 32 ? 114.190 13.432 -15.876 1.00 132.21 552 VAL B C 1
ATOM 2299 O O . VAL C 1 32 ? 113.042 13.787 -15.629 1.00 129.42 552 VAL B O 1
ATOM 2303 N N . PRO C 1 33 ? 114.847 13.843 -16.968 1.00 134.69 553 PRO B N 1
ATOM 2304 C CA . PRO C 1 33 ? 114.112 14.625 -17.968 1.00 131.27 553 PRO B CA 1
ATOM 2305 C C . PRO C 1 33 ? 112.888 13.872 -18.496 1.00 122.44 553 PRO B C 1
ATOM 2306 O O . PRO C 1 33 ? 112.826 12.651 -18.372 1.00 123.29 553 PRO B O 1
ATOM 2310 N N . ASP C 1 34 ? 111.926 14.591 -19.066 1.00 116.34 554 ASP B N 1
ATOM 2311 C CA . ASP C 1 34 ? 110.748 13.966 -19.662 1.00 110.02 554 ASP B CA 1
ATOM 2312 C C . ASP C 1 34 ? 110.971 13.650 -21.137 1.00 108.03 554 ASP B C 1
ATOM 2313 O O . ASP C 1 34 ? 111.805 14.251 -21.795 1.00 119.66 554 ASP B O 1
ATOM 2318 N N . SER C 1 35 ? 110.213 12.695 -21.646 1.00 101.99 555 SER B N 1
ATOM 2319 C CA . SER C 1 35 ? 110.118 12.450 -23.075 1.00 105.65 555 SER B CA 1
ATOM 2320 C C . SER C 1 35 ? 108.708 11.900 -23.288 1.00 100.75 555 SER B C 1
ATOM 2321 O O . SER C 1 35 ? 108.117 11.326 -22.365 1.00 98.33 555 SER B O 1
ATOM 2324 N N . THR C 1 36 ? 108.157 12.073 -24.485 1.00 91.72 556 THR B N 1
ATOM 2325 C CA . THR C 1 36 ? 106.834 11.532 -24.766 1.00 92.07 556 THR B CA 1
ATOM 2326 C C . THR C 1 36 ? 106.812 10.031 -24.476 1.00 88.11 556 THR B C 1
ATOM 2327 O O . THR C 1 36 ? 105.816 9.500 -23.982 1.00 82.02 556 THR B O 1
ATOM 2331 N N . TRP C 1 37 ? 107.922 9.358 -24.769 1.00 88.98 557 TRP B N 1
ATOM 2332 C CA . TRP C 1 37 ? 108.024 7.926 -24.527 1.00 91.14 557 TRP B CA 1
ATOM 2333 C C . TRP C 1 37 ? 107.788 7.573 -23.059 1.00 81.33 557 TRP B C 1
ATOM 2334 O O . TRP C 1 37 ? 107.004 6.687 -22.747 1.00 75.87 557 TRP B O 1
ATOM 2345 N N . ARG C 1 38 ? 108.479 8.273 -22.166 1.00 84.13 558 ARG B N 1
ATOM 2346 C CA . ARG C 1 38 ? 108.426 7.975 -20.740 1.00 79.82 558 ARG B CA 1
ATOM 2347 C C . ARG C 1 38 ? 107.052 8.241 -20.148 1.00 80.67 558 ARG B C 1
ATOM 2348 O O . ARG C 1 38 ? 106.549 7.458 -19.341 1.00 78.65 558 ARG B O 1
ATOM 2356 N N . ILE C 1 39 ? 106.446 9.353 -20.550 1.00 78.10 559 ILE B N 1
ATOM 2357 C CA . ILE C 1 39 ? 105.124 9.699 -20.061 1.00 71.20 559 ILE B CA 1
ATOM 2358 C C . ILE C 1 39 ? 104.073 8.709 -20.577 1.00 68.88 559 ILE B C 1
ATOM 2359 O O . ILE C 1 39 ? 103.258 8.203 -19.804 1.00 65.91 559 ILE B O 1
ATOM 2364 N N . MET C 1 40 ? 104.098 8.413 -21.874 1.00 70.00 560 MET B N 1
ATOM 2365 C CA . MET C 1 40 ? 103.142 7.456 -22.433 1.00 62.72 560 MET B CA 1
ATOM 2366 C C . MET C 1 40 ? 103.230 6.126 -21.692 1.00 62.51 560 MET B C 1
ATOM 2367 O O . MET C 1 40 ? 102.207 5.512 -21.383 1.00 58.83 560 MET B O 1
ATOM 2372 N N . THR C 1 41 ? 104.455 5.690 -21.402 1.00 64.19 561 THR B N 1
ATOM 2373 C CA . THR C 1 41 ? 104.673 4.391 -20.749 1.00 67.47 561 THR B CA 1
ATOM 2374 C C . THR C 1 41 ? 104.191 4.424 -19.313 1.00 66.55 561 THR B C 1
ATOM 2375 O O . THR C 1 41 ? 103.530 3.498 -18.857 1.00 60.89 561 THR B O 1
ATOM 2379 N N . THR C 1 42 ? 104.501 5.506 -18.605 1.00 65.85 562 THR B N 1
ATOM 2380 C CA . THR C 1 42 ? 104.029 5.645 -17.235 1.00 68.95 562 THR B CA 1
ATOM 2381 C C . THR C 1 42 ? 102.498 5.786 -17.176 1.00 72.40 562 THR B C 1
ATOM 2382 O O . THR C 1 42 ? 101.873 5.359 -16.205 1.00 77.05 562 THR B O 1
ATOM 2386 N N . LEU C 1 43 ? 101.897 6.365 -18.214 1.00 65.28 563 LEU B N 1
ATOM 2387 C CA . LEU C 1 43 ? 100.439 6.525 -18.248 1.00 68.79 563 LEU B CA 1
ATOM 2388 C C . LEU C 1 43 ? 99.725 5.217 -18.590 1.00 69.41 563 LEU B C 1
ATOM 2389 O O . LEU C 1 43 ? 98.577 4.993 -18.177 1.00 66.71 563 LEU B O 1
ATOM 2394 N N . ASN C 1 44 ? 100.403 4.367 -19.355 1.00 62.19 564 ASN B N 1
ATOM 2395 C CA . ASN C 1 44 ? 99.896 3.032 -19.657 1.00 56.86 564 ASN B CA 1
ATOM 2396 C C . ASN C 1 44 ? 99.849 2.178 -18.414 1.00 57.34 564 ASN B C 1
ATOM 2397 O O . ASN C 1 44 ? 98.863 1.467 -18.160 1.00 57.03 564 ASN B O 1
ATOM 2402 N N . MET C 1 45 ? 100.921 2.234 -17.636 1.00 59.47 565 MET B N 1
ATOM 2403 C CA . MET C 1 45 ? 100.949 1.496 -16.389 1.00 58.21 565 MET B CA 1
ATOM 2404 C C . MET C 1 45 ? 99.886 2.006 -15.422 1.00 58.32 565 MET B C 1
ATOM 2405 O O . MET C 1 45 ? 99.138 1.217 -14.854 1.00 59.62 565 MET B O 1
ATOM 2410 N N . LEU C 1 46 ? 99.823 3.323 -15.240 1.00 62.87 566 LEU B N 1
ATOM 2411 C CA . LEU C 1 46 ? 98.809 3.927 -14.377 1.00 57.83 566 LEU B CA 1
ATOM 2412 C C . LEU C 1 46 ? 97.435 3.559 -14.864 1.00 51.72 566 LEU B C 1
ATOM 2413 O O . LEU C 1 46 ? 96.542 3.234 -14.075 1.00 53.35 566 LEU B O 1
ATOM 2418 N N . GLY C 1 47 ? 97.254 3.611 -16.177 1.00 48.06 567 GLY B N 1
ATOM 2419 C CA . GLY C 1 47 ? 95.947 3.343 -16.744 1.00 43.47 567 GLY B CA 1
ATOM 2420 C C . GLY C 1 47 ? 95.481 1.913 -16.504 1.00 51.23 567 GLY B C 1
ATOM 2421 O O . GLY C 1 47 ? 94.299 1.666 -16.210 1.00 45.35 567 GLY B O 1
ATOM 2422 N N . GLY C 1 48 ? 96.401 0.966 -16.652 1.00 53.93 568 GLY B N 1
ATOM 2423 C CA . GLY C 1 48 ? 96.089 -0.431 -16.403 1.00 51.98 568 GLY B CA 1
ATOM 2424 C C . GLY C 1 48 ? 95.493 -0.538 -15.015 1.00 57.18 568 GLY B C 1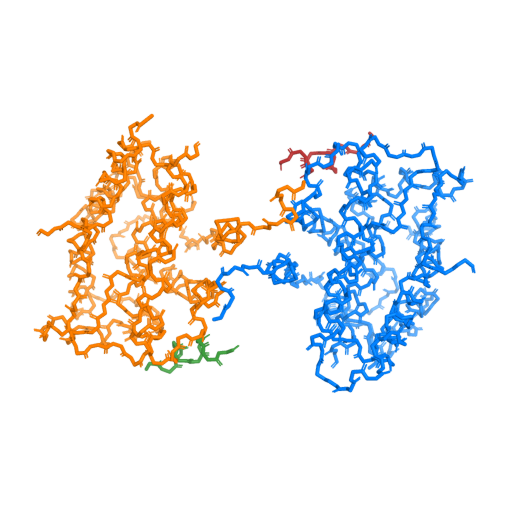
ATOM 2425 O O . GLY C 1 48 ? 94.445 -1.176 -14.799 1.00 49.53 568 GLY B O 1
ATOM 2426 N N . ARG C 1 49 ? 96.152 0.123 -14.069 1.00 51.74 569 ARG B N 1
ATOM 2427 C CA . ARG C 1 49 ? 95.708 0.087 -12.686 1.00 53.30 569 ARG B CA 1
ATOM 2428 C C . ARG C 1 49 ? 94.391 0.830 -12.484 1.00 56.67 569 ARG B C 1
ATOM 2429 O O . ARG C 1 49 ? 93.635 0.490 -11.584 1.00 66.20 569 ARG B O 1
ATOM 2437 N N . GLN C 1 50 ? 94.117 1.835 -13.319 1.00 54.10 570 GLN B N 1
ATOM 2438 C CA . GLN C 1 50 ? 92.855 2.564 -13.235 1.00 53.61 570 GLN B CA 1
ATOM 2439 C C . GLN C 1 50 ? 91.711 1.686 -13.747 1.00 54.55 570 GLN B C 1
ATOM 2440 O O . GLN C 1 50 ? 90.618 1.702 -13.194 1.00 50.64 570 GLN B O 1
ATOM 2446 N N . VAL C 1 51 ? 91.962 0.941 -14.821 1.00 53.10 571 VAL B N 1
ATOM 2447 C CA . VAL C 1 51 ? 90.939 0.085 -15.393 1.00 52.65 571 VAL B CA 1
ATOM 2448 C C . VAL C 1 51 ? 90.560 -1.023 -14.422 1.00 52.63 571 VAL B C 1
ATOM 2449 O O . VAL C 1 51 ? 89.380 -1.306 -14.228 1.00 57.35 571 VAL B O 1
ATOM 2453 N N . ILE C 1 52 ? 91.563 -1.657 -13.828 1.00 54.40 572 ILE B N 1
ATOM 2454 C CA . ILE C 1 52 ? 91.327 -2.686 -12.825 1.00 54.59 572 ILE B CA 1
ATOM 2455 C C . ILE C 1 52 ? 90.442 -2.101 -11.720 1.00 54.95 572 ILE B C 1
ATOM 2456 O O . ILE C 1 52 ? 89.486 -2.740 -11.275 1.00 49.74 572 ILE B O 1
ATOM 2461 N N . ALA C 1 53 ? 90.735 -0.867 -11.311 1.00 44.65 573 ALA B N 1
ATOM 2462 C CA . ALA C 1 53 ? 89.943 -0.204 -10.269 1.00 48.38 573 ALA B CA 1
ATOM 2463 C C . ALA C 1 53 ? 88.530 0.108 -10.741 1.00 51.25 573 ALA B C 1
ATOM 2464 O O . ALA C 1 53 ? 87.585 0.133 -9.940 1.00 52.74 573 ALA B O 1
ATOM 2466 N N . ALA C 1 54 ? 88.388 0.376 -12.035 1.00 46.13 574 ALA B N 1
ATOM 2467 C CA . ALA C 1 54 ? 87.073 0.644 -12.594 1.00 44.64 574 ALA B CA 1
ATOM 2468 C C . ALA C 1 54 ? 86.198 -0.612 -12.532 1.00 52.23 574 ALA B C 1
ATOM 2469 O O . ALA C 1 54 ? 84.974 -0.525 -12.460 1.00 49.38 574 ALA B O 1
ATOM 2471 N N . VAL C 1 55 ? 86.831 -1.781 -12.574 1.00 52.56 575 VAL B N 1
ATOM 2472 C CA . VAL C 1 55 ? 86.106 -3.043 -12.540 1.00 50.59 575 VAL B CA 1
ATOM 2473 C C . VAL C 1 55 ? 85.554 -3.264 -11.136 1.00 55.53 575 VAL B C 1
ATOM 2474 O O . VAL C 1 55 ? 84.388 -3.636 -10.957 1.00 52.40 575 VAL B O 1
ATOM 2478 N N . LYS C 1 56 ? 86.394 -3.014 -10.139 1.00 57.07 576 LYS B N 1
ATOM 2479 C CA . LYS C 1 56 ? 85.953 -3.058 -8.752 1.00 66.74 576 LYS B CA 1
ATOM 2480 C C . LYS C 1 56 ? 84.824 -2.055 -8.527 1.00 63.10 576 LYS B C 1
ATOM 2481 O O . LYS C 1 56 ? 83.918 -2.298 -7.731 1.00 61.88 576 LYS B O 1
ATOM 2487 N N . TRP C 1 57 ? 84.880 -0.933 -9.241 1.00 58.05 577 TRP B N 1
ATOM 2488 C CA . TRP C 1 57 ? 83.869 0.123 -9.110 1.00 53.38 577 TRP B CA 1
ATOM 2489 C C . TRP C 1 57 ? 82.529 -0.300 -9.703 1.00 56.08 577 TRP B C 1
ATOM 2490 O O . TRP C 1 57 ? 81.481 -0.227 -9.044 1.00 55.05 577 TRP B O 1
ATOM 2501 N N . ALA C 1 58 ? 82.584 -0.746 -10.955 1.00 55.11 578 ALA B N 1
ATOM 2502 C CA . ALA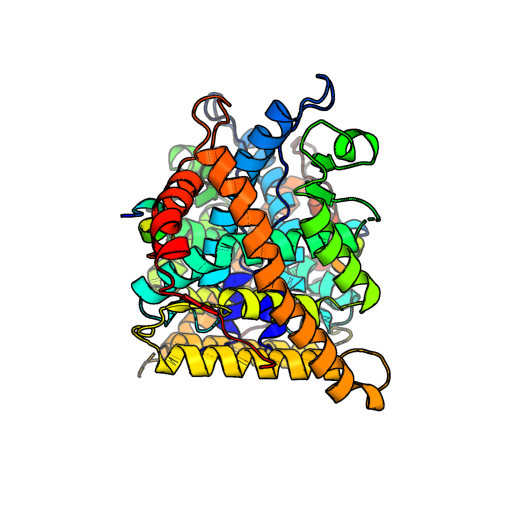 C 1 58 ? 81.409 -1.182 -11.690 1.00 57.16 578 ALA B CA 1
ATOM 2503 C C . ALA C 1 58 ? 80.651 -2.268 -10.933 1.00 66.65 578 ALA B C 1
ATOM 2504 O O . ALA C 1 58 ? 79.431 -2.193 -10.791 1.00 66.44 578 ALA B O 1
ATOM 2506 N N . LYS C 1 59 ? 81.377 -3.270 -10.436 1.00 65.81 579 LYS B N 1
ATOM 2507 C CA . LYS C 1 59 ? 80.745 -4.386 -9.740 1.00 61.87 579 LYS B CA 1
ATOM 2508 C C . LYS C 1 59 ? 80.030 -3.951 -8.471 1.00 62.15 579 LYS B C 1
ATOM 2509 O O . LYS C 1 59 ? 79.127 -4.634 -8.007 1.00 71.30 579 LYS B O 1
ATOM 2515 N N . ALA C 1 60 ? 80.432 -2.823 -7.903 1.00 61.01 580 ALA B N 1
ATOM 2516 C CA . ALA C 1 60 ? 79.776 -2.327 -6.699 1.00 65.47 580 ALA B CA 1
ATOM 2517 C C . ALA C 1 60 ? 78.593 -1.406 -7.029 1.00 70.89 580 ALA B C 1
ATOM 2518 O O . ALA C 1 60 ? 77.854 -0.993 -6.133 1.00 72.03 580 ALA B O 1
ATOM 2520 N N . ILE C 1 61 ? 78.411 -1.091 -8.309 1.00 67.01 581 ILE B N 1
ATOM 2521 C CA . ILE C 1 61 ? 77.271 -0.275 -8.735 1.00 68.30 581 ILE B CA 1
ATOM 2522 C C . ILE C 1 61 ? 75.968 -1.081 -8.705 1.00 71.88 581 ILE B C 1
ATOM 2523 O O . ILE C 1 61 ? 75.819 -2.060 -9.443 1.00 69.82 581 ILE B O 1
ATOM 2528 N N . PRO C 1 62 ? 75.009 -0.654 -7.868 1.00 76.96 582 PRO B N 1
ATOM 2529 C CA . PRO C 1 62 ? 73.744 -1.384 -7.708 1.00 76.35 582 PRO B CA 1
ATOM 2530 C C . PRO C 1 62 ? 73.131 -1.724 -9.061 1.00 72.29 582 PRO B C 1
ATOM 2531 O O . PRO C 1 62 ? 72.884 -0.822 -9.861 1.00 64.90 582 PRO B O 1
ATOM 2535 N N . GLY C 1 63 ? 72.915 -3.010 -9.320 1.00 75.87 583 GLY B N 1
ATOM 2536 C CA . GLY C 1 63 ? 72.337 -3.450 -10.577 1.00 69.71 583 GLY B CA 1
ATOM 2537 C C . GLY C 1 63 ? 73.344 -4.109 -11.505 1.00 71.85 583 GLY B C 1
ATOM 2538 O O . GLY C 1 63 ? 73.009 -5.065 -12.212 1.00 72.18 583 GLY B O 1
ATOM 2539 N N . PHE C 1 64 ? 74.582 -3.613 -11.507 1.00 63.47 584 PHE B N 1
ATOM 2540 C CA . PHE C 1 64 ? 75.587 -4.121 -12.444 1.00 58.24 584 PHE B CA 1
ATOM 2541 C C . PHE C 1 64 ? 75.840 -5.631 -12.328 1.00 60.66 584 PHE B C 1
ATOM 2542 O O . PHE C 1 64 ? 75.841 -6.344 -13.338 1.00 61.07 584 PHE B O 1
ATOM 2550 N N . ARG C 1 65 ? 76.060 -6.122 -11.109 1.00 61.15 585 ARG B N 1
ATOM 25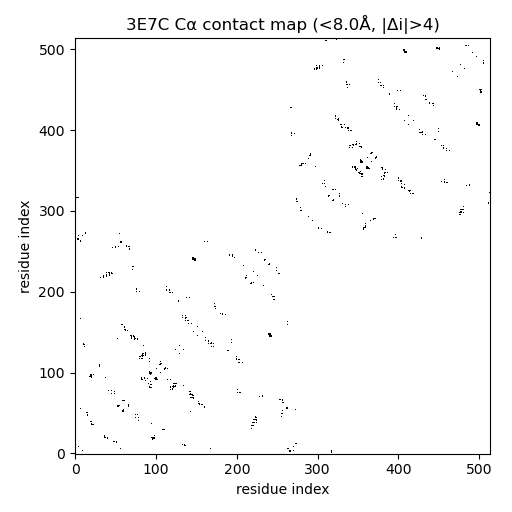51 C CA . ARG C 1 65 ? 76.280 -7.552 -10.903 1.00 79.81 585 ARG B CA 1
ATOM 2552 C C . ARG C 1 65 ? 75.138 -8.414 -11.451 1.00 84.38 585 ARG B C 1
ATOM 2553 O O . ARG C 1 65 ? 75.353 -9.558 -11.855 1.00 80.21 585 ARG B O 1
ATOM 2561 N N . ASN C 1 66 ? 73.930 -7.860 -11.473 1.00 77.88 586 ASN B N 1
ATOM 2562 C CA . ASN C 1 66 ? 72.770 -8.609 -11.929 1.00 90.84 586 ASN B CA 1
ATOM 2563 C C . ASN C 1 66 ? 72.738 -8.777 -13.437 1.00 84.10 586 ASN B C 1
ATOM 2564 O O . ASN C 1 66 ? 72.026 -9.643 -13.951 1.00 85.94 586 ASN B O 1
ATOM 2569 N N . LEU C 1 67 ? 73.485 -7.941 -14.153 1.00 64.54 587 LEU B N 1
ATOM 2570 C CA . LEU C 1 67 ? 73.589 -8.134 -15.591 1.00 63.93 587 LEU B CA 1
ATOM 2571 C C . LEU C 1 67 ? 74.312 -9.455 -15.821 1.00 70.65 587 LEU B C 1
ATOM 2572 O O . LEU C 1 67 ? 75.088 -9.896 -14.965 1.00 66.24 587 LEU B O 1
ATOM 2577 N N . HIS C 1 68 ? 74.055 -10.088 -16.964 1.00 69.65 588 HIS B N 1
ATOM 2578 C CA . HIS C 1 68 ? 74.793 -11.287 -17.347 1.00 73.58 588 HIS B CA 1
ATOM 2579 C C . HIS C 1 68 ? 76.274 -10.956 -17.347 1.00 74.76 588 HIS B C 1
ATOM 2580 O O . HIS C 1 68 ? 76.656 -9.852 -17.721 1.00 65.80 588 HIS B O 1
ATOM 2587 N N . LEU C 1 69 ? 77.101 -11.917 -16.944 1.00 74.24 589 LEU B N 1
ATOM 2588 C CA . LEU C 1 69 ? 78.546 -11.710 -16.860 1.00 73.26 589 LEU B CA 1
ATOM 2589 C C . LEU C 1 69 ? 79.117 -11.233 -18.198 1.00 66.23 589 LEU B C 1
ATOM 2590 O O . LEU C 1 69 ? 80.039 -10.427 -18.242 1.00 60.64 589 LEU B O 1
ATOM 2595 N N . ASP C 1 70 ? 78.566 -11.734 -19.296 1.00 70.62 590 ASP B N 1
ATOM 2596 C CA . ASP C 1 70 ? 79.090 -11.365 -20.600 1.00 71.03 590 ASP B CA 1
ATOM 2597 C C . ASP C 1 70 ? 78.811 -9.904 -20.870 1.00 68.11 590 ASP B C 1
ATOM 2598 O O . ASP C 1 70 ? 79.638 -9.219 -21.473 1.00 69.54 590 ASP B O 1
ATOM 2603 N N . ASP C 1 71 ? 77.642 -9.433 -20.436 1.00 58.38 591 ASP B N 1
ATOM 2604 C CA . ASP C 1 71 ? 77.284 -8.019 -20.606 1.00 60.89 591 ASP B CA 1
ATOM 2605 C C . ASP C 1 71 ? 78.246 -7.119 -19.841 1.00 53.28 591 ASP B C 1
ATOM 2606 O O . ASP C 1 71 ? 78.735 -6.140 -20.379 1.00 54.62 591 ASP B O 1
ATOM 2611 N N . GLN C 1 72 ? 78.484 -7.452 -18.575 1.00 55.56 592 GLN B N 1
ATOM 2612 C CA . GLN C 1 72 ? 79.404 -6.706 -17.736 1.00 53.96 592 GLN B CA 1
ATOM 2613 C C . GLN C 1 72 ? 80.753 -6.537 -18.424 1.00 61.27 592 GLN B C 1
ATOM 2614 O O . GLN C 1 72 ? 81.349 -5.442 -18.399 1.00 54.01 592 GLN B O 1
ATOM 2620 N N . MET C 1 73 ? 81.241 -7.613 -19.036 1.00 55.94 593 MET B N 1
ATOM 2621 C CA . MET C 1 73 ? 82.543 -7.545 -19.706 1.00 66.24 593 MET B CA 1
ATOM 2622 C C . MET C 1 73 ? 82.442 -6.631 -20.908 1.00 63.30 593 MET B C 1
ATOM 2623 O O . MET C 1 73 ? 83.347 -5.853 -21.188 1.00 58.07 593 MET B O 1
ATOM 2628 N N . THR C 1 74 ? 81.342 -6.753 -21.637 1.00 52.04 594 THR B N 1
ATOM 2629 C CA . THR C 1 74 ? 81.134 -5.924 -22.818 1.00 57.97 594 THR B CA 1
ATOM 2630 C C . THR C 1 74 ? 81.100 -4.427 -22.471 1.00 56.57 594 THR B C 1
ATOM 2631 O O . THR C 1 74 ? 81.628 -3.597 -23.217 1.00 52.27 594 THR B O 1
ATOM 2635 N N . LEU C 1 75 ? 80.490 -4.081 -21.341 1.00 54.47 595 LEU B N 1
ATOM 2636 C CA . LEU C 1 75 ? 80.307 -2.670 -20.998 1.00 52.21 595 LEU B CA 1
ATOM 2637 C C . LEU C 1 75 ? 81.602 -2.027 -20.500 1.00 53.39 595 LEU B C 1
ATOM 2638 O O . LEU C 1 75 ? 81.866 -0.853 -20.773 1.00 51.28 595 LEU B O 1
ATOM 2643 N N . LEU C 1 76 ? 82.404 -2.799 -19.777 1.00 49.08 596 LEU B N 1
ATOM 2644 C CA . LEU C 1 76 ? 83.707 -2.315 -19.339 1.00 54.81 596 LEU B CA 1
ATOM 2645 C C . LEU C 1 76 ? 84.659 -2.200 -20.531 1.00 49.81 596 LEU B C 1
ATOM 2646 O O . LEU C 1 76 ? 85.425 -1.233 -20.648 1.00 44.92 596 LEU B O 1
ATOM 2651 N N . GLN C 1 77 ? 84.563 -3.162 -21.438 1.00 46.89 597 GLN B N 1
ATOM 2652 C CA . GLN C 1 77 ? 85.343 -3.134 -22.661 1.00 53.50 597 GLN B CA 1
ATOM 2653 C C . GLN C 1 77 ? 85.020 -1.940 -23.536 1.00 54.10 597 GLN B C 1
ATOM 2654 O O . GLN C 1 77 ? 85.922 -1.356 -24.136 1.00 50.51 597 GLN B O 1
ATOM 2660 N N . TYR C 1 78 ? 83.737 -1.587 -23.628 1.00 56.65 598 TYR B N 1
ATOM 2661 C CA . TYR C 1 78 ? 83.324 -0.471 -24.473 1.00 57.19 598 TYR B CA 1
ATOM 2662 C C . TYR C 1 78 ? 83.643 0.880 -23.847 1.00 48.43 598 TYR B C 1
ATOM 2663 O O . TYR C 1 78 ? 83.858 1.864 -24.554 1.00 44.58 598 TYR B O 1
ATOM 2672 N N . SER C 1 79 ? 83.652 0.938 -22.521 1.00 46.18 599 SER B N 1
ATOM 2673 C CA . SER C 1 79 ? 83.561 2.227 -21.855 1.00 45.91 599 SER B CA 1
ATOM 2674 C C . SER C 1 79 ? 84.751 2.615 -20.972 1.00 41.84 599 SER B C 1
ATOM 2675 O O . SER C 1 79 ? 84.740 3.683 -20.372 1.00 45.09 599 SER B O 1
ATOM 2678 N N . TRP C 1 80 ? 85.756 1.751 -20.862 1.00 43.00 600 TRP B N 1
ATOM 2679 C CA . TRP C 1 80 ? 86.853 2.014 -19.934 1.00 37.55 600 TRP B CA 1
ATOM 2680 C C . TRP C 1 80 ? 87.428 3.394 -20.163 1.00 38.22 600 TRP B C 1
ATOM 2681 O O . TRP C 1 80 ? 87.772 4.089 -19.206 1.00 40.66 600 TRP B O 1
ATOM 2692 N N . MET C 1 81 ? 87.510 3.811 -21.426 1.00 32.94 601 MET B N 1
ATOM 2693 C CA . MET C 1 81 ? 88.190 5.058 -21.727 1.00 38.10 601 MET B CA 1
ATOM 2694 C C . MET C 1 81 ? 87.262 6.264 -21.573 1.00 44.51 601 MET B C 1
ATOM 2695 O O . MET C 1 81 ? 87.736 7.402 -21.387 1.00 45.89 601 MET B O 1
ATOM 2700 N N . TYR C 1 82 ? 85.952 6.017 -21.667 1.00 41.20 602 TYR B N 1
ATOM 2701 C CA . TYR C 1 82 ? 84.962 7.018 -21.302 1.00 40.58 602 TYR B CA 1
ATOM 2702 C C . TYR C 1 82 ? 85.174 7.302 -19.831 1.00 40.70 602 TYR B C 1
ATOM 2703 O O . TYR C 1 82 ? 85.191 8.449 -19.409 1.00 43.53 602 TYR B O 1
ATOM 2712 N N . LEU C 1 83 ? 85.332 6.242 -19.051 1.00 39.68 603 LEU B N 1
ATOM 2713 C CA . LEU C 1 83 ? 85.491 6.366 -17.604 1.00 39.29 603 LEU B CA 1
ATOM 2714 C C . LEU C 1 83 ? 86.838 7.027 -17.244 1.00 48.09 603 LEU B C 1
ATOM 2715 O O . LEU C 1 83 ? 86.921 7.825 -16.311 1.00 47.14 603 LEU B O 1
ATOM 2720 N N . MET C 1 84 ? 87.886 6.684 -17.993 1.00 46.77 604 MET B N 1
ATOM 2721 C CA . MET C 1 84 ? 89.211 7.254 -17.786 1.00 44.90 604 MET B CA 1
ATOM 2722 C C . MET C 1 84 ? 89.164 8.751 -18.073 1.00 47.81 604 MET B C 1
ATOM 2723 O O . MET C 1 84 ? 89.533 9.575 -17.239 1.00 47.46 604 MET B O 1
ATOM 2728 N N . ALA C 1 85 ? 88.718 9.098 -19.274 1.00 48.15 605 ALA B N 1
ATOM 2729 C CA . ALA C 1 85 ? 88.670 10.494 -19.672 1.00 42.07 605 ALA B CA 1
ATOM 2730 C C . ALA C 1 85 ? 87.781 11.306 -18.746 1.00 45.26 605 ALA B C 1
ATOM 2731 O O . ALA C 1 85 ? 88.093 12.456 -18.446 1.00 48.64 605 ALA B O 1
ATOM 2733 N N . PHE C 1 86 ? 86.658 10.736 -18.304 1.00 42.53 606 PHE B N 1
ATOM 2734 C CA . PHE C 1 86 ? 85.695 11.539 -17.531 1.00 45.48 606 PHE B CA 1
ATOM 2735 C C . PHE C 1 86 ? 86.201 11.785 -16.121 1.00 44.47 606 PHE B C 1
ATOM 2736 O O . PHE C 1 86 ? 86.087 12.896 -15.597 1.00 46.39 606 PHE B O 1
ATOM 2744 N N . ALA C 1 87 ? 86.732 10.734 -15.506 1.00 40.92 607 ALA B N 1
ATOM 2745 C CA . ALA C 1 87 ? 87.345 10.834 -14.191 1.00 45.11 607 ALA B CA 1
ATOM 2746 C C . ALA C 1 87 ? 88.555 11.785 -14.219 1.00 54.60 607 ALA B C 1
ATOM 2747 O O . ALA C 1 87 ? 88.723 12.605 -13.307 1.00 53.34 607 ALA B O 1
ATOM 2749 N N . LEU C 1 88 ? 89.385 11.690 -15.266 1.00 55.98 608 LEU B N 1
ATOM 2750 C CA . LEU C 1 88 ? 90.518 12.623 -15.433 1.00 58.15 608 LEU B CA 1
ATOM 2751 C C . LEU C 1 88 ? 90.010 14.045 -15.664 1.00 61.41 608 LEU B C 1
ATOM 2752 O O . LEU C 1 88 ? 90.515 15.006 -15.070 1.00 58.24 608 LEU B O 1
ATOM 2757 N N . GLY C 1 89 ? 89.010 14.178 -16.530 1.00 58.55 609 GLY B N 1
ATOM 2758 C CA . GLY C 1 89 ? 88.385 15.474 -16.751 1.00 57.97 609 GLY B CA 1
ATOM 2759 C C . GLY C 1 89 ? 88.020 16.095 -15.419 1.00 51.63 609 GLY B C 1
ATOM 2760 O O . GLY C 1 89 ? 88.400 17.223 -15.121 1.00 63.06 609 GLY B O 1
ATOM 2761 N N . TRP C 1 90 ? 87.284 15.346 -14.607 1.00 56.84 610 TRP B N 1
ATOM 2762 C CA . TRP C 1 90 ? 86.906 15.810 -13.279 1.00 58.83 610 TRP B CA 1
ATOM 2763 C C . TRP C 1 90 ? 88.129 16.187 -12.439 1.00 62.70 610 TRP B C 1
ATOM 2764 O O . TRP C 1 90 ? 88.181 17.289 -11.898 1.00 77.49 610 TRP B O 1
ATOM 2775 N N . ARG C 1 91 ? 89.103 15.285 -12.335 0.50 50.99 611 ARG B N 1
ATOM 2776 C CA . ARG C 1 91 ? 90.306 15.548 -11.557 0.50 49.49 611 ARG B CA 1
ATOM 2777 C C . ARG C 1 91 ? 90.931 16.875 -11.942 0.50 53.72 611 ARG B C 1
ATOM 2778 O O . ARG C 1 91 ? 91.283 17.677 -11.095 0.50 51.81 611 ARG B O 1
ATOM 2786 N N . SER C 1 92 ? 91.088 17.069 -13.244 1.00 63.07 612 SER B N 1
ATOM 2787 C CA . SER C 1 92 ? 91.749 18.230 -13.800 1.00 65.48 612 SER B CA 1
ATOM 2788 C C . SER C 1 92 ? 90.917 19.471 -13.548 1.00 76.78 612 SER B C 1
ATOM 2789 O O . SER C 1 92 ? 91.441 20.519 -13.152 1.00 82.81 612 SER B O 1
ATOM 2792 N N . TYR C 1 93 ? 89.621 19.358 -13.812 1.00 71.09 613 TYR B N 1
ATOM 2793 C CA . TYR C 1 93 ? 88.706 20.473 -13.609 1.00 73.98 613 TYR B CA 1
ATOM 2794 C C . TYR C 1 93 ? 88.983 21.053 -12.241 1.00 82.23 613 TYR B C 1
ATOM 2795 O O . TYR C 1 93 ? 89.201 22.264 -12.094 1.00 91.31 613 TYR B O 1
ATOM 2804 N N . ARG C 1 94 ? 89.044 20.176 -11.244 1.00 81.62 614 ARG B N 1
ATOM 2805 C CA . ARG C 1 94 ? 89.236 20.624 -9.869 1.00 103.84 614 ARG B CA 1
ATOM 2806 C C . ARG C 1 94 ? 90.551 21.384 -9.578 1.00 121.56 614 ARG B C 1
ATOM 2807 O O . ARG C 1 94 ? 90.810 21.717 -8.422 1.00 135.45 614 ARG B O 1
ATOM 2811 N N . GLN C 1 95 ? 91.361 21.670 -10.605 1.00 129.17 615 GLN B N 1
ATOM 2812 C CA . GLN C 1 95 ? 92.611 22.445 -10.428 1.00 132.88 615 GLN B CA 1
ATOM 2813 C C . GLN C 1 95 ? 93.473 22.590 -11.691 1.00 126.45 615 GLN B C 1
ATOM 2814 O O . GLN C 1 95 ? 94.153 21.649 -12.092 1.00 121.45 615 GLN B O 1
ATOM 2820 N N . ALA C 1 98 ? 93.483 25.891 -13.400 1.00 117.07 618 ALA B N 1
ATOM 2821 C CA . ALA C 1 98 ? 94.217 26.091 -14.645 1.00 117.07 618 ALA B CA 1
ATOM 2822 C C . ALA C 1 98 ? 94.001 24.924 -15.615 1.00 120.09 618 ALA B C 1
ATOM 2823 O O . ALA C 1 98 ? 93.372 23.913 -15.270 1.00 106.09 618 ALA B O 1
ATOM 2825 N N . ASN C 1 99 ? 94.541 25.073 -16.824 1.00 131.05 619 ASN B N 1
ATOM 2826 C CA . ASN C 1 99 ? 94.358 24.098 -17.903 1.00 131.36 619 ASN B CA 1
ATOM 2827 C C . ASN C 1 99 ? 95.379 22.955 -17.918 1.00 124.43 619 ASN B C 1
ATOM 2828 O O . ASN C 1 99 ? 96.054 22.726 -18.925 1.00 124.26 619 ASN B O 1
ATOM 2833 N N . LEU C 1 100 ? 95.488 22.232 -16.808 1.00 116.19 620 LEU B N 1
ATOM 2834 C CA . LEU C 1 100 ? 96.428 21.117 -16.732 1.00 105.88 620 LEU B CA 1
ATOM 2835 C C . LEU C 1 100 ? 95.728 19.758 -16.528 1.00 95.07 620 LEU B C 1
ATOM 2836 O O . LEU C 1 100 ? 94.732 19.654 -15.809 1.00 85.36 620 LEU B O 1
ATOM 2841 N N . LEU C 1 101 ? 96.241 18.722 -17.182 1.00 90.19 621 LEU B N 1
ATOM 2842 C CA . LEU C 1 101 ? 95.709 17.372 -16.989 1.00 80.32 621 LEU B CA 1
ATOM 2843 C C . LEU C 1 101 ? 96.375 16.739 -15.774 1.00 75.97 621 LEU B C 1
ATOM 2844 O O . LEU C 1 101 ? 97.589 16.545 -15.754 1.00 78.00 621 LEU B O 1
ATOM 2849 N N . CYS C 1 102 ? 95.585 16.437 -14.751 1.00 73.95 622 CYS B N 1
ATOM 2850 C CA . CYS C 1 102 ? 96.147 15.924 -13.507 1.00 78.71 622 CYS B CA 1
ATOM 2851 C C . CYS C 1 102 ? 96.025 14.397 -13.454 1.00 79.52 622 CYS B C 1
ATOM 2852 O O . CYS C 1 102 ? 95.282 13.848 -12.633 1.00 71.15 622 CYS B O 1
ATOM 2855 N N . PHE C 1 103 ? 96.758 13.709 -14.328 1.00 74.96 623 PHE B N 1
ATOM 2856 C CA . PHE C 1 103 ? 96.651 12.253 -14.399 1.00 69.93 623 PHE B CA 1
ATOM 2857 C C . PHE C 1 103 ? 96.871 11.629 -13.028 1.00 67.43 623 PHE B C 1
ATOM 2858 O O . PHE C 1 103 ? 96.302 10.581 -12.703 1.00 66.32 623 PHE B O 1
ATOM 2866 N N . ALA C 1 104 ? 97.710 12.284 -12.234 1.00 72.03 624 ALA B N 1
ATOM 2867 C CA . ALA C 1 104 ? 98.062 11.810 -10.904 1.00 74.61 624 ALA B CA 1
ATOM 2868 C C . ALA C 1 104 ? 98.751 12.961 -10.205 1.00 76.18 624 ALA B C 1
ATOM 2869 O O . ALA C 1 104 ? 99.353 13.792 -10.865 1.00 78.92 624 ALA B O 1
ATOM 2871 N N . PRO C 1 105 ? 98.663 13.019 -8.868 1.00 83.37 625 PRO B N 1
ATOM 2872 C CA . PRO C 1 105 ? 99.311 14.089 -8.100 1.00 90.34 625 PRO B CA 1
ATOM 2873 C C . PRO C 1 105 ? 100.785 14.257 -8.476 1.00 94.06 625 PRO B C 1
ATOM 2874 O O . PRO C 1 105 ? 101.315 15.368 -8.411 1.00 104.80 625 PRO B O 1
ATOM 2878 N N . ASP C 1 106 ? 101.433 13.165 -8.868 1.00 83.66 626 ASP B N 1
ATOM 2879 C CA . ASP C 1 106 ? 102.826 13.220 -9.291 1.00 90.61 626 ASP B CA 1
ATOM 2880 C C . ASP C 1 106 ? 103.006 13.053 -10.805 1.00 86.55 626 ASP B C 1
ATOM 2881 O O . ASP C 1 106 ? 104.115 12.815 -11.273 1.00 87.85 626 ASP B O 1
ATOM 2886 N N . LEU C 1 107 ? 101.922 13.167 -11.571 1.00 76.80 627 LEU B N 1
ATOM 2887 C CA . LEU C 1 107 ? 102.057 13.284 -13.024 1.00 75.59 627 LEU B CA 1
ATOM 2888 C C . LEU C 1 107 ? 101.023 14.228 -13.608 1.00 80.27 627 LEU B C 1
ATOM 2889 O O . LEU C 1 107 ? 99.922 13.825 -14.012 1.00 75.86 627 LEU B O 1
ATOM 2894 N N . ILE C 1 108 ? 101.386 15.503 -13.621 1.00 86.66 628 ILE B N 1
ATOM 2895 C CA . ILE C 1 108 ? 100.525 16.543 -14.144 1.00 87.75 628 ILE B CA 1
ATOM 2896 C C . ILE C 1 108 ? 101.121 17.013 -15.459 1.00 84.74 628 ILE B C 1
ATOM 2897 O O . ILE C 1 108 ? 102.317 17.323 -15.532 1.00 91.34 628 ILE B O 1
ATOM 2902 N N . ILE C 1 109 ? 100.293 17.050 -16.498 1.00 81.53 629 ILE B N 1
ATOM 2903 C CA . ILE C 1 109 ? 100.754 17.462 -17.815 1.00 85.88 629 ILE B CA 1
ATOM 2904 C C . ILE C 1 109 ? 100.679 18.980 -17.966 1.00 98.02 629 ILE B C 1
ATOM 2905 O O . ILE C 1 109 ? 99.633 19.538 -18.301 1.00 98.33 629 ILE B O 1
ATOM 2910 N N . ASN C 1 110 ? 101.806 19.641 -17.721 1.00 103.69 630 ASN B N 1
ATOM 2911 C CA . ASN C 1 110 ? 101.851 21.091 -17.780 1.00 105.26 630 ASN B CA 1
ATOM 2912 C C . ASN C 1 110 ? 102.204 21.595 -19.170 1.00 104.66 630 ASN B C 1
ATOM 2913 O O . ASN C 1 110 ? 102.315 20.812 -20.119 1.00 100.46 630 ASN B O 1
ATOM 2918 N N . GLU C 1 111 ? 102.366 22.910 -19.272 1.00 101.04 631 GLU B N 1
ATOM 2919 C CA . GLU C 1 111 ? 102.632 23.577 -20.537 1.00 107.52 631 GLU B CA 1
ATOM 2920 C C . GLU C 1 111 ? 103.784 22.920 -21.264 1.00 111.90 631 GLU B C 1
ATOM 2921 O O . GLU C 1 111 ? 103.635 22.459 -22.394 1.00 113.75 631 GLU B O 1
ATOM 2927 N N . GLN C 1 112 ? 104.942 22.909 -20.613 1.00 114.62 632 GLN B N 1
ATOM 2928 C CA . GLN C 1 112 ? 106.112 22.251 -21.155 1.00 120.30 632 GLN B CA 1
ATOM 2929 C C . GLN C 1 112 ? 105.741 20.835 -21.605 1.00 115.42 632 GLN B C 1
ATOM 2930 O O . GLN C 1 112 ? 105.960 20.457 -22.756 1.00 118.03 632 GLN B O 1
ATOM 2933 N N . ARG C 1 113 ? 105.158 20.051 -20.709 1.00 105.51 633 ARG B N 1
ATOM 2934 C CA . ARG C 1 113 ? 104.799 18.692 -21.077 1.00 109.06 633 ARG B CA 1
ATOM 2935 C C . ARG C 1 113 ? 103.842 18.675 -22.263 1.00 105.22 633 ARG B C 1
ATOM 2936 O O . ARG C 1 113 ? 104.027 17.905 -23.201 1.00 100.02 633 ARG B O 1
ATOM 2944 N N . MET C 1 114 ? 102.851 19.556 -22.243 1.00 103.77 634 MET B N 1
ATOM 2945 C CA . MET C 1 114 ? 101.896 19.624 -23.338 1.00 97.76 634 MET B CA 1
ATOM 2946 C C . MET C 1 114 ? 102.600 19.785 -24.677 1.00 91.66 634 MET B C 1
ATOM 2947 O O . MET C 1 114 ? 102.142 19.289 -25.703 1.00 93.88 634 MET B O 1
ATOM 2952 N N . THR C 1 115 ? 103.729 20.468 -24.664 1.00 96.05 635 THR B N 1
ATOM 2953 C CA . THR C 1 115 ? 104.386 20.808 -25.912 1.00 113.33 635 THR B CA 1
ATOM 2954 C C . THR C 1 115 ? 105.323 19.710 -26.376 1.00 116.66 635 THR B C 1
ATOM 2955 O O . THR C 1 115 ? 105.894 19.805 -27.462 1.00 112.88 635 THR B O 1
ATOM 2959 N N . LEU C 1 116 ? 105.466 18.670 -25.557 1.00 110.22 636 LEU B N 1
ATOM 2960 C CA . LEU C 1 116 ? 106.261 17.514 -25.934 1.00 107.42 636 LEU B CA 1
ATOM 2961 C C . LEU C 1 116 ? 105.740 16.943 -27.235 1.00 104.49 636 LEU B C 1
ATOM 2962 O O . LEU C 1 116 ? 104.554 17.050 -27.537 1.00 101.43 636 LEU B O 1
ATOM 2967 N N . PRO C 1 117 ? 106.634 16.346 -28.024 1.00 108.99 637 PRO B N 1
ATOM 2968 C CA . PRO C 1 117 ? 106.219 15.768 -29.302 1.00 112.83 637 PRO B CA 1
ATOM 2969 C C . PRO C 1 117 ? 105.010 14.850 -29.130 1.00 109.96 637 PRO B C 1
ATOM 2970 O O . PRO C 1 117 ? 105.090 13.855 -28.416 1.00 113.65 637 PRO B O 1
ATOM 2974 N N . GLY C 1 118 ? 103.894 15.190 -29.763 1.00 113.56 638 GLY B N 1
ATOM 2975 C CA . GLY C 1 118 ? 102.751 14.295 -29.801 1.00 106.63 638 GLY B CA 1
ATOM 2976 C C . GLY C 1 118 ? 101.841 14.281 -28.585 1.00 97.11 638 GLY B C 1
ATOM 2977 O O . GLY C 1 118 ? 100.934 13.458 -28.507 1.00 97.59 638 GLY B O 1
ATOM 2978 N N . MET C 1 119 ? 102.062 15.192 -27.645 1.00 92.96 639 MET B N 1
ATOM 2979 C CA . MET C 1 119 ? 101.259 15.233 -26.426 1.00 88.38 639 MET B CA 1
ATOM 2980 C C . MET C 1 119 ? 99.899 15.922 -26.580 1.00 88.55 639 MET B C 1
ATOM 2981 O O . MET C 1 119 ? 98.864 15.369 -26.217 1.00 84.55 639 MET B O 1
ATOM 2986 N N . TYR C 1 120 ? 99.899 17.138 -27.112 1.00 94.39 640 TYR B N 1
ATOM 2987 C CA . TYR C 1 120 ? 98.663 17.909 -27.210 1.00 89.02 640 TYR B CA 1
ATOM 2988 C C . TYR C 1 120 ? 97.607 17.231 -28.082 1.00 86.41 640 TYR B C 1
ATOM 2989 O O . TYR C 1 120 ? 96.403 17.369 -27.846 1.00 86.39 640 TYR B O 1
ATOM 2998 N N . ASP C 1 121 ? 98.068 16.496 -29.086 1.00 94.66 641 ASP B N 1
ATOM 2999 C CA . ASP C 1 121 ? 97.193 15.915 -30.093 1.00 100.27 641 ASP B CA 1
ATOM 3000 C C . ASP C 1 121 ? 96.244 14.906 -29.475 1.00 103.30 641 ASP B C 1
ATOM 3001 O O . ASP C 1 121 ? 95.342 14.398 -30.141 1.00 108.70 641 ASP B O 1
ATOM 3006 N N . GLN C 1 122 ? 96.445 14.612 -28.198 1.00 96.64 642 GLN B N 1
ATOM 3007 C CA . GLN C 1 122 ? 95.517 13.768 -27.464 1.00 88.79 642 GLN B CA 1
ATOM 3008 C C . GLN C 1 122 ? 95.048 14.487 -26.218 1.00 79.72 642 GLN B C 1
ATOM 3009 O O . GLN C 1 122 ? 93.874 14.464 -25.884 1.00 71.04 642 GLN B O 1
ATOM 3015 N N . CYS C 1 123 ? 95.973 15.133 -25.532 1.00 73.17 643 CYS B N 1
ATOM 3016 C CA . CYS C 1 123 ? 95.636 15.806 -24.292 1.00 74.12 643 CYS B CA 1
ATOM 3017 C C . CYS C 1 123 ? 94.514 16.836 -24.482 1.00 76.80 643 CYS B C 1
ATOM 3018 O O . CYS C 1 123 ? 93.694 17.027 -23.587 1.00 77.25 643 CYS B O 1
ATOM 3021 N N . LYS C 1 124 ? 94.475 17.495 -25.638 1.00 69.27 644 LYS B N 1
ATOM 3022 C CA . LYS C 1 124 ? 93.403 18.469 -25.901 1.00 77.84 644 LYS B CA 1
ATOM 3023 C C . LYS C 1 124 ? 92.023 17.819 -25.711 1.00 75.46 644 LYS B C 1
ATOM 3024 O O . LYS C 1 124 ? 91.077 18.473 -25.280 1.00 69.80 644 LYS B O 1
ATOM 3030 N N . HIS C 1 125 ? 91.902 16.531 -26.021 1.00 73.52 645 HIS B N 1
ATOM 3031 C CA . HIS C 1 125 ? 90.598 15.887 -25.885 1.00 69.60 645 HIS B CA 1
ATOM 3032 C C . HIS C 1 125 ? 90.247 15.735 -24.420 1.00 65.34 645 HIS B C 1
ATOM 3033 O O . HIS C 1 125 ? 89.120 16.018 -24.005 1.00 59.73 645 HIS B O 1
ATOM 3040 N N . MET C 1 126 ? 91.223 15.317 -23.628 1.00 61.78 646 MET B N 1
ATOM 3041 C CA . MET C 1 126 ? 91.025 15.308 -22.192 1.00 59.32 646 MET B CA 1
ATOM 3042 C C . MET C 1 126 ? 90.720 16.722 -21.730 1.00 62.74 646 MET B C 1
ATOM 3043 O O . MET C 1 126 ? 89.839 16.932 -20.895 1.00 58.85 646 MET B O 1
ATOM 3048 N N . LEU C 1 127 ? 91.454 17.691 -22.275 1.00 64.73 647 LEU B N 1
ATOM 3049 C CA . LEU C 1 127 ? 91.231 19.094 -21.937 1.00 65.87 647 LEU B CA 1
ATOM 3050 C C . LEU C 1 127 ? 89.798 19.528 -22.225 1.00 65.34 647 LEU B C 1
ATOM 3051 O O . LEU C 1 127 ? 89.179 20.227 -21.419 1.00 64.93 647 LEU B O 1
ATOM 3056 N N . TYR C 1 128 ? 89.274 19.122 -23.377 1.00 65.53 648 TYR B N 1
ATOM 3057 C CA . TYR C 1 128 ? 87.898 19.456 -23.719 1.00 70.70 648 TYR B CA 1
ATOM 3058 C C . TYR C 1 128 ? 86.893 18.969 -22.658 1.00 67.27 648 TYR B C 1
ATOM 3059 O O . TYR C 1 128 ? 85.952 19.690 -22.325 1.00 64.56 648 TYR B O 1
ATOM 3068 N N . VAL C 1 129 ? 87.087 17.755 -22.138 1.00 67.96 649 VAL B N 1
ATOM 3069 C CA . VAL C 1 129 ? 86.230 17.240 -21.062 1.00 60.44 649 VAL B CA 1
ATOM 3070 C C . VAL C 1 129 ? 86.334 18.139 -19.826 1.00 61.20 649 VAL B C 1
ATOM 3071 O O . VAL C 1 129 ? 85.324 18.550 -19.246 1.00 58.49 649 VAL B O 1
ATOM 3075 N N . SER C 1 130 ? 87.573 18.434 -19.436 1.00 53.94 650 SER B N 1
ATOM 3076 C CA . SER C 1 130 ? 87.857 19.336 -18.328 1.00 59.57 650 SER B CA 1
ATOM 3077 C C . SER C 1 130 ? 87.228 20.737 -18.413 1.00 67.25 650 SER B C 1
ATOM 3078 O O . SER C 1 130 ? 86.715 21.254 -17.409 1.00 64.38 650 SER B O 1
ATOM 3081 N N . SER C 1 131 ? 87.315 21.386 -19.573 1.00 67.28 651 SER B N 1
ATOM 3082 C CA . SER C 1 131 ? 86.756 22.734 -19.680 1.00 70.63 651 SER B CA 1
ATOM 3083 C C . SER C 1 131 ? 85.230 22.712 -19.748 1.00 71.00 651 SER B C 1
ATOM 3084 O O . SER C 1 131 ? 84.568 23.667 -19.336 1.00 70.68 651 SER B O 1
ATOM 3087 N N . GLU C 1 132 ? 84.669 21.631 -20.279 1.00 70.93 652 GLU B N 1
ATOM 3088 C CA . GLU C 1 132 ? 83.212 21.480 -20.278 1.00 62.87 652 GLU B CA 1
ATOM 3089 C C . GLU C 1 132 ? 82.674 21.370 -18.856 1.00 53.80 652 GLU B C 1
ATOM 3090 O O . GLU C 1 132 ? 81.727 22.040 -18.496 1.00 58.70 652 GLU B O 1
ATOM 3096 N N . LEU C 1 133 ? 83.296 20.529 -18.041 1.00 58.82 653 LEU B N 1
ATOM 3097 C CA . LEU C 1 133 ? 82.906 20.417 -16.640 1.00 55.03 653 LEU B CA 1
ATOM 3098 C C . LEU C 1 133 ? 82.995 21.777 -15.976 1.00 61.73 653 LEU B C 1
ATOM 3099 O O . LEU C 1 133 ? 82.148 22.140 -15.169 1.00 69.82 653 LEU B O 1
ATOM 3104 N N . HIS C 1 134 ? 84.033 22.532 -16.313 1.00 69.88 654 HIS B N 1
ATOM 3105 C CA . HIS C 1 134 ? 84.222 23.826 -15.688 1.00 68.43 654 HIS B CA 1
ATOM 3106 C C . HIS C 1 134 ? 83.243 24.848 -16.233 1.00 72.03 654 HIS B C 1
ATOM 3107 O O . HIS C 1 134 ? 82.739 25.683 -15.489 1.00 76.98 654 HIS B O 1
ATOM 3114 N N . ARG C 1 135 ? 82.980 24.793 -17.535 1.00 69.05 655 ARG B N 1
ATOM 3115 C CA . ARG C 1 135 ? 82.014 25.707 -18.123 1.00 76.91 655 ARG B CA 1
ATOM 3116 C C . ARG C 1 135 ? 80.652 25.519 -17.473 1.00 74.51 655 ARG B C 1
ATOM 3117 O O . ARG C 1 135 ? 79.974 26.492 -17.154 1.00 72.09 655 ARG B O 1
ATOM 3125 N N . LEU C 1 136 ? 80.265 24.260 -17.275 1.00 66.11 656 LEU B N 1
ATOM 3126 C CA . LEU C 1 136 ? 78.948 23.938 -16.731 1.00 68.18 656 LEU B CA 1
ATOM 3127 C C . LEU C 1 136 ? 78.939 23.937 -15.208 1.00 72.00 656 LEU B C 1
ATOM 3128 O O . LEU C 1 136 ? 77.896 23.735 -14.590 1.00 67.60 656 LEU B O 1
ATOM 3133 N N . GLN C 1 137 ? 80.097 24.173 -14.601 1.00 74.26 657 GLN B N 1
ATOM 3134 C CA . GLN C 1 137 ? 80.189 24.124 -13.150 1.00 76.53 657 GLN B CA 1
ATOM 3135 C C . GLN C 1 137 ? 79.475 22.881 -12.635 1.00 70.54 657 GLN B C 1
ATOM 3136 O O . GLN C 1 137 ? 78.645 22.950 -11.728 1.00 66.62 657 GLN B O 1
ATOM 3142 N N . VAL C 1 138 ? 79.799 21.743 -13.232 1.00 67.02 658 VAL B N 1
ATOM 3143 C CA . VAL C 1 138 ? 79.171 20.491 -12.857 1.00 62.32 658 VAL B CA 1
ATOM 3144 C C . VAL C 1 138 ? 79.490 20.206 -11.398 1.00 69.90 658 VAL B C 1
ATOM 3145 O O . VAL C 1 138 ? 80.643 20.303 -10.984 1.00 76.64 658 VAL B O 1
ATOM 3149 N N . SER C 1 139 ? 78.474 19.878 -10.610 1.00 64.19 659 SER B N 1
ATOM 3150 C CA . SER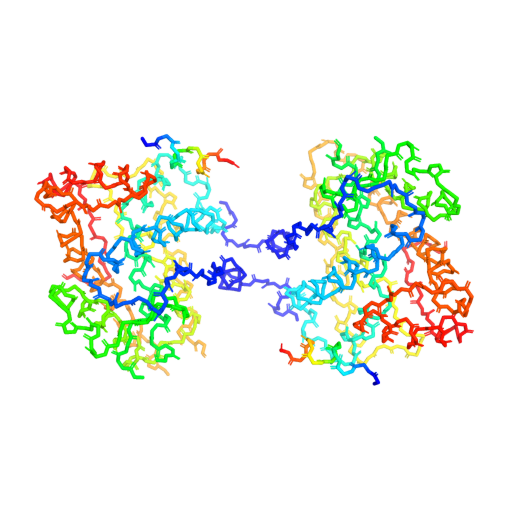 C 1 139 ? 78.698 19.554 -9.211 1.00 64.10 659 SER B CA 1
ATOM 3151 C C . SER C 1 139 ? 79.187 18.122 -9.106 1.00 70.31 659 SER B C 1
ATOM 3152 O O . SER C 1 139 ? 79.139 17.363 -10.083 1.00 67.70 659 SER B O 1
ATOM 3155 N N . TYR C 1 140 ? 79.628 17.748 -7.910 1.00 74.58 660 TYR B N 1
ATOM 3156 C CA . TYR C 1 140 ? 80.160 16.415 -7.676 1.00 76.21 660 TYR B CA 1
ATOM 3157 C C . TYR C 1 140 ? 79.103 15.330 -7.860 1.00 70.87 660 TYR B C 1
ATOM 3158 O O . TYR C 1 140 ? 79.384 14.274 -8.423 1.00 67.61 660 TYR B O 1
ATOM 3167 N N . GLU C 1 141 ? 77.890 15.593 -7.395 1.00 72.00 661 GLU B N 1
ATOM 3168 C CA . GLU C 1 141 ? 76.821 14.602 -7.479 1.00 64.99 661 GLU B CA 1
ATOM 3169 C C . GLU C 1 141 ? 76.321 14.406 -8.909 1.00 61.60 661 GLU B C 1
ATOM 3170 O O . GLU C 1 141 ? 75.961 13.299 -9.306 1.00 60.62 661 GLU B O 1
ATOM 3176 N N . GLU C 1 142 ? 76.306 15.475 -9.691 1.00 62.80 662 GLU B N 1
ATOM 3177 C CA . GLU C 1 142 ? 75.972 15.340 -11.099 1.00 58.64 662 GLU B CA 1
ATOM 3178 C C . GLU C 1 142 ? 77.066 14.539 -11.763 1.00 59.47 662 GLU B C 1
ATOM 3179 O O . GLU C 1 142 ? 76.825 13.757 -12.678 1.00 59.14 662 GLU B O 1
ATOM 3185 N N . TYR C 1 143 ? 78.286 14.743 -11.282 1.00 60.60 663 TYR B N 1
ATOM 3186 C CA . TYR C 1 143 ? 79.438 14.029 -11.785 1.00 50.59 663 TYR B CA 1
ATOM 3187 C C . TYR C 1 143 ? 79.328 12.527 -11.552 1.00 52.67 663 TYR B C 1
ATOM 3188 O O . TYR C 1 143 ? 79.543 11.735 -12.465 1.00 47.72 663 TYR B O 1
ATOM 3197 N N . LEU C 1 144 ? 78.995 12.142 -10.323 1.00 55.63 664 LEU B N 1
ATOM 3198 C CA . LEU C 1 144 ? 78.858 10.735 -9.973 1.00 49.79 664 LEU B CA 1
ATOM 3199 C C . LEU C 1 144 ? 77.833 10.059 -10.860 1.00 52.91 664 LEU B C 1
ATOM 3200 O O . LEU C 1 144 ? 78.093 8.998 -11.432 1.00 51.32 664 LEU B O 1
ATOM 3205 N N . CYS C 1 145 ? 76.664 10.686 -10.980 1.00 53.65 665 CYS B N 1
ATOM 3206 C CA . CYS C 1 145 ? 75.577 10.131 -11.774 1.00 47.57 665 CYS B CA 1
ATOM 3207 C C . CYS C 1 145 ? 75.977 10.054 -13.227 1.00 41.71 665 CYS B C 1
ATOM 3208 O O . CYS C 1 145 ? 75.691 9.072 -13.901 1.00 44.72 665 CYS B O 1
ATOM 3211 N N . MET C 1 146 ? 76.658 11.095 -13.703 1.00 46.11 666 MET B N 1
ATOM 3212 C CA . MET C 1 146 ? 77.120 11.149 -15.088 1.00 42.75 666 MET B CA 1
ATOM 3213 C C . MET C 1 146 ? 78.145 10.068 -15.409 1.00 41.20 666 MET B C 1
ATOM 3214 O O . MET C 1 146 ? 78.119 9.488 -16.504 1.00 42.35 666 MET B O 1
ATOM 3219 N N . LYS C 1 147 ? 79.053 9.796 -14.471 1.00 40.02 667 LYS B N 1
ATOM 3220 C CA . LYS C 1 147 ? 80.100 8.795 -14.731 1.00 41.89 667 LYS B CA 1
ATOM 3221 C C . LYS C 1 147 ? 79.468 7.390 -14.855 1.00 45.09 667 LYS B C 1
ATOM 3222 O O . LYS C 1 147 ? 79.781 6.624 -15.780 1.00 42.30 667 LYS B O 1
ATOM 3228 N N . THR C 1 148 ? 78.547 7.072 -13.949 1.00 51.27 668 THR B N 1
ATOM 3229 C CA . THR C 1 148 ? 77.805 5.810 -14.033 1.00 45.63 668 THR B CA 1
ATOM 3230 C C . THR C 1 148 ? 77.067 5.668 -15.362 1.00 43.38 668 THR B C 1
ATOM 3231 O O . THR C 1 148 ? 76.983 4.579 -15.918 1.00 45.28 668 THR B O 1
ATOM 3235 N N . LEU C 1 149 ? 76.542 6.771 -15.881 1.00 42.37 669 LEU B N 1
ATOM 3236 C CA . LEU C 1 149 ? 75.874 6.730 -17.175 1.00 36.98 669 LEU B CA 1
ATOM 3237 C C . LEU C 1 149 ? 76.848 6.493 -18.327 1.00 42.38 669 LEU B C 1
ATOM 3238 O O . LEU C 1 149 ? 76.476 5.922 -19.351 1.00 41.01 669 LEU B O 1
ATOM 3243 N N . LEU C 1 150 ? 78.092 6.947 -18.178 1.00 45.60 670 LEU B N 1
ATOM 3244 C CA . LEU C 1 150 ? 79.112 6.620 -19.174 1.00 42.06 670 LEU B CA 1
ATOM 3245 C C . LEU C 1 150 ? 79.433 5.125 -19.245 1.00 37.97 670 LEU B C 1
ATOM 3246 O O . LEU C 1 150 ? 79.713 4.591 -20.328 1.00 41.20 670 LEU B O 1
ATOM 3251 N N . LEU C 1 151 ? 79.376 4.440 -18.107 1.00 32.69 671 LEU B N 1
ATOM 3252 C CA . LEU C 1 151 ? 79.532 2.980 -18.108 1.00 36.51 671 LEU B CA 1
ATOM 3253 C C . LEU C 1 151 ? 78.479 2.320 -19.008 1.00 42.72 671 LEU B C 1
ATOM 3254 O O . LEU C 1 151 ? 78.710 1.261 -19.626 1.00 44.24 671 LEU B O 1
ATOM 3259 N N . LEU C 1 152 ? 77.325 2.973 -19.085 1.00 39.56 672 LEU B N 1
ATOM 3260 C CA . LEU C 1 152 ? 76.158 2.428 -19.755 1.00 45.49 672 LEU B CA 1
ATOM 3261 C C . LEU C 1 152 ? 75.877 3.172 -21.048 1.00 49.31 672 LEU B C 1
ATOM 3262 O O . LEU C 1 152 ? 74.721 3.257 -21.454 1.00 49.26 672 LEU B O 1
ATOM 3267 N N . SER C 1 153 ? 76.916 3.705 -21.700 1.00 43.77 673 SER B N 1
ATOM 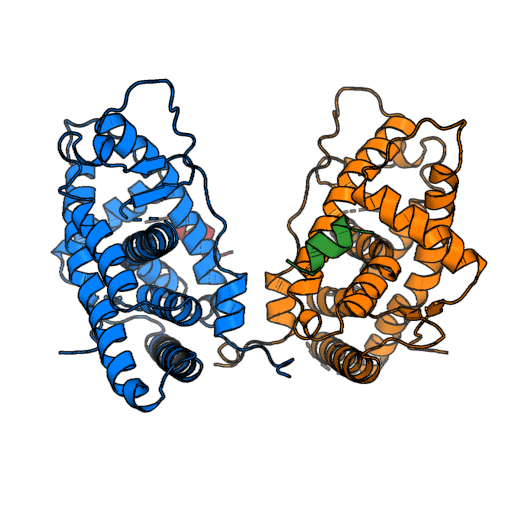3268 C CA . SER C 1 153 ? 76.689 4.620 -22.829 1.00 46.23 673 SER B CA 1
ATOM 3269 C C . SER C 1 153 ? 76.763 3.947 -24.207 1.00 43.66 673 SER B C 1
ATOM 3270 O O . SER C 1 153 ? 76.529 4.580 -25.239 1.00 46.95 673 SER B O 1
ATOM 3273 N N . SER C 1 154 ? 77.054 2.657 -24.208 1.00 44.69 674 SER B N 1
ATOM 3274 C CA . SER C 1 154 ? 77.351 1.902 -25.428 1.00 60.92 674 SER B CA 1
ATOM 3275 C C . SER C 1 154 ? 76.931 0.455 -25.247 1.00 58.23 674 SER B C 1
ATOM 3276 O O . SER C 1 154 ? 77.185 -0.138 -24.199 1.00 54.15 674 SER B O 1
ATOM 3279 N N . VAL C 1 155 ? 76.291 -0.102 -26.271 1.00 61.57 675 VAL B N 1
ATOM 3280 C CA . VAL C 1 155 ? 75.905 -1.509 -26.293 1.00 61.73 675 VAL B CA 1
ATOM 3281 C C . VAL C 1 155 ? 76.106 -2.061 -27.699 1.00 65.17 675 VAL B C 1
ATOM 3282 O O . VAL C 1 155 ? 76.110 -1.307 -28.678 1.00 68.31 675 VAL B O 1
ATOM 3286 N N . PRO C 1 156 ? 76.263 -3.384 -27.804 1.00 59.93 676 PRO B N 1
ATOM 3287 C CA . PRO C 1 156 ? 76.343 -4.077 -29.096 1.00 67.55 676 PRO B CA 1
ATOM 3288 C C . PRO C 1 156 ? 75.141 -3.751 -29.978 1.00 81.67 676 PRO B C 1
ATOM 3289 O O . PRO C 1 156 ? 74.022 -3.649 -29.476 1.00 83.34 676 PRO B O 1
ATOM 3293 N N . LYS C 1 157 ? 75.369 -3.595 -31.277 1.00 88.89 677 LYS B N 1
ATOM 3294 C CA . LYS C 1 157 ? 74.284 -3.303 -32.204 1.00 94.71 677 LYS B CA 1
ATOM 3295 C C . LYS C 1 157 ? 73.209 -4.388 -32.160 1.00 108.36 677 LYS B C 1
ATOM 3296 O O . LYS C 1 157 ? 72.031 -4.104 -32.352 1.00 114.05 677 LYS B O 1
ATOM 3298 N N . ASP C 1 158 ? 73.618 -5.626 -31.889 1.00 119.58 678 ASP B N 1
ATOM 3299 C CA . ASP C 1 158 ? 72.691 -6.759 -31.857 1.00 129.43 678 ASP B CA 1
ATOM 3300 C C . ASP C 1 158 ? 72.001 -6.922 -30.501 1.00 125.57 678 ASP B C 1
ATOM 3301 O O . ASP C 1 158 ? 71.078 -7.724 -30.361 1.00 130.11 678 ASP B O 1
ATOM 3303 N N . GLY C 1 159 ? 72.460 -6.164 -29.508 1.00 115.13 679 GLY B N 1
ATOM 3304 C CA . GLY C 1 159 ? 71.854 -6.175 -28.187 1.00 104.70 679 GLY B CA 1
ATOM 3305 C C . GLY C 1 159 ? 72.658 -6.912 -27.131 1.00 91.44 679 GLY B C 1
ATOM 3306 O O . GLY C 1 159 ? 73.468 -7.782 -27.453 1.00 99.62 679 GLY B O 1
ATOM 3307 N N . LEU C 1 160 ? 72.441 -6.552 -25.867 1.00 73.77 680 LEU B N 1
ATOM 3308 C CA . LEU C 1 160 ? 73.029 -7.273 -24.740 1.00 71.33 680 LEU B CA 1
ATOM 3309 C C . LEU C 1 160 ? 72.177 -8.492 -24.405 1.00 76.64 680 LEU B C 1
ATOM 3310 O O . LEU C 1 160 ? 71.048 -8.609 -24.876 1.00 87.46 680 LEU B O 1
ATOM 3315 N N . LYS C 1 161 ? 72.712 -9.406 -23.600 1.00 86.32 681 LYS B N 1
ATOM 3316 C CA . LYS C 1 161 ? 71.968 -10.615 -23.241 1.00 93.17 681 LYS B CA 1
ATOM 3317 C C . LYS C 1 161 ? 70.952 -10.304 -22.160 1.00 89.37 681 LYS B C 1
ATOM 3318 O O . LYS C 1 161 ? 69.917 -10.951 -22.072 1.00 95.31 681 LYS B O 1
ATOM 3324 N N . SER C 1 162 ? 71.258 -9.320 -21.325 1.00 73.28 682 SER B N 1
ATOM 3325 C CA . SER C 1 162 ? 70.305 -8.880 -20.316 1.00 78.81 682 SER B CA 1
ATOM 3326 C C . SER C 1 162 ? 69.786 -7.505 -20.710 1.00 76.90 682 SER B C 1
ATOM 3327 O O . SER C 1 162 ? 69.710 -6.608 -19.879 1.00 68.11 682 SER B O 1
ATOM 3330 N N . GLN C 1 163 ? 69.432 -7.357 -21.985 1.00 81.94 683 GLN B N 1
ATOM 3331 C CA . GLN C 1 163 ? 69.135 -6.053 -22.565 1.00 85.44 683 GLN B CA 1
ATOM 3332 C C . GLN C 1 163 ? 68.015 -5.341 -21.820 1.00 79.77 683 GLN B C 1
ATOM 3333 O O . GLN C 1 163 ? 68.029 -4.123 -21.681 1.00 68.52 683 GLN B O 1
ATOM 3339 N N . GLU C 1 164 ? 67.063 -6.117 -21.323 1.00 77.43 684 GLU B N 1
ATOM 3340 C CA . GLU C 1 164 ? 65.929 -5.570 -20.588 1.00 78.13 684 GLU B CA 1
ATOM 3341 C C . GLU C 1 164 ? 66.353 -4.947 -19.261 1.00 73.86 684 GLU B C 1
ATOM 3342 O O . GLU C 1 164 ? 66.013 -3.799 -18.969 1.00 73.43 684 GLU B O 1
ATOM 3348 N N . LEU C 1 165 ? 67.098 -5.708 -18.466 1.00 71.70 685 LEU B N 1
ATOM 3349 C CA . LEU C 1 165 ? 67.635 -5.214 -17.202 1.00 75.98 685 LEU B CA 1
ATOM 3350 C C . LEU C 1 165 ? 68.609 -4.039 -17.417 1.00 71.17 685 LEU B C 1
ATOM 3351 O O . LEU C 1 165 ? 68.708 -3.132 -16.579 1.00 68.35 685 LEU B O 1
ATOM 3356 N N . PHE C 1 166 ? 69.335 -4.055 -18.532 1.00 66.19 686 PHE B N 1
ATOM 3357 C CA . PHE C 1 166 ? 70.216 -2.939 -18.847 1.00 64.12 686 PHE B CA 1
ATOM 3358 C C . PHE C 1 166 ? 69.377 -1.677 -19.026 1.00 60.01 686 PHE B C 1
ATOM 3359 O O . PHE C 1 166 ? 69.688 -0.640 -18.455 1.00 54.30 686 PHE B O 1
ATOM 3367 N N . ASP C 1 167 ? 68.305 -1.787 -19.812 1.00 58.28 687 ASP B N 1
ATOM 3368 C CA . ASP C 1 167 ? 67.451 -0.644 -20.124 1.00 62.80 687 ASP B CA 1
ATOM 3369 C C . ASP C 1 167 ? 66.904 -0.015 -18.853 1.00 59.52 687 ASP B C 1
ATOM 3370 O O . ASP C 1 167 ? 66.790 1.209 -18.754 1.00 60.27 687 ASP B O 1
ATOM 3375 N N . GLU C 1 168 ? 66.604 -0.865 -17.875 1.00 61.87 688 GLU B N 1
ATOM 3376 C CA . GLU C 1 168 ? 66.039 -0.449 -16.596 1.00 64.68 688 GLU B CA 1
ATOM 3377 C C . GLU C 1 168 ? 67.060 0.356 -15.819 1.00 65.96 688 GLU B C 1
ATOM 3378 O O . GLU C 1 168 ? 66.901 1.552 -15.581 1.00 67.42 688 GLU B O 1
ATOM 3384 N N . ILE C 1 169 ? 68.117 -0.335 -15.421 1.00 63.31 689 ILE B N 1
ATOM 3385 C CA . ILE C 1 169 ? 69.262 0.264 -14.760 1.00 51.77 689 ILE B CA 1
ATOM 3386 C C . ILE C 1 169 ? 69.672 1.621 -15.353 1.00 57.99 689 ILE B C 1
ATOM 3387 O O . ILE C 1 169 ? 69.979 2.576 -14.626 1.00 55.54 689 ILE B O 1
ATOM 3392 N N . ARG C 1 170 ? 69.702 1.701 -16.676 1.00 51.03 690 ARG B N 1
ATOM 3393 C CA . ARG C 1 170 ? 70.152 2.913 -17.321 1.00 49.14 690 ARG B CA 1
ATOM 3394 C C . ARG C 1 170 ? 69.142 4.042 -17.089 1.00 51.42 690 ARG B C 1
ATOM 3395 O O . ARG C 1 170 ? 69.521 5.188 -16.820 1.00 48.02 690 ARG B O 1
ATOM 3403 N N . MET C 1 171 ? 67.858 3.713 -17.173 1.00 49.22 691 MET B N 1
ATOM 3404 C CA . MET C 1 171 ? 66.814 4.712 -16.913 1.00 55.59 691 MET B CA 1
ATOM 3405 C C . MET C 1 171 ? 66.844 5.118 -15.446 1.00 54.04 691 MET B C 1
ATOM 3406 O O . MET C 1 171 ? 66.654 6.283 -15.107 1.00 49.88 691 MET B O 1
ATOM 3411 N N . THR C 1 172 ? 67.108 4.159 -14.572 1.00 54.53 692 THR B N 1
ATOM 3412 C CA . THR C 1 172 ? 67.261 4.478 -13.163 1.00 66.21 692 THR B CA 1
ATOM 3413 C C . THR C 1 172 ? 68.282 5.588 -12.922 1.00 72.26 692 THR B C 1
ATOM 3414 O O . THR C 1 172 ? 68.042 6.494 -12.116 1.00 79.46 692 THR B O 1
ATOM 3418 N N . TYR C 1 173 ? 69.419 5.522 -13.614 1.00 62.42 693 TYR B N 1
ATOM 3419 C CA . TYR C 1 173 ? 70.480 6.490 -13.383 1.00 54.28 693 TYR B CA 1
ATOM 3420 C C . TYR C 1 173 ? 70.272 7.776 -14.156 1.00 49.84 693 TYR B C 1
ATOM 3421 O O . TYR C 1 173 ? 70.808 8.822 -13.780 1.00 54.99 693 TYR B O 1
ATOM 3430 N N . ILE C 1 174 ? 69.501 7.710 -15.236 1.00 50.10 694 ILE B N 1
ATOM 3431 C CA . ILE C 1 174 ? 69.089 8.942 -15.895 1.00 51.13 694 ILE B CA 1
ATOM 3432 C C . ILE C 1 174 ? 68.234 9.733 -14.922 1.00 59.06 694 ILE B C 1
ATOM 3433 O O . ILE C 1 174 ? 68.320 10.958 -14.860 1.00 62.11 694 ILE B O 1
ATOM 3438 N N . LYS C 1 175 ? 67.408 9.022 -14.156 1.00 61.23 695 LYS B N 1
ATOM 3439 C CA . LYS C 1 175 ? 66.551 9.659 -13.159 1.00 58.68 695 LYS B CA 1
ATOM 3440 C C . LYS C 1 175 ? 67.384 10.165 -11.989 1.00 60.11 695 LYS B C 1
ATOM 3441 O O . LYS C 1 175 ? 67.160 11.262 -11.468 1.00 58.27 695 LYS B O 1
ATOM 3447 N N . GLU C 1 176 ? 68.363 9.366 -11.590 1.00 61.44 696 GLU B N 1
ATOM 3448 C CA . GLU C 1 176 ? 69.267 9.747 -10.516 1.00 66.01 696 GLU B CA 1
ATOM 3449 C C . GLU C 1 176 ? 69.977 11.059 -10.859 1.00 62.30 696 GLU B C 1
ATOM 3450 O O . GLU C 1 176 ? 70.133 11.939 -10.010 1.00 57.32 696 GLU B O 1
ATOM 3456 N N . LEU C 1 177 ? 70.405 11.192 -12.109 1.00 62.33 697 LEU B N 1
ATOM 3457 C CA . LEU C 1 177 ? 71.026 12.433 -12.551 1.00 56.30 697 LEU B CA 1
ATOM 3458 C C . LEU C 1 177 ? 70.048 13.591 -12.383 1.00 56.40 697 LEU B C 1
ATOM 3459 O O . LEU C 1 177 ? 70.437 14.691 -11.976 1.00 61.52 697 LEU B O 1
ATOM 3464 N N . GLY C 1 178 ? 68.778 13.343 -12.691 1.00 61.85 698 GLY B N 1
ATOM 3465 C CA . GLY C 1 178 ? 67.761 14.381 -12.593 1.00 57.42 698 GLY B CA 1
ATOM 3466 C C . GLY C 1 178 ? 67.603 14.905 -11.177 1.00 59.40 698 GLY B C 1
ATOM 3467 O O . GLY C 1 178 ? 67.519 16.112 -10.965 1.00 58.92 698 GLY B O 1
ATOM 3468 N N . LYS C 1 179 ? 67.573 13.998 -10.204 1.00 59.31 699 LYS B N 1
ATOM 3469 C CA . LYS C 1 179 ? 67.560 14.396 -8.799 1.00 67.08 699 LYS B CA 1
ATOM 3470 C C . LYS C 1 179 ? 68.809 15.204 -8.419 1.00 83.08 699 LYS B C 1
ATOM 3471 O O . LYS C 1 179 ? 68.726 16.150 -7.635 1.00 97.40 699 LYS B O 1
ATOM 3477 N N . ALA C 1 180 ? 69.963 14.836 -8.970 1.00 75.62 700 ALA B N 1
ATOM 3478 C CA . ALA C 1 180 ? 71.194 15.569 -8.694 1.00 74.74 700 ALA B CA 1
ATOM 3479 C C . ALA C 1 180 ? 71.084 17.009 -9.156 1.00 73.32 700 ALA B C 1
ATOM 3480 O O . ALA C 1 180 ? 71.525 17.926 -8.463 1.00 74.33 700 ALA B O 1
ATOM 3482 N N . ILE C 1 181 ? 70.521 17.186 -10.348 1.00 69.83 701 ILE B N 1
ATOM 3483 C CA . ILE C 1 181 ? 70.373 18.497 -10.966 1.00 74.37 701 ILE B CA 1
ATOM 3484 C C . ILE C 1 181 ? 69.481 19.398 -10.125 1.00 83.45 701 ILE B C 1
ATOM 3485 O O . ILE C 1 181 ? 69.773 20.582 -9.923 1.00 89.26 701 ILE B O 1
ATOM 3490 N N . VAL C 1 182 ? 68.390 18.823 -9.639 1.00 83.77 702 VAL B N 1
ATOM 3491 C CA . VAL C 1 182 ? 67.412 19.554 -8.847 1.00 89.33 702 VAL B CA 1
ATOM 3492 C C . VAL C 1 182 ? 68.059 20.103 -7.578 1.00 100.70 702 VAL B C 1
ATOM 3493 O O . VAL C 1 182 ? 67.738 21.206 -7.135 1.00 103.13 702 VAL B O 1
ATOM 3497 N N . LYS C 1 183 ? 68.986 19.333 -7.011 1.00 104.74 703 LYS B N 1
ATOM 3498 C CA . LYS C 1 183 ? 69.670 19.729 -5.784 1.00 109.60 703 LYS B CA 1
ATOM 3499 C C . LYS C 1 183 ? 70.050 21.206 -5.801 1.00 108.84 703 LYS B C 1
ATOM 3500 O O . LYS C 1 183 ? 70.992 21.623 -5.131 1.00 109.82 703 LYS B O 1
ATOM 3502 N N . SER C 1 189 ? 64.758 26.794 -11.354 1.00 131.72 709 SER B N 1
ATOM 3503 C CA . SER C 1 189 ? 63.724 26.248 -12.226 1.00 128.45 709 SER B CA 1
ATOM 3504 C C . SER C 1 189 ? 64.351 25.719 -13.519 1.00 122.37 709 SER B C 1
ATOM 3505 O O . SER C 1 189 ? 63.791 24.838 -14.180 1.00 116.42 709 SER B O 1
ATOM 3507 N N . GLN C 1 190 ? 65.524 26.261 -13.855 1.00 117.73 710 GLN B N 1
ATOM 3508 C CA . GLN C 1 190 ? 66.233 25.958 -15.100 1.00 105.74 710 GLN B CA 1
ATOM 3509 C C . GLN C 1 190 ? 66.733 24.510 -15.133 1.00 89.93 710 GLN B C 1
ATOM 3510 O O . GLN C 1 190 ? 67.699 24.171 -15.825 1.00 66.34 710 GLN B O 1
ATOM 3516 N N . ASN C 1 191 ? 66.047 23.662 -14.377 1.00 90.06 711 ASN B N 1
ATOM 3517 C CA . ASN C 1 191 ? 66.381 22.258 -14.265 1.00 77.54 711 ASN B CA 1
ATOM 3518 C C . ASN C 1 191 ? 66.349 21.513 -15.592 1.00 63.21 711 ASN B C 1
ATOM 3519 O O . ASN C 1 191 ? 67.253 20.741 -15.887 1.00 57.99 711 ASN B O 1
ATOM 3524 N N . TRP C 1 192 ? 65.326 21.734 -16.404 1.00 57.41 712 TRP B N 1
ATOM 3525 C CA . TRP C 1 192 ? 65.262 20.983 -17.655 1.00 63.14 712 TRP B CA 1
ATOM 3526 C C . TRP C 1 192 ? 66.358 21.424 -18.606 1.00 60.83 712 TRP B C 1
ATOM 3527 O O . TRP C 1 192 ? 66.940 20.608 -19.320 1.00 60.25 712 TRP B O 1
ATOM 3538 N N . GLN C 1 193 ? 66.658 22.715 -18.573 1.00 62.44 713 GLN B N 1
ATOM 3539 C CA . GLN C 1 193 ? 67.732 23.301 -19.364 1.00 54.46 713 GLN B CA 1
ATOM 3540 C C . GLN C 1 193 ? 69.100 22.739 -18.960 1.00 53.51 713 GLN B C 1
ATOM 3541 O O . GLN C 1 193 ? 69.937 22.420 -19.813 1.00 51.19 713 GLN B O 1
ATOM 3543 N N . ARG C 1 194 ? 69.328 22.597 -17.659 1.00 50.34 714 ARG B N 1
ATOM 3544 C CA . ARG C 1 194 ? 70.558 21.977 -17.226 1.00 56.11 714 ARG B CA 1
ATOM 3545 C C . ARG C 1 194 ? 70.624 20.512 -17.664 1.00 54.79 714 ARG B C 1
ATOM 3546 O O . ARG C 1 194 ? 71.676 20.032 -18.098 1.00 47.57 714 ARG B O 1
ATOM 3554 N N . PHE C 1 195 ? 69.502 19.801 -17.564 1.00 52.64 715 PHE B N 1
ATOM 3555 C CA . PHE C 1 195 ? 69.485 18.398 -17.968 1.00 55.12 715 PHE B CA 1
ATOM 3556 C C . PHE C 1 195 ? 69.891 18.250 -19.430 1.00 48.24 715 PHE B C 1
ATOM 3557 O O . PHE C 1 195 ? 70.595 17.322 -19.796 1.00 45.55 715 PHE B O 1
ATOM 3565 N N . TYR C 1 196 ? 69.418 19.162 -20.267 1.00 50.42 716 TYR B N 1
ATOM 3566 C CA . TYR C 1 196 ? 69.794 19.146 -21.672 1.00 56.06 716 TYR B CA 1
ATOM 3567 C C . TYR C 1 196 ? 71.306 19.400 -21.817 1.00 52.43 716 TYR B C 1
ATOM 3568 O O . TYR C 1 196 ? 71.964 18.805 -22.670 1.00 52.24 716 TYR B O 1
ATOM 3577 N N . GLN C 1 197 ? 71.845 20.291 -20.987 1.00 49.58 717 GLN B N 1
ATOM 3578 C CA . GLN C 1 197 ? 73.269 20.659 -21.087 1.00 57.15 717 GLN B CA 1
ATOM 3579 C C . GLN C 1 197 ? 74.150 19.493 -20.680 1.00 50.50 717 GLN B C 1
ATOM 3580 O O . GLN C 1 197 ? 75.028 19.094 -21.435 1.00 48.34 717 GLN B O 1
ATOM 3586 N N . LEU C 1 198 ? 73.877 18.931 -19.500 1.00 52.34 718 LEU B N 1
ATOM 3587 C CA . LEU C 1 198 ? 74.613 17.776 -18.986 1.00 49.49 718 LEU B CA 1
ATOM 3588 C C . LEU C 1 198 ? 74.540 16.547 -19.887 1.00 52.74 718 LEU B C 1
ATOM 3589 O O . LEU C 1 198 ? 75.532 15.822 -20.033 1.00 50.65 718 LEU B O 1
ATOM 3594 N N . THR C 1 199 ? 73.368 16.295 -20.470 1.00 49.85 719 THR B N 1
ATOM 3595 C CA . THR C 1 199 ? 73.198 15.117 -21.327 1.00 47.43 719 THR B CA 1
ATOM 3596 C C . THR C 1 199 ? 73.804 15.384 -22.700 1.00 49.05 719 THR B C 1
ATOM 3597 O O . THR C 1 199 ? 74.170 14.466 -23.422 1.00 53.07 719 THR B O 1
ATOM 3601 N N . LYS C 1 200 ? 73.926 16.659 -23.046 1.00 53.37 720 LYS B N 1
ATOM 3602 C CA . LYS C 1 200 ? 74.643 17.047 -24.249 1.00 51.02 720 LYS B CA 1
ATOM 3603 C C . LYS C 1 200 ? 76.133 16.743 -24.059 1.00 58.10 720 LYS B C 1
ATOM 3604 O O . LYS C 1 200 ? 76.800 16.216 -24.956 1.00 52.93 720 LYS B O 1
ATOM 3610 N N . LEU C 1 201 ? 76.649 17.070 -22.878 1.00 56.05 721 LEU B N 1
ATOM 3611 C CA . LEU C 1 201 ? 78.016 16.706 -22.538 1.00 50.64 721 LEU B CA 1
ATOM 3612 C C . LEU C 1 201 ? 78.193 15.185 -22.618 1.00 46.18 721 LEU B C 1
ATOM 3613 O O . LEU C 1 201 ? 79.133 14.710 -23.260 1.00 46.97 721 LEU B O 1
ATOM 3618 N N . LEU C 1 202 ? 77.281 14.419 -22.011 1.00 49.55 722 LEU B N 1
ATOM 3619 C CA . LEU C 1 202 ? 77.385 12.950 -22.061 1.00 46.88 722 LEU B CA 1
ATOM 3620 C C . LEU C 1 202 ? 77.526 12.459 -23.492 1.00 47.52 722 LEU B C 1
ATOM 3621 O O . LEU C 1 202 ? 78.390 11.627 -23.795 1.00 44.99 722 LEU B O 1
ATOM 3626 N N . ASP C 1 203 ? 76.666 12.971 -24.364 1.00 46.85 723 ASP B N 1
ATOM 3627 C CA . ASP C 1 203 ? 76.656 12.570 -25.764 1.00 45.61 723 ASP B CA 1
ATOM 3628 C C . ASP C 1 203 ? 77.999 12.875 -26.407 1.00 47.21 723 ASP B C 1
ATOM 3629 O O . ASP C 1 203 ? 78.509 12.082 -27.190 1.00 54.61 723 ASP B O 1
ATOM 3634 N N . SER C 1 204 ? 78.559 14.040 -26.087 1.00 46.35 724 SER B N 1
ATOM 3635 C CA . SER C 1 204 ? 79.781 14.495 -26.741 1.00 56.43 724 SER B CA 1
ATOM 3636 C C . SER C 1 204 ? 80.952 13.574 -26.419 1.00 61.04 724 SER B C 1
ATOM 3637 O O . SER C 1 204 ? 81.892 13.459 -27.199 1.00 66.47 724 SER B O 1
ATOM 3640 N N . MET C 1 205 ? 80.877 12.905 -25.270 1.00 56.09 725 MET B N 1
ATOM 3641 C CA . MET C 1 205 ? 81.915 11.970 -24.856 1.00 44.31 725 MET B CA 1
ATOM 3642 C C . MET C 1 205 ? 82.214 10.894 -25.895 1.00 51.83 725 MET B C 1
ATOM 3643 O O . MET C 1 205 ? 83.305 10.323 -25.894 1.00 56.78 725 MET B O 1
ATOM 3648 N N . HIS C 1 206 ? 81.266 10.591 -26.778 1.00 52.20 726 HIS B N 1
ATOM 3649 C CA . HIS C 1 206 ? 81.531 9.555 -27.781 1.00 56.55 726 HIS B CA 1
ATOM 3650 C C . HIS C 1 206 ? 82.615 10.017 -28.744 1.00 64.70 726 HIS B C 1
ATOM 3651 O O . HIS C 1 206 ? 83.553 9.279 -29.029 1.00 69.46 726 HIS B O 1
ATOM 3658 N N . GLU C 1 207 ? 82.491 11.242 -29.250 1.00 70.46 727 GLU B N 1
ATOM 3659 C CA . GLU C 1 207 ? 83.490 11.749 -30.181 1.00 72.25 727 GLU B CA 1
ATOM 3660 C C . GLU C 1 207 ? 84.842 11.891 -29.487 1.00 67.18 727 GLU B C 1
ATOM 3661 O O . GLU C 1 207 ? 85.867 11.521 -30.042 1.00 68.02 727 GLU B O 1
ATOM 3667 N N . VAL C 1 208 ? 84.833 12.421 -28.269 1.00 60.38 728 VAL B N 1
ATOM 3668 C CA . VAL C 1 208 ? 86.039 12.498 -27.452 1.00 58.59 728 VAL B CA 1
ATOM 3669 C C . VAL C 1 208 ? 86.788 11.166 -27.393 1.00 59.67 728 VAL B C 1
ATOM 3670 O O . VAL C 1 208 ? 87.994 11.084 -27.697 1.00 54.89 728 VAL B O 1
ATOM 3674 N N . VAL C 1 209 ? 86.070 10.123 -26.988 1.00 55.44 729 VAL B N 1
ATOM 3675 C CA . VAL C 1 209 ? 86.668 8.803 -26.816 1.00 60.60 729 VAL B CA 1
ATOM 3676 C C . VAL C 1 209 ? 87.048 8.179 -28.152 1.00 70.28 729 VAL B C 1
ATOM 3677 O O . VAL C 1 209 ? 88.042 7.468 -28.248 1.00 71.68 729 VAL B O 1
ATOM 3681 N N . GLU C 1 210 ? 86.258 8.457 -29.182 1.00 75.37 730 GLU B N 1
ATOM 3682 C CA . GLU C 1 210 ? 86.569 7.992 -30.522 1.00 82.09 730 GLU B CA 1
ATOM 3683 C C . GLU C 1 210 ? 87.984 8.431 -30.891 1.00 87.46 730 GLU B C 1
ATOM 3684 O O . GLU C 1 210 ? 88.777 7.637 -31.403 1.00 91.12 730 GLU B O 1
ATOM 3690 N N . ASN C 1 211 ? 88.296 9.696 -30.617 1.00 82.97 731 ASN B N 1
ATOM 3691 C CA . ASN C 1 211 ? 89.622 10.242 -30.904 1.00 84.99 731 ASN B CA 1
ATOM 3692 C C . ASN C 1 211 ? 90.688 9.625 -29.994 1.00 82.24 731 ASN B C 1
ATOM 3693 O O . ASN C 1 211 ? 91.684 9.076 -30.468 1.00 88.05 731 ASN B O 1
ATOM 3698 N N . LEU C 1 212 ? 90.467 9.728 -28.686 1.00 78.05 732 LEU B N 1
ATOM 3699 C CA . LEU C 1 212 ? 91.347 9.125 -27.688 1.00 69.88 732 LEU B CA 1
ATOM 3700 C C . LEU C 1 212 ? 91.775 7.726 -28.062 1.00 67.00 732 LEU B C 1
ATOM 3701 O O . LEU C 1 212 ? 92.918 7.352 -27.858 1.00 69.92 732 LEU B O 1
ATOM 3706 N N . LEU C 1 213 ? 90.853 6.935 -28.587 1.00 66.87 733 LEU B N 1
ATOM 3707 C CA . LEU C 1 213 ? 91.178 5.545 -28.860 1.00 65.15 733 LEU B CA 1
ATOM 3708 C C . LEU C 1 213 ? 91.989 5.398 -30.139 1.00 72.27 733 LEU B C 1
ATOM 3709 O O . LEU C 1 213 ? 92.896 4.580 -30.205 1.00 76.67 733 LEU B O 1
ATOM 3714 N N . ASN C 1 214 ? 91.687 6.204 -31.149 1.00 79.62 734 ASN B N 1
ATOM 3715 C CA . ASN C 1 214 ? 92.506 6.187 -32.355 1.00 91.55 734 ASN B CA 1
ATOM 3716 C C . ASN C 1 214 ? 93.985 6.399 -32.051 1.00 89.99 734 ASN B C 1
ATOM 3717 O O . ASN C 1 214 ? 94.832 5.633 -32.493 1.00 95.54 734 ASN B O 1
ATOM 3722 N N . TYR C 1 215 ? 94.285 7.440 -31.286 1.00 82.65 735 TYR B N 1
ATOM 3723 C CA . TYR C 1 215 ? 95.664 7.802 -30.997 1.00 84.39 735 TYR B CA 1
ATOM 3724 C C . TYR C 1 215 ? 96.281 6.836 -29.993 1.00 81.83 735 TYR B C 1
ATOM 3725 O O . TYR C 1 215 ? 97.501 6.808 -29.813 1.00 80.78 735 TYR B O 1
ATOM 3734 N N . CYS C 1 216 ? 95.426 6.046 -29.346 1.00 73.40 736 CYS B N 1
ATOM 3735 C CA . CYS C 1 216 ? 95.874 5.030 -28.405 1.00 71.88 736 CYS B CA 1
ATOM 3736 C C . CYS C 1 216 ? 96.100 3.713 -29.132 1.00 79.44 736 CYS B C 1
ATOM 3737 O O . CYS C 1 216 ? 97.147 3.093 -28.980 1.00 79.92 736 CYS B O 1
ATOM 3740 N N . PHE C 1 217 ? 95.111 3.290 -29.917 1.00 82.15 737 PHE B N 1
ATOM 3741 C CA . PHE C 1 217 ? 95.233 2.080 -30.726 1.00 82.32 737 PHE B CA 1
ATOM 3742 C C . PHE C 1 217 ? 96.391 2.193 -31.712 1.00 87.98 737 PHE B C 1
ATOM 3743 O O . PHE C 1 217 ? 97.179 1.258 -31.870 1.00 91.25 737 PHE B O 1
ATOM 3751 N N . GLN C 1 218 ? 96.482 3.339 -32.382 1.00 90.24 738 GLN B N 1
ATOM 3752 C CA . GLN C 1 218 ? 97.554 3.589 -33.340 1.00 97.72 738 GLN B CA 1
ATOM 3753 C C . GLN C 1 218 ? 98.922 3.376 -32.696 1.00 96.03 738 GLN B C 1
ATOM 3754 O O . GLN C 1 218 ? 99.774 2.672 -33.237 1.00 97.12 738 GLN B O 1
ATOM 3760 N N . THR C 1 219 ? 99.115 3.986 -31.533 1.00 89.89 739 THR B N 1
ATOM 3761 C CA . THR C 1 219 ? 100.332 3.814 -30.755 1.00 89.65 739 THR B CA 1
ATOM 3762 C C . THR C 1 219 ? 100.566 2.345 -30.398 1.00 96.22 739 THR B C 1
ATOM 3763 O O . THR C 1 219 ? 101.710 1.886 -30.288 1.00 95.36 739 THR B O 1
ATOM 3767 N N . PHE C 1 220 ? 99.474 1.610 -30.219 1.00 92.22 740 PHE B N 1
ATOM 3768 C CA . PHE C 1 220 ? 99.548 0.207 -29.832 1.00 91.08 740 PHE B CA 1
ATOM 3769 C C . PHE C 1 220 ? 100.004 -0.694 -30.985 1.00 95.75 740 PHE B C 1
ATOM 3770 O O . PHE C 1 220 ? 100.702 -1.690 -30.776 1.00 93.29 740 PHE B O 1
ATOM 3778 N N . LEU C 1 221 ? 99.606 -0.333 -32.200 1.00 99.89 741 LEU B N 1
ATOM 3779 C CA . LEU C 1 221 ? 99.877 -1.150 -33.374 1.00 107.57 741 LEU B CA 1
ATOM 3780 C C . LEU C 1 221 ? 101.220 -0.817 -34.014 1.00 117.44 741 LEU B C 1
ATOM 3781 O O . LEU C 1 221 ? 101.737 -1.590 -34.823 1.00 121.26 741 LEU B O 1
ATOM 3786 N N . ASP C 1 222 ? 101.781 0.335 -33.654 1.00 119.40 742 ASP B N 1
ATOM 3787 C CA . ASP C 1 222 ? 103.043 0.772 -34.241 1.00 127.52 742 ASP B CA 1
ATOM 3788 C C . ASP C 1 222 ? 104.238 0.066 -33.615 1.00 124.94 742 ASP B C 1
ATOM 3789 O O . ASP C 1 222 ? 104.458 0.128 -32.403 1.00 119.70 742 ASP B O 1
ATOM 3794 N N . LYS C 1 223 ? 105.008 -0.598 -34.468 1.00 129.49 743 LYS B N 1
ATOM 3795 C CA . LYS C 1 223 ? 106.141 -1.406 -34.043 1.00 126.44 743 LYS B CA 1
ATOM 3796 C C . LYS C 1 223 ? 107.380 -0.534 -33.851 1.00 123.39 743 LYS B C 1
ATOM 3797 O O . LYS C 1 223 ? 108.228 -0.824 -33.012 1.00 119.13 743 LYS B O 1
ATOM 3803 N N . THR C 1 224 ? 107.467 0.544 -34.624 1.00 126.11 744 THR B N 1
ATOM 3804 C CA . THR C 1 224 ? 108.583 1.480 -34.515 1.00 129.30 744 THR B CA 1
ATOM 3805 C C . THR C 1 224 ? 108.570 2.217 -33.180 1.00 129.98 744 THR B C 1
ATOM 3806 O O . THR C 1 224 ? 109.517 2.928 -32.844 1.00 131.88 744 THR B O 1
ATOM 3810 N N . MET C 1 225 ? 107.489 2.054 -32.426 1.00 128.33 745 MET B N 1
ATOM 3811 C CA . MET C 1 225 ? 107.360 2.710 -31.133 1.00 124.87 745 MET B CA 1
ATOM 3812 C C . MET C 1 225 ? 107.353 1.689 -30.006 1.00 126.16 745 MET B C 1
ATOM 3813 O O . MET C 1 225 ? 106.296 1.194 -29.611 1.00 124.79 745 MET B O 1
ATOM 3818 N N . SER C 1 226 ? 108.542 1.374 -29.504 1.00 129.23 746 SER B N 1
ATOM 3819 C CA . SER C 1 226 ? 108.687 0.474 -28.368 1.00 128.34 746 SER B CA 1
ATOM 3820 C C . SER C 1 226 ? 107.972 1.069 -27.165 1.00 123.73 746 SER B C 1
ATOM 3821 O O . SER C 1 226 ? 108.518 1.912 -26.457 1.00 122.93 746 SER B O 1
ATOM 3823 N N . ILE C 1 227 ? 106.740 0.630 -26.941 1.00 117.58 747 ILE B N 1
ATOM 3824 C CA . ILE C 1 227 ? 105.918 1.197 -25.887 1.00 104.36 747 ILE B CA 1
ATOM 3825 C C . ILE C 1 227 ? 105.190 0.100 -25.113 1.00 90.53 747 ILE B C 1
ATOM 3826 O O . ILE C 1 227 ? 104.448 -0.696 -25.693 1.00 89.44 747 ILE B O 1
ATOM 3831 N N . GLU C 1 228 ? 105.414 0.061 -23.800 1.00 77.97 748 GLU B N 1
ATOM 3832 C CA . GLU C 1 228 ? 104.826 -0.965 -22.946 1.00 72.87 748 GLU B CA 1
ATOM 3833 C C . GLU C 1 228 ? 103.420 -0.621 -22.456 1.00 74.36 748 GLU B C 1
ATOM 3834 O O . GLU C 1 228 ? 103.200 0.434 -21.855 1.00 75.19 748 GLU B O 1
ATOM 3836 N N . PHE C 1 229 ? 102.477 -1.522 -22.728 1.00 70.59 749 PHE B N 1
ATOM 3837 C CA . PHE C 1 229 ? 101.155 -1.504 -22.108 1.00 68.71 749 PHE B CA 1
ATOM 3838 C C . PHE C 1 229 ? 101.118 -2.672 -21.128 1.00 68.47 749 PHE B C 1
ATOM 3839 O O . PHE C 1 229 ? 101.654 -3.728 -21.426 1.00 76.75 749 PHE B O 1
ATOM 3847 N N . PRO C 1 230 ? 100.474 -2.501 -19.964 1.00 71.34 750 PRO B N 1
ATOM 3848 C CA . PRO C 1 230 ? 100.282 -3.661 -19.088 1.00 62.05 750 PRO B CA 1
ATOM 3849 C C . PRO C 1 230 ? 99.229 -4.623 -19.685 1.00 61.82 750 PRO B C 1
ATOM 3850 O O . PRO C 1 230 ? 98.362 -4.189 -20.454 1.00 59.14 750 PRO B O 1
ATOM 3854 N N . GLU C 1 231 ? 99.301 -5.903 -19.322 1.00 68.38 751 GLU B N 1
ATOM 3855 C CA . GLU C 1 231 ? 98.498 -6.957 -19.964 1.00 65.50 751 GLU B CA 1
ATOM 3856 C C . GLU C 1 231 ? 96.991 -6.708 -19.945 1.00 59.86 751 GLU B C 1
ATOM 3857 O O . GLU C 1 231 ? 96.329 -6.762 -20.989 1.00 63.24 751 GLU B O 1
ATOM 3863 N N . MET C 1 232 ? 96.449 -6.416 -18.768 1.00 67.00 752 MET B N 1
ATOM 3864 C CA . MET C 1 232 ? 95.041 -6.048 -18.658 1.00 76.16 752 MET B CA 1
ATOM 3865 C C . MET C 1 232 ? 94.599 -5.172 -19.832 1.00 82.39 752 MET B C 1
ATOM 3866 O O . MET C 1 232 ? 93.649 -5.502 -20.539 1.00 91.62 752 MET B O 1
ATOM 3871 N N . LEU C 1 233 ? 95.301 -4.063 -20.037 1.00 76.56 753 LEU B N 1
ATOM 3872 C CA . LEU C 1 233 ? 94.979 -3.100 -21.088 1.00 64.71 753 LEU B CA 1
ATOM 3873 C C . LEU C 1 233 ? 95.210 -3.665 -22.477 1.00 60.31 753 LEU B C 1
ATOM 3874 O O . LEU C 1 233 ? 94.372 -3.534 -23.362 1.00 51.92 753 LEU B O 1
ATOM 3879 N N . ALA C 1 234 ? 96.369 -4.273 -22.675 1.00 60.68 754 ALA B N 1
ATOM 3880 C CA . ALA C 1 234 ? 96.724 -4.808 -23.986 1.00 68.15 754 ALA B CA 1
ATOM 3881 C C . ALA C 1 234 ? 95.605 -5.726 -24.454 1.00 67.28 754 ALA B C 1
ATOM 3882 O O . ALA C 1 234 ? 95.173 -5.674 -25.606 1.00 69.32 754 ALA B O 1
ATOM 3884 N N . GLU C 1 235 ? 95.120 -6.542 -23.528 1.00 61.03 755 GLU B N 1
ATOM 3885 C CA . GLU C 1 235 ? 94.001 -7.444 -23.779 1.00 74.94 755 GLU B CA 1
ATOM 3886 C C . GLU C 1 235 ? 92.759 -6.694 -24.266 1.00 75.01 755 GLU B C 1
ATOM 3887 O O . GLU C 1 235 ? 92.213 -6.973 -25.346 1.00 72.06 755 GLU B O 1
ATOM 3893 N N . ILE C 1 236 ? 92.313 -5.743 -23.450 1.00 67.92 756 ILE B N 1
ATOM 3894 C CA . ILE C 1 236 ? 91.137 -4.965 -23.770 1.00 57.52 756 ILE B CA 1
ATOM 3895 C C . ILE C 1 236 ? 91.339 -4.247 -25.087 1.00 61.83 756 ILE B C 1
ATOM 3896 O O . ILE C 1 236 ? 90.412 -4.099 -25.877 1.00 71.88 756 ILE B O 1
ATOM 3901 N N . ILE C 1 237 ? 92.562 -3.811 -25.340 1.00 59.82 757 ILE B N 1
ATOM 3902 C CA . ILE C 1 237 ? 92.841 -3.107 -26.584 1.00 68.28 757 ILE B CA 1
ATOM 3903 C C . ILE C 1 237 ? 92.750 -4.034 -27.810 1.00 76.89 757 ILE B C 1
ATOM 3904 O O . ILE C 1 237 ? 92.103 -3.700 -28.805 1.00 72.92 757 ILE B O 1
ATOM 3909 N N . THR C 1 238 ? 93.388 -5.199 -27.734 1.00 79.72 758 THR B N 1
ATOM 3910 C CA . THR C 1 238 ? 93.395 -6.115 -28.869 1.00 83.13 758 THR B CA 1
ATOM 3911 C C . THR C 1 238 ? 91.980 -6.541 -29.195 1.00 88.36 758 THR B C 1
ATOM 3912 O O . THR C 1 238 ? 91.572 -6.547 -30.355 1.00 91.08 758 THR B O 1
ATOM 3916 N N . ASN C 1 239 ? 91.238 -6.909 -28.157 1.00 92.97 759 ASN B N 1
ATOM 3917 C CA . ASN C 1 239 ? 89.876 -7.383 -28.331 1.00 104.89 759 ASN B CA 1
ATOM 3918 C C . ASN C 1 239 ? 88.956 -6.291 -28.851 1.00 102.33 759 ASN B C 1
ATOM 3919 O O . ASN C 1 239 ? 87.821 -6.561 -29.232 1.00 103.80 759 ASN B O 1
ATOM 3924 N N . GLN C 1 240 ? 89.450 -5.058 -28.877 1.00 101.66 760 GLN B N 1
ATOM 3925 C CA . GLN C 1 240 ? 88.615 -3.919 -29.249 1.00 101.56 760 GLN B CA 1
ATOM 3926 C C . GLN C 1 240 ? 88.838 -3.390 -30.666 1.00 105.19 760 GLN B C 1
ATOM 3927 O O . GLN C 1 240 ? 87.881 -3.018 -31.341 1.00 110.59 760 GLN B O 1
ATOM 3933 N N . ILE C 1 241 ? 90.087 -3.353 -31.119 1.00 106.04 761 ILE B N 1
ATOM 3934 C CA . ILE C 1 241 ? 90.393 -2.785 -32.434 1.00 108.03 761 ILE B CA 1
ATOM 3935 C C . ILE C 1 241 ? 89.414 -3.241 -33.527 1.00 117.58 761 ILE B C 1
ATOM 3936 O O . ILE C 1 241 ? 88.898 -2.412 -34.283 1.00 115.12 761 ILE B O 1
ATOM 3941 N N . PRO C 1 242 ? 89.159 -4.561 -33.616 1.00 129.17 762 PRO B N 1
ATOM 3942 C CA . PRO C 1 242 ? 88.238 -5.093 -34.628 1.00 137.19 762 PRO B CA 1
ATOM 3943 C C . PRO C 1 242 ? 86.842 -4.483 -34.541 1.00 139.70 762 PRO B C 1
ATOM 3944 O O . PRO C 1 242 ? 86.350 -3.949 -35.533 1.00 141.20 762 PRO B O 1
ATOM 3948 N N . LYS C 1 243 ? 86.223 -4.567 -33.366 1.00 142.07 763 LYS B N 1
ATOM 3949 C CA . LYS C 1 243 ? 84.856 -4.087 -33.164 1.00 148.56 763 LYS B CA 1
ATOM 3950 C C . LYS C 1 243 ? 84.631 -2.663 -33.672 1.00 155.10 763 LYS B C 1
ATOM 3951 O O . LYS C 1 243 ? 83.501 -2.279 -33.977 1.00 155.28 763 LYS B O 1
ATOM 3957 N N . TYR C 1 244 ? 85.706 -1.883 -33.754 1.00 159.96 764 TYR B N 1
ATOM 3958 C CA . TYR C 1 244 ? 85.622 -0.517 -34.264 1.00 163.93 764 TYR B CA 1
ATOM 3959 C C . TYR C 1 244 ? 85.624 -0.513 -35.783 1.00 162.35 764 TYR B C 1
ATOM 3960 O O . TYR C 1 244 ? 84.849 0.208 -36.414 1.00 165.19 764 TYR B O 1
ATOM 3969 N N . SER C 1 245 ? 86.501 -1.323 -36.364 1.00 156.62 765 SER B N 1
ATOM 3970 C CA . SER C 1 245 ? 86.489 -1.536 -37.800 1.00 155.65 765 SER B CA 1
ATOM 3971 C C . SER C 1 245 ? 85.104 -2.024 -38.220 1.00 153.01 765 SER B C 1
ATOM 3972 O O . SER C 1 245 ? 84.541 -1.554 -39.210 1.00 153.87 765 SER B O 1
ATOM 3974 N N . ASN C 1 246 ? 84.553 -2.952 -37.442 1.00 148.84 766 ASN B N 1
ATOM 3975 C CA . ASN C 1 246 ? 83.278 -3.587 -37.768 1.00 149.86 766 ASN B CA 1
ATOM 3976 C C . ASN C 1 246 ? 82.069 -2.693 -37.489 1.00 146.38 766 ASN B C 1
ATOM 3977 O O . ASN C 1 246 ? 81.012 -2.861 -38.100 1.00 150.27 766 ASN B O 1
ATOM 3979 N N . GLY C 1 247 ? 82.225 -1.748 -36.567 1.00 136.82 767 GLY B N 1
ATOM 3980 C CA . GLY C 1 247 ? 81.136 -0.864 -36.192 1.00 127.39 767 GLY B CA 1
ATOM 3981 C C . GLY C 1 247 ? 79.915 -1.613 -35.691 1.00 121.76 767 GLY B C 1
ATOM 3982 O O . GLY C 1 247 ? 78.787 -1.285 -36.049 1.00 122.74 767 GLY B O 1
ATOM 3983 N N . ASN C 1 248 ? 80.142 -2.630 -34.864 1.00 117.92 768 ASN B N 1
ATOM 3984 C CA . ASN C 1 248 ? 79.054 -3.391 -34.257 1.00 114.68 768 ASN B CA 1
ATOM 3985 C C . ASN C 1 248 ? 78.671 -2.753 -32.927 1.00 107.69 768 ASN B C 1
ATOM 3986 O O . ASN C 1 248 ? 78.038 -3.380 -32.077 1.00 104.22 768 ASN B O 1
ATOM 3988 N N . ILE C 1 249 ? 79.061 -1.495 -32.760 1.00 106.13 769 ILE B N 1
ATOM 3989 C CA . ILE C 1 249 ? 78.839 -0.776 -31.514 1.00 101.13 769 ILE B CA 1
ATOM 3990 C C . ILE C 1 249 ? 77.745 0.265 -31.672 1.00 92.29 769 ILE B C 1
ATOM 3991 O O . ILE C 1 249 ? 77.862 1.178 -32.486 1.00 95.22 769 ILE B O 1
ATOM 3996 N N . LYS C 1 250 ? 76.680 0.123 -30.892 1.00 83.16 770 LYS B N 1
ATOM 3997 C CA . LYS C 1 250 ? 75.607 1.107 -30.874 1.00 75.60 770 LYS B CA 1
ATOM 3998 C C . LYS C 1 250 ? 75.874 2.136 -29.781 1.00 63.43 770 LYS B C 1
ATOM 3999 O O . LYS C 1 250 ? 75.911 1.789 -28.601 1.00 63.60 770 LYS B O 1
ATOM 4005 N N . LYS C 1 251 ? 76.064 3.395 -30.172 1.00 63.84 771 LYS B N 1
ATOM 4006 C CA . LYS C 1 251 ? 76.310 4.476 -29.215 1.00 59.91 771 LYS B CA 1
ATOM 4007 C C . LYS C 1 251 ? 75.003 5.157 -28.798 1.00 65.89 771 LYS B C 1
ATOM 4008 O O . LYS C 1 251 ? 74.335 5.773 -29.627 1.00 65.19 771 LYS B O 1
ATOM 4014 N N . LEU C 1 252 ? 74.651 5.056 -27.517 1.00 63.46 772 LEU B N 1
ATOM 4015 C CA . LEU C 1 252 ? 73.392 5.610 -27.015 1.00 58.14 772 LEU B CA 1
ATOM 4016 C C . LEU C 1 252 ? 73.440 7.147 -26.917 1.00 62.61 772 LEU B C 1
ATOM 4017 O O . LEU C 1 252 ? 74.395 7.725 -26.385 1.00 61.98 772 LEU B O 1
ATOM 4022 N N . LEU C 1 253 ? 72.404 7.798 -27.436 1.00 55.40 773 LEU B N 1
ATOM 4023 C CA . LEU C 1 253 ? 72.361 9.252 -27.495 1.00 55.20 773 LEU B CA 1
ATOM 4024 C C . LEU C 1 253 ? 71.193 9.796 -26.706 1.00 58.26 773 LEU B C 1
ATOM 4025 O O . LEU C 1 253 ? 70.079 9.310 -26.840 1.00 65.58 773 LEU B O 1
ATOM 4030 N N . PHE C 1 254 ? 71.436 10.809 -25.887 1.00 55.81 774 PHE B N 1
ATOM 4031 C CA . PHE C 1 254 ? 70.323 11.494 -25.245 1.00 60.45 774 PHE B CA 1
ATOM 4032 C C . PHE C 1 254 ? 69.606 12.410 -26.227 1.00 62.30 774 PHE B C 1
ATOM 4033 O O . PHE C 1 254 ? 68.397 12.587 -26.145 1.00 58.29 774 PHE B O 1
ATOM 4041 N N . HIS C 1 255 ? 70.362 12.973 -27.163 1.00 65.87 775 HIS B N 1
ATOM 4042 C CA . HIS C 1 255 ? 69.827 13.883 -28.167 1.00 69.87 775 HIS B CA 1
ATOM 4043 C C . HIS C 1 255 ? 70.276 13.409 -29.541 1.00 84.39 775 HIS B C 1
ATOM 4044 O O . HIS C 1 255 ? 71.444 13.078 -29.742 1.00 85.50 775 HIS B O 1
ATOM 4051 N N . GLN C 1 256 ? 69.340 13.372 -30.481 1.00 98.02 776 GLN B N 1
ATOM 4052 C CA . GLN C 1 256 ? 69.568 12.727 -31.767 1.00 116.41 776 GLN B CA 1
ATOM 4053 C C . GLN C 1 256 ? 70.283 13.638 -32.763 1.00 122.36 776 GLN B C 1
ATOM 4054 O O . GLN C 1 256 ? 71.168 13.201 -33.504 1.00 121.93 776 GLN B O 1
ATOM 4060 N N . ASN D 2 2 ? 90.742 -12.615 -22.790 1.00 87.74 742 ASN D N 1
ATOM 4061 C CA . ASN D 2 2 ? 89.895 -11.752 -21.976 1.00 84.71 742 ASN D CA 1
ATOM 4062 C C . ASN D 2 2 ? 89.740 -12.269 -20.549 1.00 73.49 742 ASN D C 1
ATOM 4063 O O . ASN D 2 2 ? 88.862 -11.808 -19.794 1.00 54.19 742 ASN D O 1
ATOM 4068 N N . ALA D 2 3 ? 90.625 -13.198 -20.179 1.00 69.21 743 ALA D N 1
ATOM 4069 C CA . ALA D 2 3 ? 90.488 -13.995 -18.959 1.00 68.65 743 ALA D CA 1
ATOM 4070 C C . ALA D 2 3 ? 90.606 -13.220 -17.647 1.00 59.22 743 ALA D C 1
ATOM 4071 O O . ALA D 2 3 ? 89.855 -13.478 -16.697 1.00 58.51 743 ALA D O 1
ATOM 4073 N N . LEU D 2 4 ? 91.545 -12.280 -17.592 1.00 61.34 744 LEU D N 1
ATOM 4074 C CA . LEU D 2 4 ? 91.735 -11.488 -16.379 1.00 60.88 744 LEU D CA 1
ATOM 4075 C C . LEU D 2 4 ? 90.549 -10.565 -16.142 1.00 52.08 744 LEU D C 1
ATOM 4076 O O . LEU D 2 4 ? 90.028 -10.494 -15.023 1.00 53.00 744 LEU D O 1
ATOM 4081 N N . LEU D 2 5 ? 90.097 -9.877 -17.187 1.00 46.26 745 LEU D N 1
ATOM 4082 C CA . LEU D 2 5 ? 88.827 -9.147 -17.061 1.00 59.63 745 LEU D CA 1
ATOM 4083 C C . LEU D 2 5 ? 87.732 -10.107 -16.579 1.00 58.45 745 LEU D C 1
ATOM 4084 O O . LEU D 2 5 ? 86.993 -9.817 -15.626 1.00 52.34 745 LEU D O 1
ATOM 4089 N N . ARG D 2 6 ? 87.645 -11.261 -17.233 1.00 60.92 746 ARG D N 1
ATOM 4090 C CA . ARG D 2 6 ? 86.653 -12.271 -16.854 1.00 56.51 746 ARG D CA 1
ATOM 4091 C C . ARG D 2 6 ? 86.867 -12.651 -15.381 1.00 54.48 746 ARG D C 1
ATOM 4092 O O . ARG D 2 6 ? 85.954 -12.527 -14.565 1.00 50.34 746 ARG D O 1
ATOM 4100 N N . TYR D 2 7 ? 88.102 -13.022 -15.032 1.00 54.29 747 TYR D N 1
ATOM 4101 C CA . TYR D 2 7 ? 88.474 -13.251 -13.634 1.00 53.21 747 TYR D CA 1
ATOM 4102 C C . TYR D 2 7 ? 88.069 -12.121 -12.673 1.00 52.92 747 TYR D C 1
ATOM 4103 O O . TYR D 2 7 ? 87.446 -12.373 -11.646 1.00 57.57 747 TYR D O 1
ATOM 4112 N N . LEU D 2 8 ? 88.436 -10.879 -12.999 1.00 49.92 748 LEU D N 1
ATOM 4113 C CA . LEU D 2 8 ? 88.155 -9.739 -12.124 1.00 49.15 748 LEU D CA 1
ATOM 4114 C C . LEU D 2 8 ? 86.658 -9.558 -11.912 1.00 49.86 748 LEU D C 1
ATOM 4115 O O . LEU D 2 8 ? 86.189 -9.154 -10.824 1.00 47.93 748 LEU D O 1
ATOM 4120 N N . LEU D 2 9 ? 85.894 -9.825 -12.960 1.00 46.01 749 LEU D N 1
ATOM 4121 C CA . LEU D 2 9 ? 84.455 -9.568 -12.861 1.00 66.64 749 LEU D CA 1
ATOM 4122 C C . LEU D 2 9 ? 83.773 -10.679 -12.094 1.00 78.20 749 LEU D C 1
ATOM 4123 O O . LEU D 2 9 ? 82.984 -10.424 -11.181 1.00 79.84 749 LEU D O 1
ATOM 4128 N N . ASP D 2 10 ? 84.117 -11.911 -12.457 1.00 82.65 750 ASP D N 1
ATOM 4129 C CA . ASP D 2 10 ? 83.489 -13.098 -11.892 1.00 81.49 750 ASP D CA 1
ATOM 4130 C C . ASP D 2 10 ? 83.981 -13.392 -10.477 1.00 82.53 750 ASP D C 1
ATOM 4131 O O . ASP D 2 10 ? 83.730 -14.460 -9.941 1.00 91.07 750 ASP D O 1
ATOM 4136 N N . LYS D 2 11 ? 84.698 -12.456 -9.872 1.00 89.37 751 LYS D N 1
ATOM 4137 C CA . LYS D 2 11 ? 85.216 -12.684 -8.528 1.00 92.23 751 LYS D CA 1
ATOM 4138 C C . LYS D 2 11 ? 84.112 -12.505 -7.503 1.00 91.83 751 LYS D C 1
ATOM 4139 O O . LYS D 2 11 ? 84.328 -12.021 -6.389 1.00 92.01 751 LYS D O 1
#

Sequence (514 aa):
PQLTPTLVSLLEVIEPEVLYAGYDSSVPDSTWRIMTTLNMLGGRQVIAAVKWAKAIPGFRNLHLDDQMTLLQYSWMYLMAFALGWRSYRQNLLCFAPDLIINEQRMTLPGMYDQCKHMLYVSSELHRLQVSYEEYLCMKTLLLLSSVPKDGLKSQELFDEIRMTYIKELGKAIVKREGNSSQNWQRFYQLTKLLDSMHEVVENLLNYCFQTFLDKTMSIEFPEMLAEIITNQIPKYSNGNIKKLLFHQENALLRYLLDKLPQLTPTLVSLLEVIEPEVLYAGYDSSVPDSTWRIMTTLNMLGGRQVIAAVKWAKAIPGFRNLHLDDQMTLLQYSWMYLMAFALGWRSYRQANLLCFAPDLIINEQRMTLPGMYDQCKHMLYVSSELHRLQVSYEEYLCMKTLLLLSSVPKDGLKSQELFDEIRMTYIKELGKAIVKSQNWQRFYQLTKLLDSMHEVVENLLNYCFQTFLDKTMSIEFPEMLAEIITNQIPKYSNGNIKKLLFHQNALLRYLLDK

Radius of gyration: 26.18 Å; Cα contacts (8 Å, |Δi|>4): 594; chains: 4; bounding box: 53×48×75 Å

Organism: Homo sapiens (NCBI:txid9606)

Nearest PDB structures (foldseek):
  3e7c-assembly2_A  TM=1.004E+00  e=1.349E-36  Homo sapiens
  6el9-assembly1_A  TM=9.897E-01  e=1.873E-32  Homo sapiens
  3cld-assembly1_B  TM=9.942E-01  e=4.728E-32  unclassified
  7prx-assembly1_A  TM=9.912E-01  e=4.952E-32  Homo sapiens
  6w9m-assembly1_A  TM=9.833E-01  e=4.686E-29  synthetic construct

GO terms:
  GO:0005634 nucleus (C, IDA)
  GO:0001228 DNA-binding transcription activator activity, RNA polymerase II-specific (F, IDA)
  GO:0071385 cellular response to glucocorticoid stimulus (P, IDA)
  GO:1902895 positive regulation of miRNA transcription (P, IDA)
  GO:1990837 sequence-specific double-stranded DNA binding (F, IDA)
  GO:0019901 protein kinase binding (F, IPI)
  GO:0000977 RNA polymerase II transcription regulatory region sequence-specific DNA binding (F, IDA)
  GO:0000978 RNA polymerase II cis-regulatory region sequence-specific DNA binding (F, IDA)
  GO:0001227 DNA-binding transcription repressor activity, RNA polymerase II-specific (F, IDA)
  GO:0045944 positive regulation of transcription by RNA polymerase II (P, IDA)
  GO:0000122 negative regulation of transcription by RNA polymerase II (P, IDA)
  GO:0005515 protein binding (F, IPI)
  GO:0004879 nuclear receptor activity (F, IDA)
  GO:0005496 steroid binding (F, IDA)
  GO:0005737 cytoplasm (C, IDA)
  GO:0016607 nuclear speck (C, IDA)
  GO:0003700 DNA-binding transcription factor activity (F, IDA)
  GO:0006355 regulation of DNA-templated transcription (P, IDA)
  GO:0071383 cellular response to steroid hormone stimulus (P, IDA)
  GO:1990239 steroid hormone binding (F, IDA)